Protein 6UGL (pdb70)

Organism: Vibrio cholerae (NCBI:txid666)

Structure (mmCIF, N/CA/C/O backbone):
data_6UGL
#
_entry.id   6UGL
#
_cell.length_a   50.459
_cell.length_b   84.680
_cell.length_c   116.042
_cell.angle_alpha   90.000
_cell.angle_beta   90.000
_cell.angle_gamma   90.000
#
_symmetry.space_group_name_H-M   'P 21 21 21'
#
loop_
_entity.id
_entity.type
_entity.pdbx_description
1 polymer 'Helix-turn-helix transcriptional regulator'
2 non-polymer 3,5-dimethylpyrazin-2(1H)-one
3 water water
#
loop_
_atom_site.group_PDB
_atom_site.id
_atom_site.type_symbol
_atom_site.label_atom_id
_atom_site.label_alt_id
_atom_site.label_comp_id
_atom_site.label_asym_id
_atom_site.label_entity_id
_atom_site.label_seq_id
_atom_site.pdbx_PDB_ins_code
_atom_site.Cartn_x
_atom_site.Cartn_y
_atom_site.Cartn_z
_atom_site.occupancy
_atom_site.B_iso_or_equiv
_atom_site.auth_seq_id
_atom_site.auth_comp_id
_atom_site.auth_asym_id
_atom_site.auth_atom_id
_atom_site.pdbx_PDB_model_num
ATOM 1 N N . HIS A 1 4 ? 50.66467 17.47994 50.80893 1.000 61.95209 4 HIS A N 1
ATOM 2 C CA . HIS A 1 4 ? 49.61081 17.55035 51.81364 1.000 58.54070 4 HIS A CA 1
ATOM 3 C C . HIS A 1 4 ? 49.78208 18.74921 52.74624 1.000 54.44272 4 HIS A C 1
ATOM 4 O O . HIS A 1 4 ? 50.89044 19.06652 53.17253 1.000 52.58250 4 HIS A O 1
ATOM 11 N N . LEU A 1 5 ? 48.66665 19.39261 53.07490 1.000 43.15127 5 LEU A N 1
ATOM 12 C CA . LEU A 1 5 ? 48.66980 20.59976 53.88698 1.000 42.60316 5 LEU A CA 1
ATOM 13 C C . LEU A 1 5 ? 48.59792 20.25719 55.36880 1.000 48.57179 5 LEU A C 1
ATOM 14 O O . LEU A 1 5 ? 47.85291 19.35904 55.76747 1.000 46.75376 5 LEU A O 1
ATOM 19 N N . THR A 1 6 ? 49.36608 20.98361 56.18732 1.000 45.03311 6 THR A N 1
ATOM 20 C CA . THR A 1 6 ? 49.23773 20.82948 57.63308 1.000 42.04493 6 THR A CA 1
ATOM 21 C C . THR A 1 6 ? 47.97710 21.52961 58.12654 1.000 37.95712 6 THR A C 1
ATOM 22 O O . THR A 1 6 ? 47.41448 22.39216 57.44824 1.000 37.77558 6 THR A O 1
ATOM 26 N N . LEU A 1 7 ? 47.54025 21.16514 59.33581 1.000 41.18612 7 LEU A N 1
ATOM 27 C CA . LEU A 1 7 ? 46.38966 21.85634 59.92372 1.000 47.04698 7 LEU A CA 1
ATOM 28 C C . LEU A 1 7 ? 46.66995 23.34228 60.08066 1.000 37.27985 7 LEU A C 1
ATOM 29 O O . LEU A 1 7 ? 45.77723 24.17110 59.90879 1.000 39.08614 7 LEU A O 1
ATOM 34 N N . GLU A 1 8 ? 47.90211 23.68715 60.44609 1.000 42.29155 8 GLU A N 1
ATOM 35 C CA . GLU A 1 8 ? 48.30752 25.08573 60.52113 1.000 40.35489 8 GLU A CA 1
ATOM 36 C C . GLU A 1 8 ? 47.98001 25.80786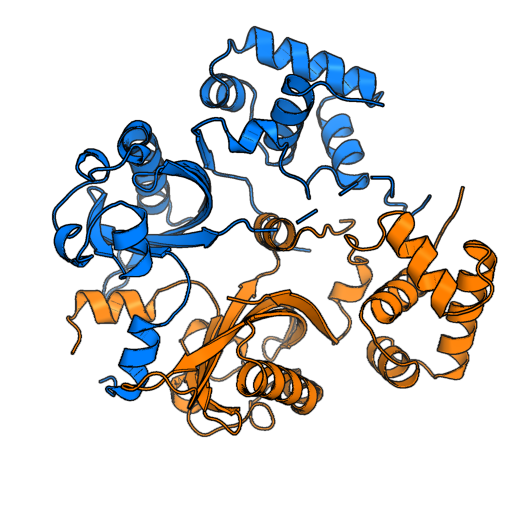 59.21978 1.000 34.66605 8 GLU A C 1
ATOM 37 O O . GLU A 1 8 ? 47.30695 26.84091 59.21882 1.000 33.68189 8 GLU A O 1
ATOM 43 N N . GLN A 1 9 ? 48.39430 25.23256 58.09143 1.000 42.51089 9 GLN A N 1
ATOM 44 C CA . GLN A 1 9 ? 48.12467 25.83593 56.79026 1.000 33.08957 9 GLN A CA 1
ATOM 45 C C . GLN A 1 9 ? 46.63893 25.79966 56.42727 1.000 42.01052 9 GLN A C 1
ATOM 46 O O . GLN A 1 9 ? 46.15416 26.69056 55.70316 1.000 37.82691 9 GLN A O 1
ATOM 52 N N . ILE A 1 10 ? 45.89409 24.80479 56.93212 1.000 40.28760 10 ILE A N 1
ATOM 53 C CA . ILE A 1 10 ? 44.44127 24.77028 56.71977 1.000 35.12016 10 ILE A CA 1
ATOM 54 C C . ILE A 1 10 ? 43.75696 25.91561 57.45959 1.000 35.15118 10 ILE A C 1
ATOM 55 O O . ILE A 1 10 ? 42.67689 26.37006 57.05867 1.000 40.24959 10 ILE A O 1
ATOM 60 N N . SER A 1 11 ? 44.34282 26.38369 58.56372 1.000 33.07365 11 SER A N 1
ATOM 61 C CA . SER A 1 11 ? 43.73123 27.50094 59.26773 1.000 39.73150 11 SER A CA 1
ATOM 62 C C . SER A 1 11 ? 43.77321 28.75997 58.41447 1.000 37.96902 11 SER A C 1
ATOM 63 O O . SER A 1 11 ? 42.87658 29.60155 58.51231 1.000 38.50078 11 SER A O 1
ATOM 66 N N . LEU A 1 12 ? 44.80146 28.89865 57.57477 1.000 41.02888 12 LEU A N 1
ATOM 67 C CA . LEU A 1 12 ? 44.81382 29.96938 56.58452 1.000 39.05668 12 LEU A CA 1
ATOM 68 C C . LEU A 1 12 ? 43.64545 29.82539 55.62420 1.000 35.79362 12 LEU A C 1
ATOM 69 O O . LEU A 1 12 ? 42.95025 30.80832 55.32251 1.000 38.42217 12 LEU A O 1
ATOM 74 N N . PHE A 1 13 ? 43.41415 28.60070 55.13282 1.000 40.08125 13 PHE A N 1
ATOM 75 C CA . PHE A 1 13 ? 42.25683 28.33469 54.28335 1.000 40.72873 13 PHE A CA 1
ATOM 76 C C . PHE A 1 13 ? 40.98128 28.83682 54.94063 1.000 35.51409 13 PHE A C 1
ATOM 77 O O . PHE A 1 13 ? 40.14810 29.47504 54.29007 1.000 40.57360 13 PHE A O 1
ATOM 85 N N . LYS A 1 14 ? 40.83677 28.59088 56.24560 1.000 39.60921 14 LYS A N 1
ATOM 86 C CA . LYS A 1 14 ? 39.63620 29.00320 56.96858 1.000 39.54825 14 LYS A CA 1
ATOM 87 C C . LYS A 1 14 ? 39.59735 30.50816 57.22968 1.000 35.87331 14 LYS A C 1
ATOM 88 O O . LYS A 1 14 ? 38.51000 31.07883 57.35476 1.000 34.15203 14 LYS A O 1
ATOM 94 N N . GLN A 1 15 ? 40.75332 31.16219 57.35491 1.000 30.97378 15 GLN A N 1
ATOM 95 C CA . GLN A 1 15 ? 40.79814 32.54689 57.80818 1.000 35.09550 15 GLN A CA 1
ATOM 96 C C . GLN A 1 15 ? 41.16924 33.55247 56.72757 1.000 36.35814 15 GLN A C 1
ATOM 97 O O . GLN A 1 15 ? 41.20637 34.75264 57.01949 1.000 37.10498 15 GLN A O 1
ATOM 103 N N . LEU A 1 16 ? 41.43393 33.11976 55.50343 1.000 30.64919 16 LEU A N 1
ATOM 104 C CA . LEU A 1 16 ? 41.71877 34.07912 54.44353 1.000 30.14130 16 LEU A CA 1
ATOM 105 C C . LEU A 1 16 ? 40.53392 35.03465 54.30141 1.000 39.47829 16 LEU A C 1
ATOM 106 O O . LEU A 1 16 ? 39.40861 34.57891 54.03417 1.000 39.36674 16 LEU A O 1
ATOM 111 N N . PRO A 1 17 ? 40.71999 36.33416 54.51507 1.000 47.33284 17 PRO A N 1
ATOM 112 C CA . PRO A 1 17 ? 39.57135 37.25172 54.50926 1.000 42.12007 17 PRO A CA 1
ATOM 113 C C . PRO A 1 17 ? 38.95566 37.37921 53.12499 1.000 30.70519 17 PRO A C 1
ATOM 114 O O . PRO A 1 17 ? 39.54877 37.01781 52.10212 1.000 30.43691 17 PRO A O 1
ATOM 118 N N . GLY A 1 18 ? 37.72278 37.87505 53.11067 1.000 29.74405 18 GLY A N 1
ATOM 119 C CA . GLY A 1 18 ? 36.94048 37.97777 51.89752 1.000 30.50266 18 GLY A CA 1
ATOM 120 C C . GLY A 1 18 ? 35.77517 37.00102 51.89676 1.000 35.35557 18 GLY A C 1
ATOM 121 O O . GLY A 1 18 ? 35.52134 36.27363 52.86061 1.000 33.18409 18 GLY A O 1
ATOM 122 N N . TYR A 1 19 ? 35.08167 36.99259 50.76325 1.000 27.13795 19 TYR A N 1
ATOM 123 C CA . TYR A 1 19 ? 33.82814 36.25385 50.57253 1.000 27.79376 19 TYR A CA 1
ATOM 124 C C . TYR A 1 19 ? 33.96971 35.38683 49.32625 1.000 27.97688 19 TYR A C 1
ATOM 125 O O . TYR A 1 19 ? 33.83127 35.89618 48.20908 1.000 33.51731 19 TYR A O 1
ATOM 134 N N . TRP A 1 20 ? 34.26558 34.09530 49.48769 1.000 26.05983 20 TRP A N 1
ATOM 135 C CA . TRP A 1 20 ? 34.82764 33.38197 48.34370 1.000 30.78420 20 TRP A CA 1
ATOM 136 C C . TRP A 1 20 ? 34.39075 31.92470 48.29458 1.000 34.00472 20 TRP A C 1
ATOM 137 O O . TRP A 1 20 ? 33.74844 31.39056 49.21178 1.000 34.23826 20 TRP A O 1
ATOM 148 N N . GLY A 1 21 ? 34.72850 31.30047 47.17561 1.000 29.21605 21 GLY A N 1
ATOM 149 C CA . GLY A 1 21 ? 34.24107 29.96982 46.87150 1.000 29.11253 21 GLY A CA 1
ATOM 150 C C . GLY A 1 21 ? 34.34814 29.68925 45.38341 1.000 30.24149 21 GLY A C 1
ATOM 151 O O . GLY A 1 21 ? 34.99364 30.43232 44.63742 1.000 30.60896 21 GLY A O 1
ATOM 152 N N . CYS A 1 22 ? 33.67577 28.61112 44.96415 1.000 34.23245 22 CYS A N 1
ATOM 153 C CA . CYS A 1 22 ? 33.69038 28.18567 43.56775 1.000 33.85498 22 CYS A CA 1
ATOM 154 C C . CYS A 1 22 ? 32.40179 27.45129 43.21612 1.000 34.92504 22 CYS A C 1
ATOM 155 O O . CYS A 1 22 ? 31.77042 26.82596 44.07340 1.000 37.16503 22 CYS A O 1
ATOM 158 N N . LYS A 1 23 ? 32.04676 27.50887 41.93080 1.000 29.32351 23 LYS A N 1
ATOM 159 C CA . LYS A 1 23 ? 30.88084 26.84201 41.37709 1.000 36.90169 23 LYS A CA 1
ATOM 160 C C . LYS A 1 23 ? 31.33004 26.02904 40.17308 1.000 31.76133 23 LYS A C 1
ATOM 161 O O . LYS A 1 23 ? 32.39547 26.28006 39.61352 1.000 35.13931 23 LYS A O 1
ATOM 167 N N . ASP A 1 24 ? 30.49487 25.07746 39.74851 1.000 32.48502 24 ASP A N 1
ATOM 168 C CA . ASP A 1 24 ? 30.80528 24.26254 38.58200 1.000 31.13351 24 ASP A CA 1
ATOM 169 C C . ASP A 1 24 ? 30.32678 24.94573 37.30038 1.000 31.07635 24 ASP A C 1
ATOM 170 O O . ASP A 1 24 ? 29.97539 26.12687 37.29077 1.000 35.86177 24 ASP A O 1
ATOM 175 N N . LEU A 1 25 ? 30.32556 24.19859 36.19502 1.000 33.78786 25 LEU A N 1
ATOM 176 C CA . LEU A 1 25 ? 30.01077 24.75977 34.88297 1.000 36.62542 25 LEU A CA 1
ATOM 177 C C . LEU A 1 25 ? 28.55422 25.22829 34.76627 1.000 40.97583 25 LEU A C 1
ATOM 178 O O . LEU A 1 25 ? 28.24571 26.05092 33.89323 1.000 42.75494 25 LEU A O 1
ATOM 183 N N . ASN A 1 26 ? 27.65353 24.72145 35.60777 1.000 38.00502 26 ASN A N 1
ATOM 184 C CA . ASN A 1 26 ? 26.28394 25.22249 35.67543 1.000 37.75057 26 ASN A CA 1
ATOM 185 C C . ASN A 1 26 ? 26.10970 26.27423 36.76362 1.000 35.15833 26 ASN A C 1
ATOM 186 O O . ASN A 1 26 ? 24.97254 26.60506 37.10568 1.000 34.34996 26 ASN A O 1
ATOM 191 N N . SER A 1 27 ? 27.20936 26.81386 37.29804 1.000 29.87460 27 SER A N 1
ATOM 192 C CA . SER A 1 27 ? 27.16907 27.75258 38.42650 1.000 37.95397 27 SER A CA 1
ATOM 193 C C . SER A 1 27 ? 26.40478 27.17029 39.61408 1.000 37.36404 27 SER A C 1
ATOM 194 O O . SER A 1 27 ? 25.64970 27.86854 40.29954 1.000 37.53452 27 SER A O 1
ATOM 197 N N . VAL A 1 28 ? 26.59419 25.87228 39.84837 1.000 37.17501 28 VAL A N 1
ATOM 198 C CA . VAL A 1 28 ? 26.13370 25.21954 41.06850 1.000 38.81575 28 VAL A CA 1
ATOM 199 C C . VAL A 1 28 ? 27.27458 25.25936 42.07187 1.000 39.25221 28 VAL A C 1
ATOM 200 O O . VAL A 1 28 ? 28.40428 24.88499 41.74230 1.000 33.23542 28 VAL A O 1
ATOM 204 N N . PHE A 1 29 ? 26.98419 25.70440 43.29435 1.000 37.48048 29 PHE A N 1
ATOM 205 C CA . PHE A 1 29 ? 28.03128 25.91238 44.28824 1.000 33.87348 29 PHE A CA 1
ATOM 206 C C . PHE A 1 29 ? 28.74246 24.60058 44.63747 1.000 39.96576 29 PHE A C 1
ATOM 207 O O . PHE A 1 29 ? 28.10528 23.57836 44.90832 1.000 38.41545 29 PHE A O 1
ATOM 215 N N . VAL A 1 30 ? 30.06901 24.65493 44.64798 1.000 36.28818 30 VAL A N 1
ATOM 216 C CA . VAL A 1 30 ? 30.91027 23.54629 45.07023 1.000 39.62958 30 VAL A CA 1
ATOM 217 C C . VAL A 1 30 ? 31.55069 23.81909 46.42464 1.000 37.94647 30 VAL A C 1
ATOM 218 O O . VAL A 1 30 ? 31.64227 22.92067 47.26201 1.000 40.76847 30 VAL A O 1
ATOM 222 N N . TYR A 1 31 ? 31.93833 25.06488 46.68230 1.000 33.48832 31 TYR A N 1
ATOM 223 C CA . TYR A 1 31 ? 32.40229 25.44347 48.00406 1.000 36.41006 31 TYR A CA 1
ATOM 224 C C . TYR A 1 31 ? 32.11566 26.92192 48.22302 1.000 34.39469 31 TYR A C 1
ATOM 225 O O . TYR A 1 31 ? 32.13817 27.71800 47.28113 1.000 36.72502 31 TYR A O 1
ATOM 234 N N . ALA A 1 32 ? 31.83544 27.28105 49.47090 1.000 29.46316 32 ALA A N 1
ATOM 235 C CA . ALA A 1 32 ? 31.81381 28.68389 49.88072 1.000 32.28961 32 ALA A CA 1
ATOM 236 C C . ALA A 1 32 ? 32.42130 28.79018 51.26553 1.000 33.04483 32 ALA A C 1
ATOM 237 O O . ALA A 1 32 ? 32.13021 27.96050 52.13354 1.000 32.88579 32 ALA A O 1
ATOM 239 N N . ASN A 1 33 ? 33.26597 29.80404 51.47557 1.000 32.93234 33 ASN A N 1
ATOM 240 C CA . ASN A 1 33 ? 33.86698 29.94853 52.79408 1.000 33.01322 33 ASN A CA 1
ATOM 241 C C . ASN A 1 33 ? 32.82031 30.46722 53.77909 1.000 34.38458 33 ASN A C 1
ATOM 242 O O . ASN A 1 33 ? 31.72081 30.87220 53.39763 1.000 32.84972 33 ASN A O 1
ATOM 247 N N . GLN A 1 34 ? 33.15921 30.41719 55.07002 1.000 38.13769 34 GLN A N 1
ATOM 248 C CA . GLN A 1 34 ? 32.17524 30.75395 56.09212 1.000 41.47357 34 GLN A CA 1
ATOM 249 C C . GLN A 1 34 ? 31.67327 32.18574 55.93387 1.000 33.78372 34 GLN A C 1
ATOM 250 O O . GLN A 1 34 ? 30.48777 32.44811 56.10932 1.000 31.09040 34 GLN A O 1
ATOM 256 N N . ALA A 1 35 ? 32.56198 33.12455 55.59949 1.000 38.73315 35 ALA A N 1
ATOM 257 C CA . ALA A 1 35 ? 32.13588 34.51218 55.45832 1.000 30.50093 35 ALA A CA 1
ATOM 258 C C . ALA A 1 35 ? 31.05978 34.65120 54.38997 1.000 31.10732 35 ALA A C 1
ATOM 259 O O . ALA A 1 35 ? 30.06088 35.34860 54.59874 1.000 27.75642 35 ALA A O 1
ATOM 261 N N . TYR A 1 36 ? 31.22935 33.98540 53.24249 1.000 31.20402 36 TYR A N 1
ATOM 262 C CA . TYR A 1 36 ? 30.22808 34.12214 52.19224 1.000 32.44882 36 TYR A CA 1
ATOM 263 C C . TYR A 1 36 ? 28.89416 33.50896 52.61988 1.000 29.36273 36 TYR A C 1
ATOM 264 O O . TYR A 1 36 ? 27.83115 34.11296 52.41563 1.000 31.56127 36 TYR A O 1
ATOM 273 N N . GLY A 1 37 ? 28.93553 32.33385 53.25378 1.000 26.91852 37 GLY A N 1
ATOM 274 C CA . GLY A 1 37 ? 27.70642 31.68904 53.69572 1.000 30.78619 37 GLY A CA 1
ATOM 275 C C . GLY A 1 37 ? 26.92084 32.52876 54.68630 1.000 34.93949 37 GLY A C 1
ATOM 276 O O . GLY A 1 37 ? 25.69934 32.65772 54.57308 1.000 35.96506 37 GLY A O 1
ATOM 277 N N . GLU A 1 38 ? 27.60604 33.10603 55.67546 1.000 34.81615 38 GLU A N 1
ATOM 278 C CA . GLU A 1 38 ? 26.92645 34.01025 56.60033 1.000 32.05210 38 GLU A CA 1
ATOM 279 C C . GLU A 1 38 ? 26.33648 35.20667 55.86243 1.000 32.73980 38 GLU A C 1
ATOM 280 O O . GLU A 1 38 ? 25.17031 35.56027 56.07053 1.000 36.06008 38 GLU A O 1
ATOM 286 N N . LEU A 1 39 ? 27.13643 35.84936 54.99892 1.000 29.13006 39 LEU A N 1
ATOM 287 C CA . LEU A 1 39 ? 26.64349 36.99304 54.23179 1.000 28.86662 39 LEU A CA 1
ATOM 288 C C . LEU A 1 39 ? 25.30402 36.68994 53.57329 1.000 32.55748 39 LEU A C 1
ATOM 289 O O . LEU A 1 39 ? 24.38150 37.51279 53.60757 1.000 31.28255 39 LEU A O 1
ATOM 294 N N . ILE A 1 40 ? 25.18671 35.49062 52.99080 1.000 38.61266 40 ILE A N 1
ATOM 295 C CA . ILE A 1 40 ? 24.14642 35.09086 52.05507 1.000 39.29369 40 ILE A CA 1
ATOM 296 C C . ILE A 1 40 ? 23.00722 34.43719 52.84265 1.000 35.01215 40 ILE A C 1
ATOM 297 O O . ILE A 1 40 ? 22.04887 33.91292 52.27413 1.000 41.78836 40 ILE A O 1
ATOM 302 N N . GLY A 1 41 ? 23.10028 34.49264 54.16827 1.000 32.38726 41 GLY A N 1
ATOM 303 C CA . GLY A 1 41 ? 22.01872 34.15259 55.05023 1.000 28.96571 41 GLY A CA 1
ATOM 304 C C . GLY A 1 41 ? 22.04480 32.77307 55.67369 1.000 35.72525 41 GLY A C 1
ATOM 305 O O . GLY A 1 41 ? 21.06865 32.40523 56.33389 1.000 31.67710 41 GLY A O 1
ATOM 306 N N . LEU A 1 42 ? 23.11399 32.00187 55.50699 1.000 38.06776 42 LEU A N 1
ATOM 307 C CA . LEU A 1 42 ? 23.13669 30.64137 56.02513 1.000 38.92789 42 LEU A CA 1
ATOM 308 C C . LEU A 1 42 ? 23.95202 30.57330 57.30633 1.000 39.14054 42 LEU A C 1
ATOM 309 O O . LEU A 1 42 ? 24.94385 31.28189 57.46930 1.000 44.94475 42 LEU A O 1
ATOM 314 N N . LYS A 1 43 ? 23.53141 29.70071 58.21925 1.000 45.56063 43 LYS A N 1
ATOM 315 C CA . LYS A 1 43 ? 24.28784 29.51888 59.45366 1.000 50.04588 43 LYS A CA 1
ATOM 316 C C . LYS A 1 43 ? 25.49182 28.59605 59.27280 1.000 49.22628 43 LYS A C 1
ATOM 317 O O . LYS A 1 43 ? 26.47473 28.72015 60.01620 1.000 49.86415 43 LYS A O 1
ATOM 323 N N . ARG A 1 44 ? 25.44645 27.68889 58.29914 1.000 44.72406 44 ARG A N 1
ATOM 324 C CA . ARG A 1 44 ? 26.58222 26.84131 57.95262 1.000 44.21797 44 ARG A CA 1
ATOM 325 C C . ARG A 1 44 ? 26.80708 26.97692 56.45806 1.000 41.05239 44 ARG A C 1
ATOM 326 O O . ARG A 1 44 ? 25.89290 26.71346 55.67181 1.000 36.50670 44 ARG A O 1
ATOM 334 N N . ALA A 1 45 ? 28.01238 27.40032 56.06445 1.000 33.04815 45 ALA A N 1
ATOM 335 C CA . ALA A 1 45 ? 28.28115 27.63457 54.65101 1.000 32.19362 45 ALA A CA 1
ATOM 336 C C . ALA A 1 45 ? 28.20843 26.35570 53.82824 1.000 33.97965 45 ALA A C 1
ATOM 337 O O . ALA A 1 45 ? 28.11175 26.43814 52.59710 1.000 35.19075 45 ALA A O 1
ATOM 339 N N . GLU A 1 46 ? 28.22984 25.18846 54.48186 1.000 33.87269 46 GLU A N 1
ATOM 340 C CA . GLU A 1 46 ? 28.04660 23.92067 53.77659 1.000 38.64072 46 GLU A CA 1
ATOM 341 C C . GLU A 1 46 ? 26.69994 23.83494 53.07243 1.000 35.59123 46 GLU A C 1
ATOM 342 O O . GLU A 1 46 ? 26.55411 23.07170 52.11179 1.000 32.96152 46 GLU A O 1
ATOM 348 N N . ASP A 1 47 ? 25.69564 24.57159 53.54336 1.000 31.91458 47 ASP A N 1
ATOM 349 C CA . ASP A 1 47 ? 24.39392 24.48904 52.89095 1.000 37.66719 47 ASP A CA 1
ATOM 350 C C . ASP A 1 47 ? 24.36544 25.18329 51.53630 1.000 39.34612 47 ASP A C 1
ATOM 351 O O . ASP A 1 47 ? 23.36488 25.06064 50.83475 1.000 40.24159 47 ASP A O 1
ATOM 356 N N . CYS A 1 48 ? 25.42004 25.91280 51.15656 1.000 35.27255 48 CYS A N 1
ATOM 357 C CA . CYS A 1 48 ? 25.50046 26.45095 49.79989 1.000 37.67504 48 CYS A CA 1
ATOM 358 C C . CYS A 1 48 ? 25.70140 25.34565 48.77205 1.000 42.28153 48 CYS A C 1
ATOM 359 O O . CYS A 1 48 ? 25.23391 25.45644 47.63066 1.000 37.90301 48 CYS A O 1
ATOM 362 N N . ILE A 1 49 ? 26.41249 24.28943 49.15986 1.000 30.71208 49 ILE A N 1
ATOM 363 C CA . ILE A 1 49 ? 26.87112 23.28911 48.20630 1.000 46.65754 49 ILE A CA 1
ATOM 364 C C . ILE A 1 49 ? 25.68004 22.58290 47.57143 1.000 46.89801 49 ILE A C 1
ATOM 365 O O . ILE A 1 49 ? 24.75813 22.12577 48.26119 1.000 46.73292 49 ILE A O 1
ATOM 370 N N . GLY A 1 50 ? 25.69686 22.49483 46.24056 1.000 43.14107 50 GLY A N 1
ATOM 371 C CA . GLY A 1 50 ? 24.64042 21.85607 45.49118 1.000 44.43400 50 GLY A CA 1
ATOM 372 C C . GLY A 1 50 ? 23.54139 22.79393 45.04006 1.000 44.31312 50 GLY A C 1
ATOM 373 O O . GLY A 1 50 ? 22.69160 22.39189 44.24132 1.000 41.72540 50 GLY A O 1
ATOM 374 N N . ARG A 1 51 ? 23.53223 24.02512 45.51661 1.000 37.67147 51 ARG A N 1
ATOM 375 C CA . ARG A 1 51 ? 22.49014 24.97028 45.15501 1.000 38.46277 51 ARG A CA 1
ATOM 376 C C . ARG A 1 51 ? 23.02538 26.02506 44.19670 1.000 33.28544 51 ARG A C 1
ATOM 377 O O . ARG A 1 51 ? 24.23738 26.25189 44.08476 1.000 38.89889 51 ARG A O 1
ATOM 385 N N . THR A 1 52 ? 22.10651 26.65647 43.47736 1.000 34.84144 52 THR A N 1
ATOM 386 C CA . THR A 1 52 ? 22.46645 27.75278 42.59066 1.000 36.86931 52 THR A CA 1
ATOM 387 C C . THR A 1 52 ? 22.22982 29.08600 43.28188 1.000 33.78273 52 THR A C 1
ATOM 388 O O . THR A 1 52 ? 21.67057 29.16321 44.37661 1.000 39.77519 52 THR A O 1
ATOM 392 N N . ASP A 1 53 ? 22.65238 30.14950 42.60376 1.000 30.95711 53 ASP A N 1
ATOM 393 C CA . ASP A 1 53 ? 22.41620 31.49573 43.10781 1.000 30.13820 53 ASP A CA 1
ATOM 394 C C . ASP A 1 53 ? 20.92058 31.79101 43.25673 1.000 30.04838 53 ASP A C 1
ATOM 395 O O . ASP A 1 53 ? 20.54077 32.58888 44.12287 1.000 29.13745 53 ASP A O 1
ATOM 400 N N . PHE A 1 54 ? 20.06065 31.15273 42.44823 1.000 30.78383 54 PHE A N 1
ATOM 401 C CA . PHE A 1 54 ? 18.61367 31.35513 42.59918 1.000 37.37522 54 PHE A CA 1
ATOM 402 C C . PHE A 1 54 ? 18.06848 30.78132 43.90294 1.000 41.81321 54 PHE A C 1
ATOM 403 O O . PHE A 1 54 ? 16.92568 31.09788 44.26144 1.000 39.11231 54 PHE A O 1
ATOM 411 N N . GLU A 1 55 ? 18.82738 29.92249 44.60053 1.000 39.55790 55 GLU A N 1
ATOM 412 C CA . GLU A 1 55 ? 18.27084 29.12929 45.69433 1.000 33.94992 55 GLU A CA 1
ATOM 413 C C . GLU A 1 55 ? 18.79322 29.52682 47.06126 1.000 27.76281 55 GLU A C 1
ATOM 414 O O . GLU A 1 55 ? 18.45320 28.86971 48.04999 1.000 30.78994 55 GLU A O 1
ATOM 420 N N . MET A 1 56 ? 19.60937 30.54542 47.13698 1.000 26.90046 56 MET A N 1
ATOM 421 C CA . MET A 1 56 ? 20.10380 31.08732 48.38829 1.000 31.07935 56 MET A CA 1
ATOM 422 C C . MET A 1 56 ? 19.02396 31.95718 49.02888 1.000 36.43951 56 MET A C 1
ATOM 423 O O . MET A 1 56 ? 18.28283 32.63770 48.31899 1.000 35.29143 56 MET A O 1
ATOM 428 N N . PRO A 1 57 ? 18.88206 31.92419 50.35901 1.000 43.62908 57 PRO A N 1
ATOM 429 C CA . PRO A 1 57 ? 17.80332 32.69246 51.01297 1.000 26.78305 57 PRO A CA 1
ATOM 430 C C . PRO A 1 57 ? 18.21172 34.14353 51.21178 1.000 26.00556 57 PRO A C 1
ATOM 431 O O . PRO A 1 57 ? 18.46446 34.63234 52.31790 1.000 31.00100 57 PRO A O 1
ATOM 435 N N . SER A 1 58 ? 18.28688 34.85781 50.09413 1.000 25.39343 58 SER A N 1
ATOM 436 C CA . SER A 1 58 ? 18.91236 36.15441 50.10275 1.000 26.05734 58 SER A CA 1
ATOM 437 C C . SER A 1 58 ? 18.43868 36.93115 48.88889 1.000 29.46668 58 SER A C 1
ATOM 438 O O . SER A 1 58 ? 18.26384 36.33463 47.81733 1.000 27.44081 58 SER A O 1
ATOM 441 N N . PRO A 1 59 ? 18.22183 38.24153 49.01411 1.000 30.66104 59 PRO A N 1
ATOM 442 C CA . PRO A 1 59 ? 17.76841 39.03708 47.85586 1.000 32.75132 59 PRO A CA 1
ATOM 443 C C . PRO A 1 59 ? 18.75856 39.08103 46.69759 1.000 33.02033 59 PRO A C 1
ATOM 444 O O . PRO A 1 59 ? 18.35152 39.44193 45.58655 1.000 33.22220 59 PRO A O 1
ATOM 448 N N . THR A 1 60 ? 20.04070 38.73975 46.91842 1.000 28.75346 60 THR A N 1
ATOM 449 C CA . THR A 1 60 ? 20.99146 38.58644 45.81713 1.000 26.56940 60 THR A CA 1
ATOM 450 C C . THR A 1 60 ? 20.48245 37.63578 44.73849 1.000 28.16927 60 THR A C 1
ATOM 451 O O . THR A 1 60 ? 20.80594 37.80166 43.55165 1.000 30.91630 60 THR A O 1
ATOM 455 N N . ALA A 1 61 ? 19.71325 36.61943 45.13088 1.000 26.45835 61 ALA A N 1
ATOM 456 C CA . ALA A 1 61 ? 19.13602 35.69327 44.15618 1.000 36.83711 61 ALA A CA 1
ATOM 457 C C . ALA A 1 61 ? 18.26845 36.38831 43.10342 1.000 35.69313 61 ALA A C 1
ATOM 458 O O . ALA A 1 61 ? 18.01057 35.80584 42.04504 1.000 33.44323 61 ALA A O 1
ATOM 460 N N . ALA A 1 62 ? 17.83052 37.62248 43.34464 1.000 31.81919 62 ALA A N 1
ATOM 461 C CA . ALA A 1 62 ? 17.11069 38.33433 42.28872 1.000 38.86276 62 ALA A CA 1
ATOM 462 C C . ALA A 1 62 ? 18.02679 38.72536 41.13520 1.000 38.33149 62 ALA A C 1
ATOM 463 O O . ALA A 1 62 ? 17.53771 39.02324 40.04291 1.000 36.46595 62 ALA A O 1
ATOM 465 N N . CYS A 1 63 ? 19.34097 38.73881 41.35194 1.000 39.60897 63 CYS A N 1
ATOM 466 C CA . CYS A 1 63 ? 20.30883 38.96155 40.28814 1.000 39.56339 63 CYS A CA 1
ATOM 467 C C . CYS A 1 63 ? 21.00396 37.66769 39.86128 1.000 41.35287 63 CYS A C 1
ATOM 468 O O . CYS A 1 63 ? 22.05585 37.70904 39.21451 1.000 37.23216 63 CYS A O 1
ATOM 471 N N . ALA A 1 64 ? 20.42967 36.51745 40.20273 1.000 40.77941 64 ALA A N 1
ATOM 472 C CA . ALA A 1 64 ? 21.07654 35.25523 39.87355 1.000 40.21816 64 ALA A CA 1
ATOM 473 C C . ALA A 1 64 ? 21.31747 35.12005 38.37275 1.000 36.17104 64 ALA A C 1
ATOM 474 O O . ALA A 1 64 ? 22.33821 34.56912 37.95440 1.000 30.98364 64 ALA A O 1
ATOM 476 N N . ALA A 1 65 ? 20.41255 35.64511 37.54411 1.000 36.33935 65 ALA A N 1
ATOM 477 C CA . ALA A 1 65 ? 20.63161 35.58420 36.09959 1.000 39.05560 65 ALA A CA 1
ATOM 478 C C . ALA A 1 65 ? 21.86898 36.37826 35.67738 1.000 40.48498 65 ALA A C 1
ATOM 479 O O . ALA A 1 65 ? 22.58811 35.97254 34.75446 1.000 40.22502 65 ALA A O 1
ATOM 481 N N . GLU A 1 66 ? 22.12987 37.52364 36.32002 1.000 40.36231 66 GLU A N 1
ATOM 482 C CA . GLU A 1 66 ? 23.34464 38.26781 35.99258 1.000 36.50885 66 GLU A CA 1
ATOM 483 C C . GLU A 1 66 ? 24.57793 37.48146 36.40406 1.000 30.05456 66 GLU A C 1
ATOM 484 O O . GLU A 1 66 ? 25.52884 37.35917 35.62620 1.000 38.64422 66 GLU A O 1
ATOM 490 N N . PHE A 1 67 ? 24.56850 36.93716 37.62830 1.000 35.68104 67 PHE A N 1
ATOM 491 C CA . PHE A 1 67 ? 25.68302 36.12438 38.10513 1.000 34.92227 67 PHE A CA 1
ATOM 492 C C . PHE A 1 67 ? 26.00999 35.02310 37.10647 1.000 35.19987 67 PHE A C 1
ATOM 493 O O . PHE A 1 67 ? 27.17264 34.81163 36.76090 1.000 35.35773 67 PHE A O 1
ATOM 501 N N . GLN A 1 68 ? 24.98465 34.32321 36.60696 1.000 33.41493 68 GLN A N 1
ATOM 502 C CA . GLN A 1 68 ? 25.25454 33.21388 35.69518 1.000 32.06076 68 GLN A CA 1
ATOM 503 C C . GLN A 1 68 ? 25.83928 33.70736 34.37472 1.000 35.88466 68 GLN A C 1
ATOM 504 O O . GLN A 1 68 ? 26.71906 33.05675 33.80252 1.000 40.67724 68 GLN A O 1
ATOM 510 N N . GLN A 1 69 ? 25.36873 34.84737 33.86822 1.000 35.28765 69 GLN A N 1
ATOM 511 C CA . GLN A 1 69 ? 25.92939 35.36218 32.62282 1.000 35.06451 69 GLN A CA 1
ATOM 512 C C . GLN A 1 69 ? 27.38272 35.76944 32.80511 1.000 37.06460 69 GLN A C 1
ATOM 513 O O . GLN A 1 69 ? 28.20344 35.59338 31.89631 1.000 40.03927 69 GLN A O 1
ATOM 519 N N . GLN A 1 70 ? 27.70693 36.34843 33.96308 1.000 35.07110 70 GLN A N 1
ATOM 520 C CA . GLN A 1 70 ? 29.09719 36.60816 34.31213 1.000 34.40879 70 GLN A CA 1
ATOM 521 C C . GLN A 1 70 ? 29.90261 35.31336 34.31734 1.000 34.90413 70 GLN A C 1
ATOM 522 O O . GLN A 1 70 ? 30.92520 35.19594 33.63194 1.000 36.95825 70 GLN A O 1
ATOM 528 N N . ASP A 1 71 ? 29.43978 34.32678 35.09211 1.000 32.74797 71 ASP A N 1
ATOM 529 C CA . ASP A 1 71 ? 30.10269 33.02785 35.17076 1.000 33.25363 71 ASP A CA 1
ATOM 530 C C . ASP A 1 71 ? 30.34534 32.43451 33.78865 1.000 35.99495 71 ASP A C 1
ATOM 531 O O . ASP A 1 71 ? 31.45086 31.97975 33.48102 1.000 35.13741 71 ASP A O 1
ATOM 536 N N . ARG A 1 72 ? 29.31026 32.40189 32.94331 1.000 36.99788 72 ARG A N 1
ATOM 537 C CA . ARG A 1 72 ? 29.49106 31.78183 31.63551 1.000 37.44554 72 ARG A CA 1
ATOM 538 C C . ARG A 1 72 ? 30.50877 32.53955 30.78780 1.000 43.11617 72 ARG A C 1
ATOM 539 O O . ARG A 1 72 ? 31.17212 31.93521 29.93878 1.000 48.53308 72 ARG A O 1
ATOM 547 N N . TYR A 1 73 ? 30.64718 33.85206 30.99519 1.000 40.77145 73 TYR A N 1
ATOM 548 C CA . TYR A 1 73 ? 31.63380 34.61443 30.23536 1.000 41.24149 73 TYR A CA 1
ATOM 549 C C . TYR A 1 73 ? 33.04113 34.17294 30.59884 1.000 36.73409 73 TYR A C 1
ATOM 550 O O . TYR A 1 73 ? 33.84257 33.84536 29.72311 1.000 41.04437 73 TYR A O 1
ATOM 559 N N . VAL A 1 74 ? 33.34380 34.14374 31.89730 1.000 35.45279 74 VAL A N 1
ATOM 560 C CA . VAL A 1 74 ? 34.62281 33.64382 32.37979 1.000 35.87936 74 VAL A CA 1
ATOM 561 C C . VAL A 1 74 ? 34.88833 32.24049 31.83461 1.000 40.71916 74 VAL A C 1
ATOM 562 O O . VAL A 1 74 ? 36.00906 31.91568 31.41677 1.000 45.66540 74 VAL A O 1
ATOM 566 N N . ILE A 1 75 ? 33.85625 31.39656 31.80509 1.000 32.77962 75 ILE A N 1
ATOM 567 C CA . ILE A 1 75 ? 34.03213 30.01215 31.37559 1.000 37.09366 75 ILE A CA 1
ATOM 568 C C . ILE A 1 75 ? 34.31530 29.93950 29.87951 1.000 40.78825 75 ILE A C 1
ATOM 569 O O . ILE A 1 75 ? 35.27163 29.28693 29.44361 1.000 37.64686 75 ILE A O 1
ATOM 574 N N . GLU A 1 76 ? 33.50258 30.61716 29.06846 1.000 44.26083 76 GLU A N 1
ATOM 575 C CA . GLU A 1 76 ? 33.67192 30.50921 27.62391 1.000 50.72429 76 GLU A CA 1
ATOM 576 C C . GLU A 1 76 ? 34.89966 31.25790 27.11458 1.000 50.12004 76 GLU A C 1
ATOM 577 O O . GLU A 1 76 ? 35.42400 30.90125 26.05035 1.000 47.43790 76 GLU A O 1
ATOM 583 N N . THR A 1 77 ? 35.37945 32.27168 27.84567 1.000 45.93658 77 THR A N 1
ATOM 584 C CA . THR A 1 77 ? 36.47607 33.10182 27.36460 1.000 43.82763 77 THR A CA 1
ATOM 585 C C . THR A 1 77 ? 37.78582 32.89145 28.10373 1.000 46.50590 77 THR A C 1
ATOM 586 O O . THR A 1 77 ? 38.83717 33.18268 27.53827 1.000 44.02179 77 THR A O 1
ATOM 590 N N . GLY A 1 78 ? 37.75306 32.40209 29.34027 1.000 50.17761 78 GLY A N 1
ATOM 591 C CA . GLY A 1 78 ? 38.94292 32.31264 30.15246 1.000 50.04176 78 GLY A CA 1
ATOM 592 C C . GLY A 1 78 ? 39.39499 33.61556 30.77736 1.000 51.90271 78 GLY A C 1
ATOM 593 O O . GLY A 1 78 ? 40.26970 33.59039 31.65409 1.000 53.80506 78 GLY A O 1
ATOM 594 N N . HIS A 1 79 ? 38.84746 34.75074 30.35056 1.000 46.67801 79 HIS A N 1
ATOM 595 C CA . HIS A 1 79 ? 39.17759 36.02173 30.97378 1.000 39.73457 79 HIS A CA 1
ATOM 596 C C . HIS A 1 79 ? 38.62807 36.08528 32.39139 1.000 43.39250 79 HIS A C 1
ATOM 597 O O . HIS A 1 79 ? 37.65774 35.41392 32.75057 1.000 53.09610 79 HIS A O 1
ATOM 604 N N . SER A 1 80 ? 39.24769 36.92583 33.19581 1.000 43.78044 80 SER A N 1
ATOM 605 C CA . SER A 1 80 ? 38.75230 37.22336 34.52726 1.000 45.75098 80 SER A CA 1
ATOM 606 C C . SER A 1 80 ? 38.00625 38.55015 34.50246 1.000 41.90178 80 SER A C 1
ATOM 607 O O . SER A 1 80 ? 38.31949 39.44620 33.71223 1.000 45.94926 80 SER A O 1
ATOM 610 N N . VAL A 1 81 ? 37.00386 38.67429 35.36749 1.000 36.37216 81 VAL A N 1
ATOM 611 C CA . VAL A 1 81 ? 36.19580 39.88530 35.39597 1.000 36.66399 81 VAL A CA 1
ATOM 612 C C . VAL A 1 81 ? 36.14526 40.41424 36.81886 1.000 36.64355 81 VAL A C 1
ATOM 613 O O . VAL A 1 81 ? 36.43483 39.70582 37.78874 1.000 36.76513 81 VAL A O 1
ATOM 617 N N . LYS A 1 82 ? 35.80280 41.69276 36.92640 1.000 30.52140 82 LYS A N 1
ATOM 618 C CA . LYS A 1 82 ? 35.57272 42.35089 38.20285 1.000 32.56698 82 LYS A CA 1
ATOM 619 C C . LYS A 1 82 ? 34.13671 42.85221 38.20104 1.000 29.88869 82 LYS A C 1
ATOM 620 O O . LYS A 1 82 ? 33.72728 43.57723 37.28536 1.000 34.98991 82 LYS A O 1
ATOM 626 N N . VAL A 1 83 ? 33.36822 42.47652 39.21360 1.000 29.56307 83 VAL A N 1
ATOM 627 C CA . VAL A 1 83 ? 31.94637 42.79792 39.23669 1.000 28.45344 83 VAL A CA 1
ATOM 628 C C . VAL A 1 83 ? 31.67454 43.72506 40.40642 1.000 31.69426 83 VAL A C 1
ATOM 629 O O . VAL A 1 83 ? 32.05872 43.42490 41.54093 1.000 35.67331 83 VAL A O 1
ATOM 633 N N . LEU A 1 84 ? 31.00284 44.84279 40.13493 1.000 29.68742 84 LEU A N 1
ATOM 634 C CA . LEU A 1 84 ? 30.45699 45.65856 41.21299 1.000 30.28971 84 LEU A CA 1
ATOM 635 C C . LEU A 1 84 ? 29.09818 45.08570 41.61790 1.000 35.32605 84 LEU A C 1
ATOM 636 O O . LEU A 1 84 ? 28.15916 45.03804 40.81466 1.000 36.13486 84 LEU A O 1
ATOM 641 N N . ASP A 1 85 ? 29.00325 44.64117 42.86211 1.000 35.60770 85 ASP A N 1
ATOM 642 C CA . ASP A 1 85 ? 27.80704 44.00894 43.38403 1.000 32.47403 85 ASP A CA 1
ATOM 643 C C . ASP A 1 85 ? 27.25349 44.84629 44.52219 1.000 29.72930 85 ASP A C 1
ATOM 644 O O . ASP A 1 85 ? 27.95607 45.12286 45.49656 1.000 28.46153 85 ASP A O 1
ATOM 649 N N . ILE A 1 86 ? 25.99666 45.25420 44.38879 1.000 31.81834 86 ILE A N 1
ATOM 650 C CA . ILE A 1 86 ? 25.34644 46.11309 45.36924 1.000 34.58871 86 ILE A CA 1
ATOM 651 C C . ILE A 1 86 ? 23.95006 45.55203 45.60466 1.000 27.63402 86 ILE A C 1
ATOM 652 O O . ILE A 1 86 ? 23.14333 45.49100 44.67254 1.000 35.91434 86 ILE A O 1
ATOM 657 N N . HIS A 1 87 ? 23.67970 45.10110 46.82787 1.000 29.60309 87 HIS A N 1
ATOM 658 C CA . HIS A 1 87 ? 22.45771 44.34934 47.10506 1.000 29.87590 87 HIS A CA 1
ATOM 659 C C . HIS A 1 87 ? 22.04628 44.55795 48.54768 1.000 32.58048 87 HIS A C 1
ATOM 660 O O . HIS A 1 87 ? 22.90562 44.73533 49.42135 1.000 31.21682 87 HIS A O 1
ATOM 667 N N . PRO A 1 88 ? 20.74955 44.51839 48.83207 1.000 32.85924 88 PRO A N 1
ATOM 668 C CA . PRO A 1 88 ? 20.29772 44.28196 50.20122 1.000 30.95822 88 PRO A CA 1
ATOM 669 C C . PRO A 1 88 ? 20.51321 42.81579 50.53883 1.000 32.31613 88 PRO A C 1
ATOM 670 O O . PRO A 1 88 ? 20.41147 41.94126 49.67427 1.000 28.70268 88 PRO A O 1
ATOM 674 N N . TYR A 1 89 ? 20.83787 42.55105 51.80077 1.000 33.11070 89 TYR A N 1
ATOM 675 C CA . TYR A 1 89 ? 21.19482 41.20720 52.23281 1.000 32.26488 89 TYR A CA 1
ATOM 676 C C . TYR A 1 89 ? 20.31963 40.73974 53.39069 1.000 36.22936 89 TYR A C 1
ATOM 677 O O . TYR A 1 89 ? 19.63374 41.55088 54.02838 1.000 32.62861 89 TYR A O 1
ATOM 686 N N . PRO A 1 90 ? 20.28762 39.42574 53.66656 1.000 30.79902 90 PRO A N 1
ATOM 687 C CA . PRO A 1 90 ? 19.36375 38.92007 54.70542 1.000 30.64061 90 PRO A CA 1
ATOM 688 C C . PRO A 1 90 ? 19.58269 39.53897 56.07308 1.000 25.78023 90 PRO A C 1
ATOM 689 O O . PRO A 1 90 ? 18.66739 39.49036 56.90209 1.000 34.52972 90 PRO A O 1
ATOM 693 N N . ASP A 1 91 ? 20.75113 40.14170 56.33490 1.000 29.03619 91 ASP A N 1
ATOM 694 C CA . ASP A 1 91 ? 20.95310 40.83490 57.60339 1.000 34.39133 91 ASP A CA 1
ATOM 695 C C . ASP A 1 91 ? 20.22595 42.17389 57.67015 1.000 40.46427 91 ASP A C 1
ATOM 696 O O . ASP A 1 91 ? 20.27500 42.83383 58.71236 1.000 46.92097 91 ASP A O 1
ATOM 701 N N . GLY A 1 92 ? 19.56274 42.58683 56.59284 1.000 39.39073 92 GLY A N 1
ATOM 702 C CA . GLY A 1 92 ? 18.78953 43.81254 56.58770 1.000 37.76886 92 GLY A CA 1
ATOM 703 C C . GLY A 1 92 ? 19.57441 45.04403 56.20095 1.000 37.21436 92 GLY A C 1
ATOM 704 O O . GLY A 1 92 ? 19.02822 46.15536 56.24601 1.000 39.83193 92 GLY A O 1
ATOM 705 N N . HIS A 1 93 ? 20.83560 44.88715 55.83628 1.000 37.24993 93 HIS A N 1
ATOM 706 C CA . HIS A 1 93 ? 21.67234 45.99101 55.40323 1.000 39.54611 93 HIS A CA 1
ATOM 707 C C . HIS A 1 93 ? 21.98139 45.85614 53.92308 1.000 39.60030 93 HIS A C 1
ATOM 708 O O . HIS A 1 93 ? 21.98396 44.75270 53.36143 1.000 34.79913 93 HIS A O 1
ATOM 715 N N . TRP A 1 94 ? 22.23391 47.00078 53.30257 1.000 35.61584 94 TRP A N 1
ATOM 716 C CA . TRP A 1 94 ? 22.84166 47.03365 51.98930 1.000 34.71844 94 TRP A CA 1
ATOM 717 C C . TRP A 1 94 ? 24.34417 46.81850 52.12792 1.000 30.21126 94 TRP A C 1
ATOM 718 O O . TRP A 1 94 ? 24.97168 47.33187 53.06253 1.000 29.01000 94 TRP A O 1
ATOM 729 N N . HIS A 1 95 ? 24.91427 46.03032 51.21411 1.000 25.24626 95 HIS A N 1
ATOM 730 C CA . HIS A 1 95 ? 26.36421 45.85741 51.12575 1.000 26.76205 95 HIS A CA 1
ATOM 731 C C . HIS A 1 95 ? 26.82549 46.11439 49.69360 1.000 31.34458 95 HIS A C 1
ATOM 732 O O . HIS A 1 95 ? 26.06712 45.94903 48.73645 1.000 40.88554 95 HIS A O 1
ATOM 739 N N . ALA A 1 96 ? 28.09891 46.48935 49.54809 1.000 34.88870 96 ALA A N 1
ATOM 740 C CA . ALA A 1 96 ? 28.70768 46.67244 48.23573 1.000 31.41496 96 ALA A CA 1
ATOM 741 C C . ALA A 1 96 ? 30.03123 45.92867 48.18012 1.000 32.58036 96 ALA A C 1
ATOM 742 O O . ALA A 1 96 ? 30.84747 46.02842 49.10275 1.000 34.30854 96 ALA A O 1
ATOM 744 N N . HIS A 1 97 ? 30.25324 45.19790 47.09427 1.000 33.36106 97 HIS A N 1
ATOM 745 C CA . HIS A 1 97 ? 31.48911 44.45433 46.94368 1.000 29.81376 97 HIS A CA 1
ATOM 746 C C . HIS A 1 97 ? 31.99221 44.58531 45.51842 1.000 30.31741 97 HIS A C 1
ATOM 747 O O . HIS A 1 97 ? 31.22612 44.82958 44.58723 1.000 33.10128 97 HIS A O 1
ATOM 754 N N . ILE A 1 98 ? 33.29694 44.40335 45.36144 1.000 31.34777 98 ILE A N 1
ATOM 755 C CA . ILE A 1 98 ? 33.87065 43.97457 44.09395 1.000 38.84100 98 ILE A CA 1
ATOM 756 C C . ILE A 1 98 ? 34.13269 42.47924 44.19701 1.000 34.62583 98 ILE A C 1
ATOM 757 O O . ILE A 1 98 ? 34.90853 42.04115 45.05169 1.000 35.78546 98 ILE A O 1
ATOM 762 N N . PHE A 1 99 ? 33.47016 41.70512 43.34417 1.000 32.83815 99 PHE A N 1
ATOM 763 C CA . PHE A 1 99 ? 33.67668 40.26884 43.24127 1.000 32.84014 99 PHE A CA 1
ATOM 764 C C . PHE A 1 99 ? 34.56709 40.03459 42.03186 1.000 39.73279 99 PHE A C 1
ATOM 765 O O . PHE A 1 99 ? 34.21727 40.44788 40.91825 1.000 37.92223 99 PHE A O 1
ATOM 773 N N . THR A 1 100 ? 35.74838 39.44746 42.26857 1.000 33.11504 100 THR A N 1
ATOM 774 C CA . THR A 1 100 ? 36.57886 38.93391 41.19052 1.000 25.84165 100 THR A CA 1
ATOM 775 C C . THR A 1 100 ? 36.07855 37.55463 40.78351 1.000 32.94356 100 THR A C 1
ATOM 776 O O . THR A 1 100 ? 35.77741 36.71126 41.63605 1.000 34.34849 100 THR A O 1
ATOM 780 N N . LYS A 1 101 ? 36.00115 37.31432 39.47999 1.000 32.23752 101 LYS A N 1
ATOM 781 C CA . LYS A 1 101 ? 35.61207 36.00226 38.97460 1.000 27.34570 101 LYS A CA 1
ATOM 782 C C . LYS A 1 101 ? 36.65750 35.52206 37.98406 1.000 30.27278 101 LYS A C 1
ATOM 783 O O . LYS A 1 101 ? 37.00248 36.24058 37.03928 1.000 34.29479 101 LYS A O 1
ATOM 789 N N . THR A 1 102 ? 37.17234 34.32166 38.21566 1.000 35.00374 102 THR A N 1
ATOM 790 C CA . THR A 1 102 ? 38.23019 33.70916 37.42749 1.000 39.87339 102 THR A CA 1
ATOM 791 C C . THR A 1 102 ? 37.86301 32.26636 37.11604 1.000 41.24993 102 THR A C 1
ATOM 792 O O . THR A 1 102 ? 37.08098 31.64709 37.84330 1.000 42.32915 102 THR A O 1
ATOM 796 N N . PRO A 1 103 ? 38.41694 31.69961 36.04209 1.000 42.15528 103 PRO A N 1
ATOM 797 C CA . PRO A 1 103 ? 38.13554 30.29175 35.73550 1.000 47.16201 103 PRO A CA 1
ATOM 798 C C . PRO A 1 103 ? 38.67812 29.37597 36.82487 1.000 44.95009 103 PRO A C 1
ATOM 799 O O . PRO A 1 103 ? 39.72993 29.63187 37.41183 1.000 42.98810 103 PRO A O 1
ATOM 803 N N . TRP A 1 104 ? 37.93162 28.31360 37.10802 1.000 40.15603 104 TRP A N 1
ATOM 804 C CA . TRP A 1 104 ? 38.39245 27.23429 37.97357 1.000 36.91953 104 TRP A CA 1
ATOM 805 C C . TRP A 1 104 ? 38.82779 26.06795 37.08689 1.000 37.08724 104 TRP A C 1
ATOM 806 O O . TRP A 1 104 ? 38.02178 25.55118 36.30309 1.000 44.15107 104 TRP A O 1
ATOM 817 N N . ARG A 1 105 ? 40.09599 25.67172 37.19486 1.000 42.96759 105 ARG A N 1
ATOM 818 C CA . ARG A 1 105 ? 40.68607 24.66214 36.32383 1.000 45.12512 105 ARG A CA 1
ATOM 819 C C . ARG A 1 105 ? 40.96095 23.37201 37.08665 1.000 43.01911 105 ARG A C 1
ATOM 820 O O . ARG A 1 105 ? 41.19500 23.38373 38.29819 1.000 41.45934 105 ARG A O 1
ATOM 828 N N . ASP A 1 106 ? 40.91423 22.25414 36.35817 1.000 46.54546 106 ASP A N 1
ATOM 829 C CA . ASP A 1 106 ? 41.15332 20.93712 36.92684 1.000 49.60475 106 ASP A CA 1
ATOM 830 C C . ASP A 1 106 ?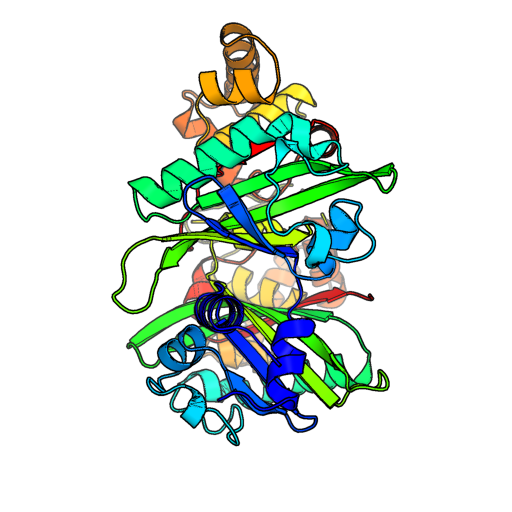 42.63311 20.57963 36.78540 1.000 54.66361 106 ASP A C 1
ATOM 831 O O . ASP A 1 106 ? 43.45839 21.41044 36.39365 1.000 48.75347 106 ASP A O 1
ATOM 836 N N . SER A 1 107 ? 42.97756 19.31362 37.04688 1.000 60.14859 107 SER A N 1
ATOM 837 C CA . SER A 1 107 ? 44.38676 18.94538 37.15719 1.000 61.49782 107 SER A CA 1
ATOM 838 C C . SER A 1 107 ? 45.12231 18.94579 35.81830 1.000 64.14583 107 SER A C 1
ATOM 839 O O . SER A 1 107 ? 46.35294 19.06542 35.80746 1.000 67.38797 107 SER A O 1
ATOM 842 N N . GLN A 1 108 ? 44.42234 18.81213 34.69463 1.000 63.37315 108 GLN A N 1
ATOM 843 C CA . GLN A 1 108 ? 45.06425 18.93244 33.39210 1.000 63.84592 108 GLN A CA 1
ATOM 844 C C . GLN A 1 108 ? 44.79020 20.27688 32.73656 1.000 63.20701 108 GLN A C 1
ATOM 845 O O . GLN A 1 108 ? 45.04058 20.43448 31.53743 1.000 61.64060 108 GLN A O 1
ATOM 851 N N . GLY A 1 109 ? 44.26389 21.24185 33.49294 1.000 61.62868 109 GLY A N 1
ATOM 852 C CA . GLY A 1 109 ? 44.16680 22.61612 33.05431 1.000 55.24263 109 GLY A CA 1
ATOM 853 C C . GLY A 1 109 ? 42.83021 23.05435 32.48606 1.000 53.80099 109 GLY A C 1
ATOM 854 O O . GLY A 1 109 ? 42.65176 24.25507 32.25365 1.000 62.02514 109 GLY A O 1
ATOM 855 N N . LYS A 1 110 ? 41.88576 22.14833 32.25286 1.000 50.82292 110 LYS A N 1
ATOM 856 C CA . LYS A 1 110 ? 40.66408 22.57450 31.58730 1.000 57.31941 110 LYS A CA 1
ATOM 857 C C . LYS A 1 110 ? 39.67905 23.20608 32.57338 1.000 50.31085 110 LYS A C 1
ATOM 858 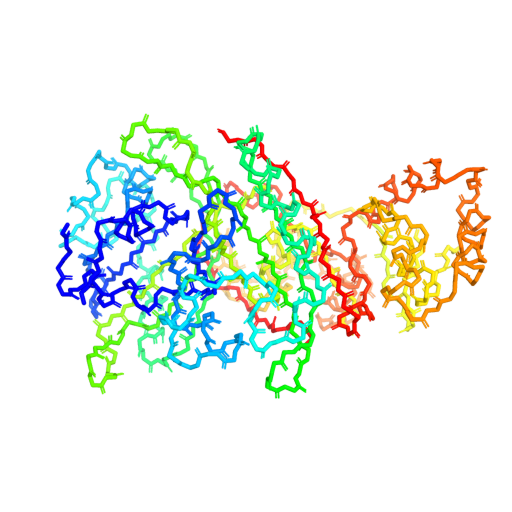O O . LYS A 1 110 ? 39.63581 22.86968 33.76049 1.000 49.33767 110 LYS A O 1
ATOM 864 N N . ILE A 1 111 ? 38.89822 24.15253 32.05955 1.000 45.75606 111 ILE A N 1
ATOM 865 C CA . ILE A 1 111 ? 37.94677 24.89676 32.88114 1.000 40.92015 111 ILE A CA 1
ATOM 866 C C . ILE A 1 111 ? 36.84422 23.96339 33.36337 1.000 42.20144 111 ILE A C 1
ATOM 867 O O . ILE A 1 111 ? 36.22493 23.24347 32.56896 1.000 44.78308 111 ILE A O 1
ATOM 872 N N . GLN A 1 112 ? 36.61782 23.94460 34.67804 1.000 40.86671 112 GLN A N 1
ATOM 873 C CA . GLN A 1 112 ? 35.57579 23.12406 35.28516 1.000 40.82397 112 GLN A CA 1
ATOM 874 C C . GLN A 1 112 ? 34.57147 23.94840 36.08211 1.000 40.22009 112 GLN A C 1
ATOM 875 O O . GLN A 1 112 ? 33.65719 23.37793 36.70435 1.000 37.06643 112 GLN A O 1
ATOM 881 N N . GLY A 1 113 ? 34.69915 25.26532 36.06382 1.000 37.95707 113 GLY A N 1
ATOM 882 C CA . GLY A 1 113 ? 33.79132 26.14578 36.77354 1.000 34.93177 113 GLY A CA 1
ATOM 883 C C . GLY A 1 113 ? 34.43178 27.50902 36.94914 1.000 37.70276 113 GLY A C 1
ATOM 884 O O . GLY A 1 113 ? 35.30370 27.90322 36.17190 1.000 37.04576 113 GLY A O 1
ATOM 885 N N . THR A 1 114 ? 33.98006 28.21204 37.98057 1.000 38.92797 114 THR A N 1
ATOM 886 C CA . THR A 1 114 ? 34.48255 29.54115 38.26628 1.000 35.31637 114 THR A CA 1
ATOM 887 C C . THR A 1 114 ? 34.84972 29.63170 39.73119 1.000 32.81537 114 THR A C 1
ATOM 888 O O . THR A 1 114 ? 34.33033 28.90029 40.57668 1.000 31.20461 114 THR A O 1
ATOM 892 N N . ILE A 1 115 ? 35.75040 30.56577 40.00640 1.000 27.28810 115 ILE A N 1
ATOM 893 C CA . ILE A 1 115 ? 36.09776 30.98322 41.35218 1.000 28.28207 115 ILE A CA 1
ATOM 894 C C . ILE A 1 115 ? 35.59144 32.40460 41.51366 1.000 31.83037 115 ILE A C 1
ATOM 895 O O . ILE A 1 115 ? 35.73414 33.22781 40.59360 1.000 28.85244 115 ILE A O 1
ATOM 900 N N . PHE A 1 116 ? 35.00519 32.69822 42.67084 1.000 32.43476 116 PHE A N 1
ATOM 901 C CA . PHE A 1 116 ? 34.58338 34.05374 42.99868 1.000 33.58267 116 PHE A CA 1
ATOM 902 C C . PHE A 1 116 ? 35.27488 34.50192 44.27479 1.000 31.90068 116 PHE A C 1
ATOM 903 O O . PHE A 1 116 ? 35.48850 33.70538 45.18909 1.000 32.36074 116 PHE A O 1
ATOM 911 N N . PHE A 1 117 ? 35.62358 35.78129 44.32862 1.000 33.40840 117 PHE A N 1
ATOM 912 C CA . PHE A 1 117 ? 36.34032 36.32084 45.47929 1.000 28.41756 117 PHE A CA 1
ATOM 913 C C . PHE A 1 117 ? 35.86105 37.74834 45.66314 1.000 29.56138 117 PHE A C 1
ATOM 914 O O . PHE A 1 117 ? 36.11743 38.60058 44.80714 1.000 29.26089 117 PHE A O 1
ATOM 922 N N . GLY A 1 118 ? 35.16981 37.99663 46.76633 1.000 32.25104 118 GLY A N 1
ATOM 923 C CA . GLY A 1 118 ? 34.53209 39.27547 47.01878 1.000 33.38166 118 GLY A CA 1
ATOM 924 C C . GLY A 1 118 ? 35.22827 40.01310 48.14727 1.000 27.91093 118 GLY A C 1
ATOM 925 O O . GLY A 1 118 ? 35.68065 39.39866 49.11919 1.000 28.93234 118 GLY A O 1
ATOM 926 N N . GLN A 1 119 ? 35.29789 41.33504 48.00738 1.000 25.36324 119 GLN A N 1
ATOM 927 C CA . GLN A 1 119 ? 35.83984 42.23757 49.01350 1.000 27.61355 119 GLN A CA 1
ATOM 928 C C . GLN A 1 119 ? 34.83354 43.33237 49.32981 1.000 27.88082 119 GLN A C 1
ATOM 929 O O . GLN A 1 119 ? 34.23527 43.91411 48.42470 1.000 34.20806 119 GLN A O 1
ATOM 935 N N . ASP A 1 120 ? 34.68461 43.62956 50.61547 1.000 31.42754 120 ASP A N 1
ATOM 936 C CA . ASP A 1 120 ? 33.87355 44.76437 51.04795 1.000 29.19519 120 ASP A CA 1
ATOM 937 C C . ASP A 1 120 ? 34.38207 46.07824 50.47734 1.000 33.94001 120 ASP A C 1
ATOM 938 O O . ASP A 1 120 ? 35.58046 46.36048 50.50514 1.000 34.22832 120 ASP A O 1
ATOM 943 N N . LEU A 1 121 ? 33.45704 46.91055 50.00153 1.000 42.42323 121 LEU A N 1
ATOM 944 C CA . LEU A 1 121 ? 33.75751 48.30456 49.69927 1.000 47.61366 121 LEU A CA 1
ATOM 945 C C . LEU A 1 121 ? 33.47995 49.12796 50.95439 1.000 54.91491 121 LEU A C 1
ATOM 946 O O . LEU A 1 121 ? 32.32095 49.36841 51.30711 1.000 60.23061 121 LEU A O 1
ATOM 951 N N . THR A 1 122 ? 34.54555 49.54256 51.63119 1.000 63.25909 122 THR A N 1
ATOM 952 C CA . THR A 1 122 ? 34.46226 50.19199 52.93388 1.000 76.26491 122 THR A CA 1
ATOM 953 C C . THR A 1 122 ? 34.77198 51.68948 52.84538 1.000 82.27521 122 THR A C 1
ATOM 954 O O . THR A 1 122 ? 35.86342 52.09144 52.43718 1.000 87.59631 122 THR A O 1
ATOM 958 N N . HIS A 1 131 ? 38.82748 68.14179 44.19175 1.000 80.65700 131 HIS A N 1
ATOM 959 C CA . HIS A 1 131 ? 38.85070 69.10873 43.09793 1.000 82.34874 131 HIS A CA 1
ATOM 960 C C . HIS A 1 131 ? 40.27023 69.31532 42.56573 1.000 81.82883 131 HIS A C 1
ATOM 961 O O . HIS A 1 131 ? 40.65506 70.42865 42.19855 1.000 80.44673 131 HIS A O 1
ATOM 963 N N . TRP A 1 132 ? 41.04679 68.23403 42.53618 1.000 82.27116 132 TRP A N 1
ATOM 964 C CA . TRP A 1 132 ? 42.37972 68.24525 41.94728 1.000 77.15803 132 TRP A CA 1
ATOM 965 C C . TRP A 1 132 ? 42.31271 67.80684 40.48745 1.000 72.46195 132 TRP A C 1
ATOM 966 O O . TRP A 1 132 ? 41.47854 66.98026 40.10178 1.000 70.43245 132 TRP A O 1
ATOM 977 N N . VAL A 1 133 ? 43.21343 68.36262 39.68026 1.000 66.93683 133 VAL A N 1
ATOM 978 C CA . VAL A 1 133 ? 43.23010 68.16281 38.23619 1.000 67.81279 133 VAL A CA 1
ATOM 979 C C . VAL A 1 133 ? 44.61567 67.67815 37.82811 1.000 71.39511 133 VAL A C 1
ATOM 980 O O . VAL A 1 133 ? 45.62583 68.16146 38.35123 1.000 76.86429 133 VAL A O 1
ATOM 984 N N . CYS A 1 134 ? 44.66552 66.72578 36.89317 1.000 70.72521 134 CYS A N 1
ATOM 985 C CA . CYS A 1 134 ? 45.93732 66.23871 36.36576 1.000 77.50197 134 CYS A CA 1
ATOM 986 C C . CYS A 1 134 ? 46.45199 67.18172 35.28550 1.000 75.17417 134 CYS A C 1
ATOM 987 O O . CYS A 1 134 ? 45.71266 67.53548 34.36179 1.000 74.17683 134 CYS A O 1
ATOM 990 N N . ARG A 1 135 ? 47.72243 67.57312 35.39650 1.000 72.59600 135 ARG A N 1
ATOM 991 C CA . ARG A 1 135 ? 48.41985 68.38712 34.40810 1.000 76.42282 135 ARG A CA 1
ATOM 992 C C . ARG A 1 135 ? 49.45768 67.53392 33.67904 1.000 84.41007 135 ARG A C 1
ATOM 993 O O . ARG A 1 135 ? 49.64003 66.34903 33.97750 1.000 91.68009 135 ARG A O 1
ATOM 995 N N . ALA A 1 136 ? 50.14533 68.15376 32.71436 1.000 84.14909 136 ALA A N 1
ATOM 996 C CA . ALA A 1 136 ? 51.12472 67.43696 31.89779 1.000 82.66005 136 ALA A CA 1
ATOM 997 C C . ALA A 1 136 ? 52.12451 66.67978 32.77075 1.000 85.94590 136 ALA A C 1
ATOM 998 O O . ALA A 1 136 ? 52.24806 65.45234 32.68058 1.000 85.41743 136 ALA A O 1
ATOM 1000 N N . THR A 1 137 ? 52.84236 67.40093 33.62984 1.000 83.92255 137 THR A N 1
ATOM 1001 C CA . THR A 1 137 ? 53.53833 66.81166 34.76500 1.000 84.48143 137 THR A CA 1
ATOM 1002 C C . THR A 1 137 ? 52.93001 67.38322 36.03769 1.000 85.41356 137 THR A C 1
ATOM 1003 O O . THR A 1 137 ? 52.76530 68.60119 36.15545 1.000 90.68897 137 THR A O 1
ATOM 1007 N N . GLY A 1 138 ? 52.58079 66.51091 36.97400 1.000 80.85965 138 GLY A N 1
ATOM 1008 C CA . GLY A 1 138 ? 52.03146 66.95166 38.24122 1.000 82.74058 138 GLY A CA 1
ATOM 1009 C C . GLY A 1 138 ? 50.52251 67.10199 38.20672 1.000 84.63406 138 GLY A C 1
ATOM 1010 O O . GLY A 1 138 ? 49.83202 66.60423 37.31294 1.000 90.14795 138 GLY A O 1
ATOM 1011 N N . LEU A 1 139 ? 50.00551 67.79629 39.22197 1.000 86.34706 139 LEU A N 1
ATOM 1012 C CA . LEU A 1 139 ? 48.58533 68.10712 39.35993 1.000 86.67205 139 LEU A CA 1
ATOM 1013 C C . LEU A 1 139 ? 48.42648 69.60959 39.57830 1.000 90.97714 139 LEU A C 1
ATOM 1014 O O . LEU A 1 139 ? 49.41162 70.34892 39.65628 1.000 97.39397 139 LEU A O 1
ATOM 1019 N N . SER A 1 140 ? 47.17808 70.07088 39.68228 1.000 87.71777 140 SER A N 1
ATOM 1020 C CA . SER A 1 140 ? 46.93272 71.49597 39.86115 1.000 92.53221 140 SER A CA 1
ATOM 1021 C C . SER A 1 140 ? 45.68650 71.72417 40.70800 1.000 91.15844 140 SER A C 1
ATOM 1022 O O . SER A 1 140 ? 44.79517 70.87035 40.79452 1.000 85.50044 140 SER A O 1
ATOM 1025 N N . THR A 1 141 ? 45.64491 72.90948 41.32165 1.000 96.38896 141 THR A N 1
ATOM 1026 C CA . THR A 1 141 ? 44.53974 73.39596 42.15577 1.000 100.87250 141 THR A CA 1
ATOM 1027 C C . THR A 1 141 ? 44.25736 72.48830 43.34348 1.000 97.17830 141 THR A C 1
ATOM 1028 O O . THR A 1 141 ? 44.06962 72.96948 44.46038 1.000 97.87593 141 THR A O 1
ATOM 1032 N N . LEU A 1 154 ? 30.03074 73.41640 39.16310 1.000 77.05655 154 LEU A N 1
ATOM 1033 C CA . LEU A 1 154 ? 29.76887 72.04053 38.74261 1.000 77.33603 154 LEU A CA 1
ATOM 1034 C C . LEU A 1 154 ? 29.20612 71.20865 39.89115 1.000 81.44755 154 LEU A C 1
ATOM 1035 O O . LEU A 1 154 ? 29.95041 70.73109 40.74642 1.000 83.73922 154 LEU A O 1
ATOM 1040 N N . LYS A 1 155 ? 27.88548 71.04162 39.90326 1.000 79.95320 155 LYS A N 1
ATOM 1041 C CA . LYS A 1 155 ? 27.19469 70.25683 40.91915 1.000 77.41116 155 LYS A CA 1
ATOM 1042 C C . LYS A 1 155 ? 26.26278 69.28321 40.21361 1.000 71.35924 155 LYS A C 1
ATOM 1043 O O . LYS A 1 155 ? 25.29850 69.70365 39.56625 1.000 70.01749 155 LYS A O 1
ATOM 1045 N N . LEU A 1 156 ? 26.54748 67.99079 40.33973 1.000 65.81900 156 LEU A N 1
ATOM 1046 C CA . LEU A 1 156 ? 25.85308 66.97205 39.56754 1.000 60.38612 156 LEU A CA 1
ATOM 1047 C C . LEU A 1 156 ? 24.64870 66.42674 40.32410 1.000 60.39540 156 LEU A C 1
ATOM 1048 O O . LEU A 1 156 ? 24.65942 66.31486 41.55224 1.000 57.17904 156 LEU A O 1
ATOM 1053 N N . THR A 1 157 ? 23.60585 66.08733 39.56556 1.000 59.43567 157 THR A N 1
ATOM 1054 C CA . THR A 1 157 ? 22.44621 65.38252 40.09482 1.000 53.42715 157 THR A CA 1
ATOM 1055 C C . THR A 1 157 ? 22.85891 63.99630 40.59747 1.000 52.92700 157 THR A C 1
ATOM 1056 O O . THR A 1 157 ? 23.88564 63.44123 40.19880 1.000 52.32303 157 THR A O 1
ATOM 1060 N N . ALA A 1 158 ? 22.05898 63.45839 41.52078 1.000 51.81109 158 ALA A N 1
ATOM 1061 C CA . ALA A 1 158 ? 22.16119 62.04759 41.87594 1.000 54.81924 158 ALA A CA 1
ATOM 1062 C C . ALA A 1 158 ? 22.15903 61.16900 40.62775 1.000 54.51050 158 ALA A C 1
ATOM 1063 O O . ALA A 1 158 ? 23.07863 60.37566 40.41415 1.000 52.93206 158 ALA A O 1
ATOM 1065 N N . ARG A 1 159 ? 21.13304 61.31372 39.78143 1.000 58.67497 159 ARG A N 1
ATOM 1066 C CA . ARG A 1 159 ? 21.06549 60.54131 38.54188 1.000 57.38108 159 ARG A CA 1
ATOM 1067 C C . ARG A 1 159 ? 22.30439 60.76787 37.68292 1.000 52.90558 159 ARG A C 1
ATOM 1068 O O . ARG A 1 159 ? 22.88623 59.81690 37.14855 1.000 47.36103 159 ARG A O 1
ATOM 1076 N N . GLU A 1 160 ? 22.70343 62.03478 37.51894 1.000 52.80459 160 GLU A N 1
ATOM 1077 C CA . GLU A 1 160 ? 23.85974 62.36228 36.68962 1.000 45.53506 160 GLU A CA 1
ATOM 1078 C C . GLU A 1 160 ? 25.11745 61.67067 37.20200 1.000 49.42333 160 GLU A C 1
ATOM 1079 O O . GLU A 1 160 ? 25.85204 61.03241 36.43229 1.000 44.47278 160 GLU A O 1
ATOM 1085 N N . SER A 1 161 ? 25.38090 61.77619 38.50694 1.000 50.11210 161 SER A N 1
ATOM 1086 C CA . SER A 1 161 ? 26.58373 61.15259 39.04426 1.000 49.04567 161 SER A CA 1
ATOM 1087 C C . SER A 1 161 ? 26.53281 59.62900 38.96169 1.000 41.58094 161 SER A C 1
ATOM 1088 O O . SER A 1 161 ? 27.59213 58.99089 38.92188 1.000 40.01997 161 SER A O 1
ATOM 1091 N N . GLU A 1 162 ? 25.34038 59.02955 38.90925 1.000 44.89929 162 GLU A N 1
ATOM 1092 C CA . GLU A 1 162 ? 25.26223 57.58100 38.71586 1.000 46.27165 162 GLU A CA 1
ATOM 1093 C C . GLU A 1 162 ? 25.64947 57.20032 37.29065 1.000 44.77290 162 GLU A C 1
ATOM 1094 O O . GLU A 1 162 ? 26.44293 56.27192 37.07711 1.000 44.33815 162 GLU A O 1
ATOM 1100 N N . VAL A 1 163 ? 25.10204 57.91919 36.30264 1.000 43.52878 163 VAL A N 1
ATOM 1101 C CA . VAL A 1 163 ? 25.44025 57.67879 34.89931 1.000 43.38591 163 VAL A CA 1
ATOM 1102 C C . VAL A 1 163 ? 26.93021 57.89692 34.65981 1.000 44.31266 163 VAL A C 1
ATOM 1103 O O . VAL A 1 163 ? 27.58356 57.12261 33.94547 1.000 39.33591 163 VAL A O 1
ATOM 1107 N N . LEU A 1 164 ? 27.49020 58.94988 35.25970 1.000 46.08058 164 LEU A N 1
ATOM 1108 C CA . LEU A 1 164 ? 28.89936 59.26070 35.06487 1.000 41.98934 164 LEU A CA 1
ATOM 1109 C C . LEU A 1 164 ? 29.78789 58.13412 35.58772 1.000 40.26417 164 LEU A C 1
ATOM 1110 O O . LEU A 1 164 ? 30.69845 57.67900 34.89189 1.000 38.01059 164 LEU A O 1
ATOM 1115 N N . PHE A 1 165 ? 29.51267 57.65115 36.80136 1.000 38.26990 165 PHE A N 1
ATOM 1116 C CA . PHE A 1 165 ? 30.33707 56.59733 37.38078 1.000 37.49725 165 PHE A CA 1
ATOM 1117 C C . PHE A 1 165 ? 30.38799 55.36530 36.48189 1.000 38.71243 165 PHE A C 1
ATOM 1118 O O . PHE A 1 165 ? 31.45659 54.76502 36.29714 1.000 36.95048 165 PHE A O 1
ATOM 1126 N N . LEU A 1 166 ? 29.24785 54.98537 35.90112 1.000 40.56782 166 LEU A N 1
ATOM 1127 C CA . LEU A 1 166 ? 29.19112 53.80607 35.04014 1.000 34.13199 166 LEU A CA 1
ATOM 1128 C C . LEU A 1 166 ? 29.88055 54.05626 33.70700 1.000 38.33352 166 LEU A C 1
ATOM 1129 O O . LEU A 1 166 ? 30.56678 53.17262 33.17923 1.000 41.55636 166 LEU A O 1
ATOM 1134 N N . LEU A 1 167 ? 29.72737 55.26202 33.15312 1.000 36.76280 167 LEU A N 1
ATOM 1135 C CA . LEU A 1 167 ? 30.41893 55.58692 31.91383 1.000 39.11473 167 LEU A CA 1
ATOM 1136 C C . LEU A 1 167 ? 31.93314 55.53691 32.09183 1.000 43.41666 167 LEU A C 1
ATOM 1137 O O . LEU A 1 167 ? 32.65629 55.13838 31.16987 1.000 42.47077 167 LEU A O 1
ATOM 1142 N N . LEU A 1 168 ? 32.42822 55.93044 33.26960 1.000 36.18661 168 LEU A N 1
ATOM 1143 C CA . LEU A 1 168 ? 33.86721 55.97554 33.49855 1.000 39.55134 168 LEU A CA 1
ATOM 1144 C C . LEU A 1 168 ? 34.47513 54.58114 33.54160 1.000 41.58530 168 LEU A C 1
ATOM 1145 O O . LEU A 1 168 ? 35.68151 54.42707 33.31806 1.000 41.34905 168 LEU A O 1
ATOM 1150 N N . TYR A 1 169 ? 33.67149 53.56412 33.86144 1.000 40.17932 169 TYR A N 1
ATOM 1151 C CA . TYR A 1 169 ? 34.13625 52.18611 33.91435 1.000 41.09784 169 TYR A CA 1
ATOM 1152 C C . TYR A 1 169 ? 33.74794 51.40293 32.66597 1.000 42.92580 169 TYR A C 1
ATOM 1153 O O . TYR A 1 169 ? 33.63876 50.17100 32.70735 1.000 39.34385 169 TYR A O 1
ATOM 1162 N N . GLY A 1 170 ? 33.57099 52.10289 31.54640 1.000 38.47233 170 GLY A N 1
ATOM 1163 C CA . GLY A 1 170 ? 33.41720 51.47562 30.25039 1.000 44.52304 170 GLY A CA 1
ATOM 1164 C C . GLY A 1 170 ? 32.01572 51.04773 29.86723 1.000 47.10432 170 GLY A C 1
ATOM 1165 O O . GLY A 1 170 ? 31.86093 50.35388 28.85574 1.000 51.32719 170 GLY A O 1
ATOM 1166 N N . LYS A 1 171 ? 30.98827 51.44126 30.61671 1.000 41.73684 171 LYS A N 1
ATOM 1167 C CA . LYS A 1 171 ? 29.64423 50.94015 30.34728 1.000 47.29477 171 LYS A CA 1
ATOM 1168 C C . LYS A 1 171 ? 28.96553 51.74823 29.24653 1.000 51.76117 171 LYS A C 1
ATOM 1169 O O . LYS A 1 171 ? 28.96997 52.98297 29.27283 1.000 50.59425 171 LYS A O 1
ATOM 1175 N N . LYS A 1 172 ? 28.38108 51.04367 28.28212 1.000 54.86173 172 LYS A N 1
ATOM 1176 C CA . LYS A 1 172 ? 27.68845 51.67242 27.16774 1.000 59.15796 172 LYS A CA 1
ATOM 1177 C C . LYS A 1 172 ? 26.26394 52.04114 27.57984 1.000 53.72566 172 LYS A C 1
ATOM 1178 O O . LYS A 1 172 ? 25.79540 51.63695 28.64480 1.000 45.54585 172 LYS A O 1
ATOM 1184 N N . PRO A 1 173 ? 25.55835 52.85050 26.77236 1.000 59.46740 173 PRO A N 1
ATOM 1185 C CA . PRO A 1 173 ? 24.21350 53.30105 27.19019 1.000 60.99136 173 PRO A CA 1
ATOM 1186 C C . PRO A 1 173 ? 23.20424 52.18452 27.42658 1.000 65.29389 173 PRO A C 1
ATOM 1187 O O . PRO A 1 173 ? 22.40208 52.28623 28.36385 1.000 67.12292 173 PRO A O 1
ATOM 1191 N N . GLN A 1 174 ? 23.19004 51.13548 26.59868 1.000 66.24971 174 GLN A N 1
ATOM 1192 C CA . GLN A 1 174 ? 22.26033 50.03753 26.85046 1.000 65.09927 174 GLN A CA 1
ATOM 1193 C C . GLN A 1 174 ? 22.60654 49.30154 28.13797 1.000 62.17449 174 GLN A C 1
ATOM 1194 O O . GLN A 1 174 ? 21.71094 48.76464 28.80037 1.000 66.08870 174 GLN A O 1
ATOM 1200 N N . HIS A 1 175 ? 23.89290 49.26227 28.50199 1.000 54.11578 175 HIS A N 1
ATOM 1201 C CA . HIS A 1 175 ? 24.29207 48.73402 29.80383 1.000 57.79482 175 HIS A CA 1
ATOM 1202 C C . HIS A 1 175 ? 23.70095 49.57122 30.92841 1.000 55.29384 175 HIS A C 1
ATOM 1203 O O . HIS A 1 175 ? 23.11424 49.04215 31.87956 1.000 62.38175 175 HIS A O 1
ATOM 1210 N N . ILE A 1 176 ? 23.86038 50.89079 30.83234 1.000 47.27585 176 ILE A N 1
ATOM 1211 C CA . ILE A 1 176 ? 23.45276 51.79249 31.90358 1.000 42.84167 176 ILE A CA 1
ATOM 1212 C C . ILE A 1 176 ? 21.93632 51.83687 32.01929 1.000 42.30873 176 ILE A C 1
ATOM 1213 O O . ILE A 1 176 ? 21.38542 51.95269 33.12067 1.000 46.78744 176 ILE A O 1
ATOM 1218 N N . ALA A 1 177 ? 21.24007 51.77212 30.88570 1.000 43.08833 177 ALA A N 1
ATOM 1219 C CA . ALA A 1 177 ? 19.78405 51.71084 30.92686 1.000 47.87158 177 ALA A CA 1
ATOM 1220 C C . ALA A 1 177 ? 19.32030 50.51137 31.74289 1.000 48.99975 177 ALA A C 1
ATOM 1221 O O . ALA A 1 177 ? 18.42746 50.63654 32.58895 1.000 50.31597 177 ALA A O 1
ATOM 1223 N N . ARG A 1 178 ? 19.94777 49.34904 31.53115 1.000 55.55773 178 ARG A N 1
ATOM 1224 C CA . ARG A 1 178 ? 19.54189 48.13353 32.23754 1.000 58.73988 178 ARG A CA 1
ATOM 1225 C C . ARG A 1 178 ? 19.82001 48.24385 33.73005 1.000 54.01579 178 ARG A C 1
ATOM 1226 O O . ARG A 1 178 ? 18.95441 47.93826 34.55589 1.000 54.95117 178 ARG A O 1
ATOM 1234 N N . VAL A 1 179 ? 21.02234 48.69174 34.09160 1.000 55.47190 179 VAL A N 1
ATOM 1235 C CA . VAL A 1 179 ? 21.41043 48.76172 35.49923 1.000 55.06766 179 VAL A CA 1
ATOM 1236 C C . VAL A 1 179 ? 20.47893 49.69287 36.26405 1.000 52.50519 179 VAL A C 1
ATOM 1237 O O . VAL A 1 179 ? 19.95305 49.33738 37.32474 1.000 52.42635 179 VAL A O 1
ATOM 1241 N N . MET A 1 180 ? 20.26116 50.90113 35.73609 1.000 50.78975 180 MET A N 1
ATOM 1242 C CA . MET A 1 180 ? 19.49072 51.91770 36.44515 1.000 55.34133 180 MET A CA 1
ATOM 1243 C C . MET A 1 180 ? 17.98853 51.76084 36.26689 1.000 55.62352 180 MET A C 1
ATOM 1244 O O . MET A 1 180 ? 17.21813 52.41385 36.98693 1.000 48.44472 180 MET A O 1
ATOM 1249 N N . GLY A 1 181 ? 17.55615 50.92053 35.33497 1.000 59.52470 181 GLY A N 1
ATOM 1250 C CA . GLY A 1 181 ? 16.13837 50.69192 35.15112 1.000 58.03213 181 GLY A CA 1
ATOM 1251 C C . GLY A 1 181 ? 15.41981 51.83000 34.46209 1.000 60.65270 181 GLY A C 1
ATOM 1252 O O . GLY A 1 181 ? 14.26117 52.11402 34.79013 1.000 63.63667 181 GLY A O 1
ATOM 1253 N N . ILE A 1 182 ? 16.08107 52.48860 33.51044 1.000 58.76142 182 ILE A N 1
ATOM 1254 C CA . ILE A 1 182 ? 15.49558 53.56965 32.73389 1.000 59.85118 182 ILE A CA 1
ATOM 1255 C C . ILE A 1 182 ? 15.68276 53.24620 31.25639 1.000 56.13750 182 ILE A C 1
ATOM 1256 O O . ILE A 1 182 ? 16.33617 52.27044 30.89072 1.000 56.78556 182 ILE A O 1
ATOM 1261 N N . SER A 1 183 ? 15.09808 54.08008 30.40355 1.000 55.19124 183 SER A N 1
ATOM 1262 C CA . SER A 1 183 ? 15.21963 53.86605 28.97071 1.000 57.73149 183 SER A CA 1
ATOM 1263 C C . SER A 1 183 ? 16.59056 54.31485 28.47117 1.000 59.13749 183 SER A C 1
ATOM 1264 O O . SER A 1 183 ? 17.27581 55.12135 29.10185 1.000 48.46116 183 SER A O 1
ATOM 1267 N N . ILE A 1 184 ? 16.98040 53.78006 27.30992 1.000 62.97156 184 ILE A N 1
ATOM 1268 C CA . ILE A 1 184 ? 18.23928 54.17973 26.68373 1.000 67.51105 184 ILE A CA 1
ATOM 1269 C C . ILE A 1 184 ? 18.22039 55.66503 26.35608 1.000 61.66931 184 ILE A C 1
ATOM 1270 O O . ILE A 1 184 ? 19.21384 56.37703 26.55767 1.000 59.01910 184 ILE A O 1
ATOM 1275 N N . LYS A 1 185 ? 17.09125 56.15323 25.84096 1.000 53.96030 185 LYS A N 1
ATOM 1276 C CA . LYS A 1 185 ? 16.95459 57.57330 25.54347 1.000 58.51213 185 LYS A CA 1
ATOM 1277 C C . LYS A 1 185 ? 17.16537 58.42309 26.79156 1.000 56.31476 185 LYS A C 1
ATOM 1278 O O . LYS A 1 185 ? 17.72863 59.51885 26.70591 1.000 57.81208 185 LYS A O 1
ATOM 1284 N N . THR A 1 186 ? 16.76200 57.92084 27.96327 1.000 53.07244 186 THR A N 1
ATOM 1285 C CA . THR A 1 186 ? 16.95558 58.68086 29.19626 1.000 55.85316 186 THR A CA 1
ATOM 1286 C C . THR A 1 186 ? 18.43324 58.73649 29.59884 1.000 56.89177 186 THR A C 1
ATOM 1287 O O . THR A 1 186 ? 18.90403 59.76734 30.09543 1.000 57.38555 186 THR A O 1
ATOM 1291 N N . VAL A 1 187 ? 19.18062 57.64447 29.39235 1.000 53.05968 187 VAL A N 1
ATOM 1292 C CA . VAL A 1 187 ? 20.61825 57.66908 29.66379 1.000 48.24642 187 VAL A CA 1
ATOM 1293 C C . VAL A 1 187 ? 21.29439 58.71440 28.78683 1.000 51.92920 187 VAL A C 1
ATOM 1294 O O . VAL A 1 187 ? 22.19395 59.44021 29.23393 1.000 47.14682 187 VAL A O 1
ATOM 1298 N N . GLU A 1 188 ? 20.87180 58.80125 27.52352 1.000 47.27214 188 GLU A N 1
ATOM 1299 C CA . GLU A 1 188 ? 21.38059 59.83631 26.63688 1.000 55.82248 188 GLU A CA 1
ATOM 1300 C C . GLU A 1 188 ? 21.03727 61.22090 27.15742 1.000 57.70140 188 GLU A C 1
ATOM 1301 O O . GLU A 1 188 ? 21.82677 62.15892 26.98960 1.000 60.04368 188 GLU A O 1
ATOM 1307 N N . GLY A 1 189 ? 19.86574 61.36930 27.78093 1.000 54.53242 189 GLY A N 1
ATOM 1308 C CA . GLY A 1 189 ? 19.53350 62.63426 28.41663 1.000 59.05539 189 GLY A CA 1
ATOM 1309 C C . GLY A 1 189 ? 20.56823 63.05383 29.44436 1.000 57.27475 189 GLY A C 1
ATOM 1310 O O . GLY A 1 189 ? 21.13234 64.15131 29.36615 1.000 52.80399 189 GLY A O 1
ATOM 1311 N N . TYR A 1 190 ? 20.83922 62.17584 30.41834 1.000 53.05213 190 TYR A N 1
ATOM 1312 C CA . TYR A 1 190 ? 21.82256 62.47839 31.45576 1.000 49.17067 190 TYR A CA 1
ATOM 1313 C C . TYR A 1 190 ? 23.22823 62.60350 30.89268 1.000 50.48803 190 TYR A C 1
ATOM 1314 O O . TYR A 1 190 ? 24.03925 63.37114 31.41982 1.000 43.43377 190 TYR A O 1
ATOM 1323 N N . GLU A 1 191 ? 23.55005 61.82246 29.86209 1.000 53.19956 191 GLU A N 1
ATOM 1324 C CA . GLU A 1 191 ? 24.85834 61.93002 29.23192 1.000 49.78824 191 GLU A CA 1
ATOM 1325 C C . GLU A 1 191 ? 25.05651 63.30995 28.61328 1.000 50.53195 191 GLU A C 1
ATOM 1326 O O . GLU A 1 191 ? 26.16366 63.86585 28.64523 1.000 45.34301 191 GLU A O 1
ATOM 1332 N N . ALA A 1 192 ? 23.99417 63.88020 28.04949 1.000 47.30240 192 ALA A N 1
ATOM 1333 C CA . ALA A 1 192 ? 24.10883 65.20967 27.45885 1.000 49.26924 192 ALA A CA 1
ATOM 1334 C C . ALA A 1 192 ? 24.35184 66.26909 28.52872 1.000 49.09832 192 ALA A C 1
ATOM 1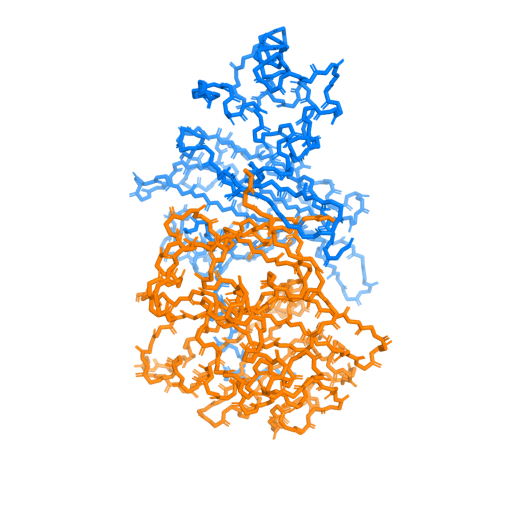335 O O . ALA A 1 192 ? 25.19791 67.15133 28.34864 1.000 49.85458 192 ALA A O 1
ATOM 1337 N N . LYS A 1 193 ? 23.63694 66.19491 29.65527 1.000 49.61107 193 LYS A N 1
ATOM 1338 C CA . LYS A 1 193 ? 23.86931 67.15597 30.73055 1.000 51.17585 193 LYS A CA 1
ATOM 1339 C C . LYS A 1 193 ? 25.30942 67.08625 31.21958 1.000 50.24983 193 LYS A C 1
ATOM 1340 O O . LYS A 1 193 ? 25.97985 68.11699 31.35159 1.000 51.37806 193 LYS A O 1
ATOM 1346 N N . LEU A 1 194 ? 25.79340 65.87073 31.50854 1.000 46.82859 194 LEU A N 1
ATOM 1347 C CA . LEU A 1 194 ? 27.18273 65.67822 31.91006 1.000 47.26451 194 LEU A CA 1
ATOM 1348 C C . LEU A 1 194 ? 28.13924 66.32188 30.91631 1.000 50.75698 194 LEU A C 1
ATOM 1349 O O . LEU A 1 194 ? 28.96788 67.15990 31.29172 1.000 46.34671 194 LEU A O 1
ATOM 1354 N N . ARG A 1 195 ? 28.02764 65.94877 29.63576 1.000 53.76763 195 ARG A N 1
ATOM 1355 C CA . ARG A 1 195 ? 28.88829 66.53198 28.60858 1.000 50.12076 195 ARG A CA 1
ATOM 1356 C C . ARG A 1 195 ? 28.88038 68.04852 28.67700 1.000 53.59557 195 ARG A C 1
ATOM 1357 O O . ARG A 1 195 ? 29.93187 68.68820 28.55434 1.000 53.75838 195 ARG A O 1
ATOM 1365 N N . SER A 1 196 ? 27.70537 68.64593 28.88557 1.000 50.24373 196 SER A N 1
ATOM 1366 C CA . SER A 1 196 ? 27.65683 70.10028 28.95542 1.000 66.35099 196 SER A CA 1
ATOM 1367 C C . SER A 1 196 ? 28.13561 70.62480 30.30668 1.000 63.52341 196 SER A C 1
ATOM 1368 O O . SER A 1 196 ? 28.79929 71.66327 30.36222 1.000 59.40642 196 SER A O 1
ATOM 1371 N N . LYS A 1 197 ? 27.82354 69.92863 31.40400 1.000 62.51378 197 LYS A N 1
ATOM 1372 C CA . LYS A 1 197 ? 28.28493 70.39428 32.71001 1.000 59.12169 197 LYS A CA 1
ATOM 1373 C C . LYS A 1 197 ? 29.80567 70.40872 32.79140 1.000 61.45827 197 LYS A C 1
ATOM 1374 O O . LYS A 1 197 ? 30.38931 71.31929 33.38756 1.000 61.03841 197 LYS A O 1
ATOM 1380 N N . PHE A 1 198 ? 30.46532 69.40403 32.20636 1.000 58.86399 198 PHE A N 1
ATOM 1381 C CA . PHE A 1 198 ? 31.91821 69.39038 32.10947 1.000 50.59642 198 PHE A CA 1
ATOM 1382 C C . PHE A 1 198 ? 32.44306 70.22506 30.95087 1.000 58.31543 198 PHE A C 1
ATOM 1383 O O . PHE A 1 198 ? 33.66588 70.37633 30.82095 1.000 51.59644 198 PHE A O 1
ATOM 1391 N N . GLY A 1 199 ? 31.56537 70.75554 30.10457 1.000 52.19749 199 GLY A N 1
ATOM 1392 C CA . GLY A 1 199 ? 32.03373 71.44225 28.91402 1.000 58.44931 199 GLY A CA 1
ATOM 1393 C C . GLY A 1 199 ? 32.79067 70.55760 27.94875 1.000 55.70896 199 GLY A C 1
ATOM 1394 O O . GLY A 1 199 ? 33.72139 71.02169 27.28783 1.000 55.41604 199 GLY A O 1
ATOM 1395 N N . ALA A 1 200 ? 32.42194 69.28943 27.85333 1.000 58.74969 200 ALA A N 1
ATOM 1396 C CA . ALA A 1 200 ? 33.03330 68.39320 26.88895 1.000 51.77635 200 ALA A CA 1
ATOM 1397 C C . ALA A 1 200 ? 32.25725 68.42364 25.57664 1.000 62.58489 200 ALA A C 1
ATOM 1398 O O . ALA A 1 200 ? 31.03709 68.61740 25.55532 1.000 66.69823 200 ALA A O 1
ATOM 1400 N N . LEU A 1 201 ? 32.97810 68.23686 24.47434 1.000 58.93539 201 LEU A N 1
ATOM 1401 C CA . LEU A 1 201 ? 32.38113 68.25082 23.14544 1.000 62.08790 201 LEU A CA 1
ATOM 1402 C C . LEU A 1 201 ? 32.12956 66.85037 22.59063 1.000 61.26886 201 LEU A C 1
ATOM 1403 O O . LEU A 1 201 ? 31.74683 66.71758 21.42401 1.000 62.08858 201 LEU A O 1
ATOM 1408 N N . SER A 1 202 ? 32.33818 65.81025 23.39683 1.000 53.53658 202 SER A N 1
ATOM 1409 C CA . SER A 1 202 ? 32.14349 64.42215 22.99700 1.000 54.86309 202 SER A CA 1
ATOM 1410 C C . SER A 1 202 ? 32.25365 63.56812 24.25006 1.000 54.31226 202 SER A C 1
ATOM 1411 O O . SER A 1 202 ? 32.77405 64.01758 25.27568 1.000 49.17162 202 SER A O 1
ATOM 1414 N N . LYS A 1 203 ? 31.74167 62.33633 24.16471 1.000 49.53712 203 LYS A N 1
ATOM 1415 C CA . LYS A 1 203 ? 31.77941 61.45962 25.33078 1.000 62.59564 203 LYS A CA 1
ATOM 1416 C C . LYS A 1 203 ? 33.20861 61.09769 25.71211 1.000 60.71011 203 LYS A C 1
ATOM 1417 O O . LYS A 1 203 ? 33.49163 60.87859 26.89425 1.000 57.30247 203 LYS A O 1
ATOM 1423 N N . ASP A 1 204 ? 34.11870 61.04061 24.73157 1.000 65.42329 204 ASP A N 1
ATOM 1424 C CA . ASP A 1 204 ? 35.52806 60.77696 25.02004 1.000 68.12287 204 ASP A CA 1
ATOM 1425 C C . ASP A 1 204 ? 36.11662 61.85165 25.92545 1.000 60.74553 204 ASP A C 1
ATOM 1426 O O . ASP A 1 204 ? 36.77744 61.54773 26.92678 1.000 53.80121 204 ASP A O 1
ATOM 1431 N N . GLN A 1 205 ? 35.90138 63.12079 25.57327 1.000 57.16697 205 GLN A N 1
ATOM 1432 C CA . GLN A 1 205 ? 36.41427 64.21054 26.39361 1.000 60.13867 205 GLN A CA 1
ATOM 1433 C C . GLN A 1 205 ? 35.76268 64.22759 27.76662 1.000 53.50736 205 GLN A C 1
ATOM 1434 O O . GLN A 1 205 ? 36.41927 64.54693 28.76112 1.000 58.67451 205 GLN A O 1
ATOM 1440 N N . LEU A 1 206 ? 34.47133 63.89977 27.84623 1.000 54.49551 206 LEU A N 1
ATOM 1441 C CA . LEU A 1 206 ? 33.83016 63.81341 29.15211 1.000 47.30128 206 LEU A CA 1
ATOM 1442 C C . LEU A 1 206 ? 34.56296 62.82428 30.04841 1.000 47.92864 206 LEU A C 1
ATOM 1443 O O . LEU A 1 206 ? 34.80527 63.09837 31.23088 1.000 43.35810 206 LEU A O 1
ATOM 1448 N N . ILE A 1 207 ? 34.93450 61.67328 29.49185 1.000 49.31607 207 ILE A N 1
ATOM 1449 C CA . ILE A 1 207 ? 35.57926 60.63177 30.28394 1.000 52.09644 207 ILE A CA 1
ATOM 1450 C C . ILE A 1 207 ? 36.94012 61.10939 30.77248 1.000 50.11408 207 ILE A C 1
ATOM 1451 O O . ILE A 1 207 ? 37.25141 61.02730 31.96521 1.000 50.13353 207 ILE A O 1
ATOM 1456 N N . ASP A 1 208 ? 37.74589 61.67307 29.86717 1.000 52.39579 208 ASP A N 1
ATOM 1457 C CA . ASP A 1 208 ? 39.08032 62.13759 30.24235 1.000 58.62117 208 ASP A CA 1
ATOM 1458 C C . ASP A 1 208 ? 39.00255 63.24026 31.29258 1.000 57.41763 208 ASP A C 1
ATOM 1459 O O . ASP A 1 208 ? 39.69582 63.19249 32.31512 1.000 59.44632 208 ASP A O 1
ATOM 1464 N N . LEU A 1 209 ? 38.15746 64.24323 31.05329 1.000 54.99352 209 LEU A N 1
ATOM 1465 C CA . LEU A 1 209 ? 38.01844 65.35129 31.99373 1.000 52.61336 209 LEU A CA 1
ATOM 1466 C C . LEU A 1 209 ? 37.60044 64.85173 33.37064 1.000 53.14632 209 LEU A C 1
ATOM 1467 O O . LEU A 1 209 ? 38.16065 65.26586 34.39247 1.000 51.96773 209 LEU A O 1
ATOM 1472 N N . ALA A 1 210 ? 36.60473 63.96143 33.41356 1.000 43.26469 210 ALA A N 1
ATOM 1473 C CA . ALA A 1 210 ? 36.11831 63.44516 34.68974 1.000 44.34138 210 ALA A CA 1
ATOM 1474 C C . ALA A 1 210 ? 37.18812 62.62676 35.39866 1.000 51.27942 210 ALA A C 1
ATOM 1475 O O . ALA A 1 210 ? 37.35985 62.73546 36.61982 1.000 51.00696 210 ALA A O 1
ATOM 1477 N N . LEU A 1 211 ? 37.90075 61.78604 34.64926 1.000 54.60106 211 LEU A N 1
ATOM 1478 C CA . LEU A 1 211 ? 38.98058 61.00220 35.23641 1.000 50.34326 211 LEU A CA 1
ATOM 1479 C C . LEU A 1 211 ? 40.06309 61.91204 35.79492 1.000 56.91122 211 LEU A C 1
ATOM 1480 O O . LEU A 1 211 ? 40.51126 61.73656 36.93277 1.000 58.67755 211 LEU A O 1
ATOM 1485 N N . ASP A 1 212 ? 40.46951 62.91934 35.01754 1.000 56.11568 212 ASP A N 1
ATOM 1486 C CA . ASP A 1 212 ? 41.51702 63.83519 35.45508 1.000 56.40593 212 ASP A CA 1
ATOM 1487 C C . ASP A 1 212 ? 41.13123 64.62110 36.69921 1.000 57.70391 212 ASP A C 1
ATOM 1488 O O . ASP A 1 212 ? 41.98787 65.31952 37.25695 1.000 66.28464 212 ASP A O 1
ATOM 1493 N N . ARG A 1 213 ? 39.87880 64.52372 37.14450 1.000 53.78946 213 ARG A N 1
ATOM 1494 C CA . ARG A 1 213 ? 39.38941 65.23480 38.31696 1.000 56.57364 213 ARG A CA 1
ATOM 1495 C C . ARG A 1 213 ? 38.99497 64.29633 39.44944 1.000 58.90866 213 ARG A C 1
ATOM 1496 O O . ARG A 1 213 ? 38.32301 64.72572 40.39208 1.000 61.93402 213 ARG A O 1
ATOM 1504 N N . GLY A 1 214 ? 39.39117 63.02862 39.38029 1.000 55.84790 214 GLY A N 1
ATOM 1505 C CA . GLY A 1 214 ? 39.15433 62.10257 40.46557 1.000 53.86183 214 GLY A CA 1
ATOM 1506 C C . GLY A 1 214 ? 37.78808 61.46224 40.49287 1.000 48.79564 214 GLY A C 1
ATOM 1507 O O . GLY A 1 214 ? 37.45837 60.78933 41.47952 1.000 47.82879 214 GLY A O 1
ATOM 1508 N N . PHE A 1 215 ? 36.98703 61.62836 39.43964 1.000 42.12783 215 PHE A N 1
ATOM 1509 C CA . PHE A 1 215 ? 35.62570 61.09891 39.46883 1.000 51.00008 215 PHE A CA 1
ATOM 1510 C C . PHE A 1 215 ? 35.58829 59.57695 39.47245 1.000 52.53834 215 PHE A C 1
ATOM 1511 O O . PHE A 1 215 ? 34.59007 58.99790 39.90457 1.000 52.34750 215 PHE A O 1
ATOM 1519 N N . GLY A 1 216 ? 36.64629 58.91236 39.01733 1.000 51.49506 216 GLY A N 1
ATOM 1520 C CA . GLY A 1 216 ? 36.60757 57.46567 39.05462 1.000 54.47923 216 GLY A CA 1
ATOM 1521 C C . GLY A 1 216 ? 36.77158 56.86344 40.43786 1.000 54.90904 216 GLY A C 1
ATOM 1522 O O . GLY A 1 216 ? 36.50003 55.67012 40.60752 1.000 49.74375 216 GLY A O 1
ATOM 1523 N N . SER A 1 217 ? 37.20604 57.64672 41.42476 1.000 52.65426 217 SER A N 1
ATOM 1524 C CA . SER A 1 217 ? 37.57798 57.09748 42.72018 1.000 52.79033 217 SER A CA 1
ATOM 1525 C C . SER A 1 217 ? 36.46248 57.19602 43.75201 1.000 51.97512 217 SER A C 1
ATOM 1526 O O . SER A 1 217 ? 36.71217 56.95964 44.93793 1.000 54.34493 217 SER A O 1
ATOM 1529 N N . VAL A 1 218 ? 35.24206 57.53011 43.33670 1.000 51.45165 218 VAL A N 1
ATOM 1530 C CA . VAL A 1 218 ? 34.12985 57.71330 44.26314 1.000 54.90604 218 VAL A CA 1
ATOM 1531 C C . VAL A 1 218 ? 32.86899 57.07340 43.68171 1.000 52.65814 218 VAL A C 1
ATOM 1532 O O . VAL A 1 218 ? 32.50033 57.32217 42.52529 1.000 40.31717 218 VAL A O 1
ATOM 1536 N N . ILE A 1 219 ? 32.21083 56.25032 44.49052 1.000 53.41140 219 ILE A N 1
ATOM 1537 C CA . ILE A 1 219 ? 30.94805 55.62022 44.11915 1.000 47.92986 219 ILE A CA 1
ATOM 1538 C C . ILE A 1 219 ? 29.81421 56.51823 44.60916 1.000 46.64817 219 ILE A C 1
ATOM 1539 O O . ILE A 1 219 ? 29.75560 56.81370 45.81546 1.000 48.13282 219 ILE A O 1
ATOM 1544 N N . PRO A 1 220 ? 28.91987 56.97698 43.73184 1.000 41.15780 220 PRO A N 1
ATOM 1545 C CA . PRO A 1 220 ? 27.82189 57.85240 44.17797 1.000 42.94344 220 PRO A CA 1
ATOM 1546 C C . PRO A 1 220 ? 26.98264 57.18950 45.26134 1.000 46.59523 220 PRO A C 1
ATOM 1547 O O . PRO A 1 220 ? 26.56609 56.03717 45.12948 1.000 44.84777 220 PRO A O 1
ATOM 1551 N N . LYS A 1 221 ? 26.72117 57.94592 46.33358 1.000 45.62884 221 LYS A N 1
ATOM 1552 C CA . LYS A 1 221 ? 26.08154 57.38405 47.51641 1.000 46.75404 221 LYS A CA 1
ATOM 1553 C C . LYS A 1 221 ? 24.69127 56.84561 47.21047 1.000 50.06443 221 LYS A C 1
ATOM 1554 O O . LYS A 1 221 ? 24.25254 55.87759 47.84367 1.000 45.66540 221 LYS A O 1
ATOM 1560 N N . THR A 1 222 ? 23.98069 57.45426 46.25314 1.000 50.02273 222 THR A N 1
ATOM 1561 C CA . THR A 1 222 ? 22.69826 56.89653 45.83822 1.000 47.54106 222 THR A CA 1
ATOM 1562 C C . THR A 1 222 ? 22.85988 55.60230 45.04405 1.000 41.84767 222 THR A C 1
ATOM 1563 O O . THR A 1 222 ? 21.91338 54.81380 44.97375 1.000 42.00405 222 THR A O 1
ATOM 1567 N N . LEU A 1 223 ? 24.03456 55.34529 44.46099 1.000 40.94495 223 LEU A N 1
ATOM 1568 C CA . LEU A 1 223 ? 24.21032 54.07362 43.77742 1.000 38.78619 223 LEU A CA 1
ATOM 1569 C C . LEU A 1 223 ? 24.28599 52.91812 44.76653 1.000 44.33896 223 LEU A C 1
ATOM 1570 O O . LEU A 1 223 ? 23.92349 51.79010 44.41185 1.000 44.88350 223 LEU A O 1
ATOM 1575 N N . LEU A 1 224 ? 24.69030 53.19152 46.01259 1.000 42.28218 224 LEU A N 1
ATOM 1576 C CA . LEU A 1 224 ? 24.86430 52.18057 47.05036 1.000 43.25424 224 LEU A CA 1
ATOM 1577 C C . LEU A 1 224 ? 23.54767 51.66287 47.60906 1.000 46.81891 224 LEU A C 1
ATOM 1578 O O . LEU A 1 224 ? 23.56533 50.79120 48.49185 1.000 36.74271 224 LEU A O 1
ATOM 1583 N N . ARG A 1 225 ? 22.41651 52.18258 47.13397 1.000 47.09578 225 ARG A N 1
ATOM 1584 C CA . ARG A 1 225 ? 21.10036 51.67931 47.49546 1.000 46.78609 225 ARG A CA 1
ATOM 1585 C C . ARG A 1 225 ? 20.29061 51.32896 46.25309 1.000 42.53824 225 ARG A C 1
ATOM 1586 O O . ARG A 1 225 ? 19.06550 51.36258 46.28087 1.000 41.36806 225 ARG A O 1
ATOM 1594 N N . LYS A 1 226 ? 20.96414 50.99467 45.15648 1.000 39.45894 226 LYS A N 1
ATOM 1595 C CA . LYS A 1 226 ? 20.32758 50.49423 43.93968 1.000 43.49698 226 LYS A CA 1
ATOM 1596 C C . LYS A 1 226 ? 20.88079 49.10113 43.66850 1.000 40.01838 226 LYS A C 1
ATOM 1597 O O . LYS A 1 226 ? 22.09265 48.93846 43.48119 1.000 36.87861 226 LYS A O 1
ATOM 1603 N N . GLN A 1 227 ? 20.00926 48.09639 43.68754 1.000 43.11279 227 GLN A N 1
ATOM 1604 C CA . GLN A 1 227 ? 20.47443 46.72629 43.53826 1.000 40.89351 227 GLN A CA 1
ATOM 1605 C C . GLN A 1 227 ? 20.94140 46.48839 42.10964 1.000 40.89226 227 GLN A C 1
ATOM 1606 O O . GLN A 1 227 ? 20.18535 46.71818 41.16082 1.000 39.36464 227 GLN A O 1
ATOM 1612 N N . LEU A 1 228 ? 22.18939 46.02497 41.96026 1.000 35.74964 228 LEU A N 1
ATOM 1613 C CA . LEU A 1 228 ? 22.79444 45.87915 40.64188 1.000 42.19129 228 LEU A CA 1
ATOM 1614 C C . LEU A 1 228 ? 24.00137 44.94389 40.69689 1.000 40.98468 228 LEU A C 1
ATOM 1615 O O . LEU A 1 228 ? 24.61924 44.73829 41.74590 1.000 42.24672 228 LEU A O 1
ATOM 1620 N N . SER A 1 229 ? 24.32650 44.38414 39.53229 1.000 36.27695 229 SER A N 1
ATOM 1621 C CA . SER A 1 229 ? 25.49940 43.52660 39.36754 1.000 36.73558 229 SER A CA 1
ATOM 1622 C C . SER A 1 229 ? 26.03390 43.77910 37.96009 1.000 37.05387 229 SER A C 1
ATOM 1623 O O . SER A 1 229 ? 25.51074 43.22541 36.98585 1.000 39.29948 229 SER A O 1
ATOM 1626 N N . VAL A 1 230 ? 27.08792 44.58778 37.86505 1.000 39.95772 230 VAL A N 1
ATOM 1627 C CA . VAL A 1 230 ? 27.63430 45.02898 36.58669 1.000 41.48455 230 VAL A CA 1
ATOM 1628 C C . VAL A 1 230 ? 29.14133 44.80264 36.58584 1.000 43.38605 230 VAL A C 1
ATOM 1629 O O . VAL A 1 230 ? 29.83055 45.15839 37.54749 1.000 35.96500 230 VAL A O 1
ATOM 1633 N N . VAL A 1 231 ? 29.64528 44.20613 35.50531 1.000 38.34044 231 VAL A N 1
ATOM 1634 C CA . VAL A 1 231 ? 31.07923 44.07993 35.30692 1.000 39.42163 231 VAL A CA 1
ATOM 1635 C C . VAL A 1 231 ? 31.66917 45.46267 35.08641 1.000 44.56674 231 VAL A C 1
ATOM 1636 O O . VAL A 1 231 ? 31.14001 46.25683 34.29956 1.000 44.09749 231 VAL A O 1
ATOM 1640 N N . LEU A 1 232 ? 32.76734 45.75579 35.78046 1.000 46.59234 232 LEU A N 1
ATOM 1641 C CA . LEU A 1 232 ? 33.49299 47.00810 35.61124 1.000 44.05946 232 LEU A CA 1
ATOM 1642 C C . LEU A 1 232 ? 34.73975 46.76172 34.76610 1.000 43.36886 232 LEU A C 1
ATOM 1643 O O . LEU A 1 232 ? 35.47787 45.80516 35.00996 1.000 39.98821 232 LEU A O 1
ATOM 1648 N N . SER A 1 233 ? 34.95322 47.59985 33.75336 1.000 44.52656 233 SER A N 1
ATOM 1649 C CA . SER A 1 233 ? 36.19573 47.51693 32.99851 1.000 51.22032 233 SER A CA 1
ATOM 1650 C C . SER A 1 233 ? 37.37696 47.75424 33.92976 1.000 54.18330 233 SER A C 1
ATOM 1651 O O . SER A 1 233 ? 37.32404 48.59945 34.82674 1.000 55.07806 233 SER A O 1
ATOM 1654 N N . ASP A 1 234 ? 38.43973 46.98127 33.73315 1.000 53.79803 234 ASP A N 1
ATOM 1655 C CA . ASP A 1 234 ? 39.57808 47.03005 34.63335 1.000 58.02053 234 ASP A CA 1
ATOM 1656 C C . ASP A 1 234 ? 40.85695 47.01207 33.81742 1.000 62.74995 234 ASP A C 1
ATOM 1657 O O . ASP A 1 234 ? 40.99265 46.23717 32.86466 1.000 66.25693 234 ASP A O 1
ATOM 1662 N N . HIS A 1 235 ? 41.78928 47.87463 34.19920 1.000 59.92829 235 HIS A N 1
ATOM 1663 C CA . HIS A 1 235 ? 43.07911 47.95699 33.53921 1.000 53.77540 235 HIS A CA 1
ATOM 1664 C C . HIS A 1 235 ? 44.15819 48.06398 34.60051 1.000 53.53283 235 HIS A C 1
ATOM 1665 O O . HIS A 1 235 ? 43.92965 48.60837 35.68546 1.000 47.95803 235 HIS A O 1
ATOM 1672 N N . THR A 1 236 ? 45.32929 47.51588 34.27971 1.000 52.28754 236 THR A N 1
ATOM 1673 C CA . THR A 1 236 ? 46.49006 47.65610 35.13984 1.000 62.98412 236 THR A CA 1
ATOM 1674 C C . THR A 1 236 ? 46.92330 49.11456 35.20251 1.000 65.84210 236 THR A C 1
ATOM 1675 O O . THR A 1 236 ? 46.63719 49.91349 34.30417 1.000 62.50342 236 THR A O 1
ATOM 1679 N N . ILE A 1 237 ? 47.61322 49.45622 36.28568 1.000 63.52195 237 ILE A N 1
ATOM 1680 C CA . ILE A 1 237 ? 48.15712 50.79683 36.48238 1.000 54.97658 237 ILE A CA 1
ATOM 1681 C C . ILE A 1 237 ? 49.66607 50.64686 36.63714 1.000 61.37952 237 ILE A C 1
ATOM 1682 O O . ILE A 1 237 ? 50.12466 50.06565 37.63433 1.000 59.07290 237 ILE A O 1
ATOM 1687 N N . PRO A 1 238 ? 50.47623 51.10477 35.66737 1.000 60.29447 238 PRO A N 1
ATOM 1688 C CA . PRO A 1 238 ? 50.08462 51.75486 34.40920 1.000 68.55694 238 PRO A CA 1
ATOM 1689 C C . PRO A 1 238 ? 49.65343 50.78038 33.31208 1.000 70.75162 238 PRO A C 1
ATOM 1690 O O . PRO A 1 238 ? 49.10566 51.24652 32.30907 1.000 72.13582 238 PRO A O 1
ATOM 1694 N N . HIS B 1 4 ? 40.91165 19.02904 57.73253 1.000 104.99359 4 HIS B N 1
ATOM 1695 C CA . HIS B 1 4 ? 40.87752 18.15403 56.56712 1.000 97.06551 4 HIS B CA 1
ATOM 1696 C C . HIS B 1 4 ? 40.19883 18.85009 55.38899 1.000 81.48643 4 HIS B C 1
ATOM 1697 O O . HIS B 1 4 ? 39.24529 19.60446 55.57625 1.000 91.15469 4 HIS B O 1
ATOM 1704 N N . LEU B 1 5 ? 40.68890 18.59612 54.17684 1.000 56.16898 5 LEU B N 1
ATOM 1705 C CA . LEU B 1 5 ? 40.13974 19.20232 52.97393 1.000 54.86632 5 LEU B CA 1
ATOM 1706 C C . LEU B 1 5 ? 39.91943 18.15502 51.89301 1.000 56.55997 5 LEU B C 1
ATOM 1707 O O . LEU B 1 5 ? 40.71055 17.22437 51.73267 1.000 53.50609 5 LEU B O 1
ATOM 1712 N N . THR B 1 6 ? 38.84550 18.34526 51.13339 1.000 42.34331 6 THR B N 1
ATOM 1713 C CA . THR B 1 6 ? 38.53686 17.53718 49.96558 1.000 48.91441 6 THR B CA 1
ATOM 1714 C C . THR B 1 6 ? 39.42842 17.93379 48.78761 1.000 47.25686 6 THR B C 1
ATOM 1715 O O . THR B 1 6 ? 40.06856 18.98747 48.78166 1.000 40.41874 6 THR B O 1
ATOM 1719 N N . LEU B 1 7 ? 39.44621 17.07661 47.76463 1.000 44.30343 7 LEU B N 1
ATOM 1720 C CA . LEU B 1 7 ? 40.19770 17.37490 46.54821 1.000 43.93530 7 LEU B CA 1
ATOM 1721 C C . LEU B 1 7 ? 39.74100 18.68306 45.90745 1.000 40.83939 7 LEU B C 1
ATOM 1722 O O . LEU B 1 7 ? 40.56588 19.46046 45.41601 1.000 41.11550 7 LEU B O 1
ATOM 1727 N N . GLU B 1 8 ? 38.42840 18.95230 45.90194 1.000 47.08812 8 GLU B N 1
ATOM 1728 C CA . GLU B 1 8 ? 37.95024 20.19824 45.30606 1.000 38.99925 8 GLU B CA 1
ATOM 1729 C C . GLU B 1 8 ? 38.35333 21.40673 46.13990 1.000 37.86263 8 GLU B C 1
ATOM 1730 O O . GLU B 1 8 ? 38.62464 22.48086 45.59036 1.000 37.76015 8 GLU B O 1
ATOM 1736 N N . GLN B 1 9 ? 38.35246 21.26262 47.46727 1.000 36.51641 9 GLN B N 1
ATOM 1737 C CA . GLN B 1 9 ? 38.76077 22.36064 48.33249 1.000 34.33793 9 GLN B CA 1
ATOM 1738 C C . GLN B 1 9 ? 40.26686 22.60515 48.22692 1.000 33.91609 9 GLN B C 1
ATOM 1739 O O . GLN B 1 9 ? 40.71680 23.75701 48.24507 1.000 43.57016 9 GLN B O 1
ATOM 1745 N N . ILE B 1 10 ? 41.06078 21.54253 48.07639 1.000 40.44100 10 ILE B N 1
ATOM 1746 C CA . ILE B 1 10 ? 42.50085 21.73777 47.87132 1.000 35.59443 10 ILE B CA 1
ATOM 1747 C C . ILE B 1 10 ? 42.74918 22.44189 46.54036 1.000 38.59733 10 ILE B C 1
ATOM 1748 O O . ILE B 1 10 ? 43.51158 23.40873 46.46613 1.000 41.42651 10 ILE B O 1
ATOM 1753 N N . SER B 1 11 ? 42.07053 22.00008 45.48042 1.000 39.32218 11 SER B N 1
ATOM 1754 C CA . SER B 1 11 ? 42.19806 22.64678 44.17454 1.000 36.98689 11 SER B CA 1
ATOM 1755 C C . SER B 1 11 ? 41.82220 24.13047 44.22409 1.000 35.99501 11 SER B C 1
ATOM 1756 O O . SER B 1 11 ? 42.52086 24.98075 43.65328 1.000 37.48854 11 SER B O 1
ATOM 1759 N N . LEU B 1 12 ? 40.70277 24.46059 44.86993 1.000 30.54459 12 LEU B N 1
ATOM 1760 C CA . LEU B 1 12 ? 40.32345 25.86641 44.98796 1.000 34.73336 12 LEU B CA 1
ATOM 1761 C C . LEU B 1 12 ? 41.36855 26.65420 45.77177 1.000 36.10428 12 LEU B C 1
ATOM 1762 O O . LEU B 1 12 ? 41.76862 27.75640 45.36589 1.000 31.39486 12 LEU B O 1
ATOM 1767 N N . PHE B 1 13 ? 41.83992 26.08945 46.88794 1.000 35.56802 13 PHE B N 1
ATOM 1768 C CA . PHE B 1 13 ? 42.84048 26.75492 47.70694 1.000 41.41177 13 PHE B CA 1
ATOM 1769 C C . PHE B 1 13 ? 44.06165 27.14220 46.89005 1.000 37.72831 13 PHE B C 1
ATOM 1770 O O . PHE B 1 13 ? 44.65880 28.19632 47.13196 1.000 26.99423 13 PHE B O 1
ATOM 1778 N N . LYS B 1 14 ? 44.41261 26.32861 45.88789 1.000 36.68289 14 LYS B N 1
ATOM 1779 C CA . LYS B 1 14 ? 45.60236 26.55508 45.07518 1.000 34.91918 14 LYS B CA 1
ATOM 1780 C C . LYS B 1 14 ? 45.36294 27.54109 43.93941 1.000 25.41515 14 LYS B C 1
ATOM 1781 O O . LYS B 1 14 ? 46.32539 28.03383 43.35494 1.000 26.38536 14 LYS B O 1
ATOM 1787 N N . GLN B 1 15 ? 44.10711 27.84555 43.61104 1.000 25.26777 15 GLN B N 1
ATOM 1788 C CA . GLN B 1 15 ? 43.81434 28.74432 42.50224 1.000 33.16678 15 GLN B CA 1
ATOM 1789 C C . GLN B 1 15 ? 43.21283 30.08522 42.92231 1.000 30.62594 15 GLN B C 1
ATOM 1790 O O . GLN B 1 15 ? 43.01288 30.93781 42.05299 1.000 37.10557 15 GLN B O 1
ATOM 1796 N N . LEU B 1 16 ? 42.92708 30.29683 44.20763 1.000 43.05060 16 LEU B N 1
ATOM 1797 C CA . LEU B 1 16 ? 42.32379 31.54961 44.64780 1.000 42.13643 16 LEU B CA 1
ATOM 1798 C C . LEU B 1 16 ? 43.18596 32.72347 44.18418 1.000 34.73770 16 LEU B C 1
ATOM 1799 O O . LEU B 1 16 ? 44.40966 32.64804 44.26801 1.000 32.55597 16 LEU B O 1
ATOM 1804 N N . PRO B 1 17 ? 42.59279 33.80654 43.68663 1.000 34.00661 17 PRO B N 1
ATOM 1805 C CA . PRO B 1 17 ? 43.40310 34.90609 43.14598 1.000 33.00162 17 PRO B CA 1
ATOM 1806 C C . PRO B 1 17 ? 44.12661 35.66587 44.24744 1.000 32.57805 17 PRO B C 1
ATOM 1807 O O . PRO B 1 17 ? 43.90649 35.47711 45.44731 1.000 30.46972 17 PRO B O 1
ATOM 1811 N N . GLY B 1 18 ? 44.99101 36.56489 43.81021 1.000 30.22357 18 GLY B N 1
ATOM 1812 C CA . GLY B 1 18 ? 45.81266 37.32205 44.72547 1.000 32.69690 18 GLY B CA 1
ATOM 1813 C C . GLY B 1 18 ? 47.18067 36.68943 44.92784 1.000 34.68048 18 GLY B C 1
ATOM 1814 O O . GLY B 1 18 ? 47.49823 35.60667 44.43365 1.000 30.33307 18 GLY B O 1
ATOM 1815 N N . TYR B 1 19 ? 48.00245 37.40799 45.68146 1.000 35.52276 19 TYR B N 1
ATOM 1816 C CA . TYR B 1 19 ? 49.31641 36.96869 46.13074 1.000 32.62072 19 TYR B CA 1
ATOM 1817 C C . TYR B 1 19 ? 49.28367 37.00195 47.65190 1.000 25.32573 19 TYR B C 1
ATOM 1818 O O . TYR B 1 19 ? 49.27009 38.09095 48.24953 1.000 25.37086 19 TYR B O 1
ATOM 1827 N N . TRP B 1 20 ? 49.23394 35.82647 48.28144 1.000 28.03278 20 TRP B N 1
ATOM 1828 C CA . TRP B 1 20 ? 48.89205 35.76576 49.69514 1.000 31.65064 20 TRP B CA 1
ATOM 1829 C C . TRP B 1 20 ? 49.62411 34.62819 50.40211 1.000 31.94687 20 TRP B C 1
ATOM 1830 O O . TRP B 1 20 ? 50.24301 33.76181 49.77785 1.000 34.93778 20 TRP B O 1
ATOM 1841 N N . GLY B 1 21 ? 49.55899 34.67944 51.72996 1.000 29.41884 21 GLY B N 1
ATOM 1842 C CA . GLY B 1 21 ? 50.08940 33.64339 52.59650 1.000 30.00916 21 GLY B CA 1
ATOM 1843 C C . GLY B 1 21 ? 49.98733 34.11454 54.03490 1.000 29.90217 21 GLY B C 1
ATOM 1844 O O . GLY B 1 21 ? 49.31302 35.10243 54.32200 1.000 34.24199 21 GLY B O 1
ATOM 1845 N N . CYS B 1 22 ? 50.63594 33.38991 54.93932 1.000 31.13546 22 CYS B N 1
ATOM 1846 C CA . CYS B 1 22 ? 50.68074 33.80821 56.33615 1.000 36.26485 22 CYS B CA 1
ATOM 1847 C C . CYS B 1 22 ? 52.09745 33.72538 56.89598 1.000 41.23664 22 CYS B C 1
ATOM 1848 O O . CYS B 1 22 ? 52.97209 33.03519 56.35669 1.000 33.25295 22 CYS B O 1
ATOM 1851 N N . LYS B 1 23 ? 52.31279 34.45058 57.99885 1.000 41.75112 23 LYS B N 1
ATOM 1852 C CA . LYS B 1 23 ? 53.58080 34.46977 58.71241 1.000 36.24554 23 LYS B CA 1
ATOM 1853 C C . LYS B 1 23 ? 53.32792 34.36934 60.21103 1.000 34.20027 23 LYS B C 1
ATOM 1854 O O . LYS B 1 23 ? 52.27632 34.78429 60.70796 1.000 32.72259 23 LYS B O 1
ATOM 1860 N N . ASP B 1 24 ? 54.33652 33.86756 60.93414 1.000 29.84802 24 ASP B N 1
ATOM 1861 C CA . ASP B 1 24 ? 54.23278 33.64803 62.37449 1.000 34.84997 24 ASP B CA 1
ATOM 1862 C C . ASP B 1 24 ? 54.52101 34.95101 63.12087 1.000 39.75028 24 ASP B C 1
ATOM 1863 O O . ASP B 1 24 ? 54.62540 36.02532 62.52241 1.000 37.43925 24 ASP B O 1
ATOM 1868 N N . LEU B 1 25 ? 54.66083 34.87456 64.44602 1.000 32.49678 25 LEU B N 1
ATOM 1869 C CA . LEU B 1 25 ? 54.83591 36.10249 65.21796 1.000 38.98591 25 LEU B CA 1
ATOM 1870 C C . LEU B 1 25 ? 56.13809 36.83355 64.88321 1.000 43.43883 25 LEU B C 1
ATOM 1871 O O . LEU B 1 25 ? 56.23137 38.04086 65.12454 1.000 41.34400 25 LEU B O 1
ATOM 1876 N N . ASN B 1 26 ? 57.14522 36.14027 64.34844 1.000 38.39878 26 ASN B N 1
ATOM 1877 C CA . ASN B 1 26 ? 58.39326 36.77973 63.94708 1.000 41.69169 26 ASN B CA 1
ATOM 1878 C C . ASN B 1 26 ? 58.43849 37.05575 62.45388 1.000 37.87678 26 ASN B C 1
ATOM 1879 O O . ASN B 1 26 ? 59.50848 37.36394 61.92273 1.000 40.90148 26 ASN B O 1
ATOM 1884 N N . SER B 1 27 ? 57.28673 36.98645 61.78637 1.000 34.58932 27 SER B N 1
ATOM 1885 C CA . SER B 1 27 ? 57.15454 37.14248 60.33534 1.000 38.71408 27 SER B CA 1
ATOM 1886 C C . SER B 1 27 ? 58.01002 36.14202 59.56337 1.000 39.72356 27 SER B C 1
ATOM 1887 O O . SER B 1 27 ? 58.52441 36.45073 58.48578 1.000 35.41718 27 SER B O 1
ATOM 1890 N N . VAL B 1 28 ? 58.16209 34.93453 60.09952 1.000 40.13993 28 VAL B N 1
ATOM 1891 C CA . VAL B 1 28 ? 58.68487 33.82162 59.31591 1.000 33.18030 28 VAL B CA 1
ATOM 1892 C C . VAL B 1 28 ? 57.53286 33.22249 58.51910 1.000 37.68994 28 VAL B C 1
ATOM 1893 O O . VAL B 1 28 ? 56.46851 32.92888 59.07737 1.000 41.37431 28 VAL B O 1
ATOM 1897 N N . PHE B 1 29 ? 57.72291 33.05967 57.20805 1.000 37.75110 29 PHE B N 1
ATOM 1898 C CA . PHE B 1 29 ? 56.63977 32.54392 56.37229 1.000 30.42046 29 PHE B CA 1
ATOM 1899 C C . PHE B 1 29 ? 56.24430 31.13506 56.78417 1.000 31.60819 29 PHE B C 1
ATOM 1900 O O . PHE B 1 29 ? 57.09953 30.25685 56.93776 1.000 33.44294 29 PHE B O 1
ATOM 1908 N N . VAL B 1 30 ? 54.93154 30.92146 56.93332 1.000 28.50235 30 VAL B N 1
ATOM 1909 C CA . VAL B 1 30 ? 54.38600 29.59892 57.16400 1.000 27.59430 30 VAL B CA 1
ATOM 1910 C C . VAL B 1 30 ? 53.72823 29.03230 55.91643 1.000 40.72023 30 VAL B C 1
ATOM 1911 O O . VAL B 1 30 ? 53.73281 27.80686 55.72956 1.000 34.65275 30 VAL B O 1
ATOM 1915 N N . TYR B 1 31 ? 53.18453 29.89042 55.04738 1.000 37.20164 31 TYR B N 1
ATOM 1916 C CA . TYR B 1 31 ? 52.61550 29.45546 53.78066 1.000 37.05461 31 TYR B CA 1
ATOM 1917 C C . TYR B 1 31 ? 52.61840 30.63218 52.81190 1.000 34.87891 31 TYR B C 1
ATOM 1918 O O . TYR B 1 31 ? 52.47289 31.78296 53.22673 1.000 30.13282 31 TYR B O 1
ATOM 1927 N N . ALA B 1 32 ? 52.79874 30.33042 51.52281 1.000 26.50917 32 ALA B N 1
ATOM 1928 C CA . ALA B 1 32 ? 52.63162 31.29703 50.44694 1.000 32.60781 32 ALA B CA 1
ATOM 1929 C C . ALA B 1 32 ? 52.02546 30.59025 49.24471 1.000 34.89877 32 ALA B C 1
ATOM 1930 O O . ALA B 1 32 ? 52.43530 29.47564 48.91365 1.000 30.12261 32 ALA B O 1
ATOM 1932 N N . ASN B 1 33 ? 51.04204 31.22221 48.59503 1.000 35.20441 33 ASN B N 1
ATOM 1933 C CA . ASN B 1 33 ? 50.44800 30.55558 47.44138 1.000 32.39094 33 ASN B CA 1
ATOM 1934 C C . ASN B 1 33 ? 51.40662 30.60650 46.24387 1.000 29.73355 33 ASN B C 1
ATOM 1935 O O . ASN B 1 33 ? 52.44384 31.28202 46.26488 1.000 28.13001 33 ASN B O 1
ATOM 1940 N N . GLN B 1 34 ? 51.06541 29.85271 45.19366 1.000 31.01754 34 GLN B N 1
ATOM 1941 C CA . GLN B 1 34 ? 51.92580 29.81174 44.01184 1.000 37.62329 34 GLN B CA 1
ATOM 1942 C C . GLN B 1 34 ? 52.13084 31.20148 43.41253 1.000 38.90030 34 GLN B C 1
ATOM 1943 O O . GLN B 1 34 ? 53.24625 31.55107 42.99947 1.000 36.60099 34 GLN B O 1
ATOM 1949 N N . ALA B 1 35 ? 51.06490 32.00356 43.33548 1.000 33.50155 35 ALA B N 1
ATOM 1950 C CA . ALA B 1 35 ? 51.20530 33.31966 42.72694 1.000 31.75209 35 ALA B CA 1
ATOM 1951 C C . ALA B 1 35 ? 52.25561 34.14628 43.45394 1.000 28.17859 35 ALA B C 1
ATOM 1952 O O . ALA B 1 35 ? 53.04058 34.86051 42.81385 1.000 28.42853 35 ALA B O 1
ATOM 1954 N N . TYR B 1 36 ? 52.29485 34.06849 44.79001 1.000 31.24443 36 TYR B N 1
ATOM 1955 C CA . TYR B 1 36 ? 53.27423 34.88396 45.51060 1.000 26.03532 36 TYR B CA 1
ATOM 1956 C C . TYR B 1 36 ? 54.66902 34.28633 45.39331 1.000 27.69807 36 TYR B C 1
ATOM 1957 O O . TYR B 1 36 ? 55.65734 35.02582 45.34053 1.000 34.10144 36 TYR B O 1
ATOM 1966 N N . GLY B 1 37 ? 54.76452 32.95561 45.37329 1.000 31.10133 37 GLY B N 1
ATOM 1967 C CA . GLY B 1 37 ? 56.04552 32.32302 45.09807 1.000 36.33742 37 GLY B CA 1
ATOM 1968 C C . GLY B 1 37 ? 56.65460 32.81816 43.80317 1.000 33.61561 37 GLY B C 1
ATOM 1969 O O . GLY B 1 37 ? 57.79867 33.27289 43.77408 1.000 33.98742 37 GLY B O 1
ATOM 1970 N N . GLU B 1 38 ? 55.87058 32.78413 42.72093 1.000 37.33208 38 GLU B N 1
ATOM 1971 C CA . GLU B 1 38 ? 56.37745 33.18638 41.41321 1.000 41.28753 38 GLU B CA 1
ATOM 1972 C C . GLU B 1 38 ? 56.78212 34.65366 41.40516 1.000 33.71017 38 GLU B C 1
ATOM 1973 O O . GLU B 1 38 ? 57.87154 35.00061 40.93689 1.000 34.03654 38 GLU B O 1
ATOM 1979 N N . LEU B 1 39 ? 55.90181 35.52667 41.90660 1.000 33.67500 39 LEU B N 1
ATOM 1980 C CA . LEU B 1 39 ? 56.20619 36.95221 42.00689 1.000 35.99490 39 LEU B CA 1
ATOM 1981 C C . LEU B 1 39 ? 57.52405 37.19600 42.72734 1.000 33.42817 39 LEU B C 1
ATOM 1982 O O . LEU B 1 39 ? 58.31583 38.05551 42.32585 1.000 31.35558 39 LEU B O 1
ATOM 1987 N N . ILE B 1 40 ? 57.76749 36.45454 43.81203 1.000 33.03279 40 ILE B N 1
ATOM 1988 C CA . ILE B 1 40 ? 58.90547 36.73349 44.66896 1.000 30.59022 40 ILE B CA 1
ATOM 1989 C C . ILE B 1 40 ? 60.17038 36.02058 44.19963 1.000 29.94481 40 ILE B C 1
ATOM 1990 O O . ILE B 1 40 ? 61.22267 36.17215 44.82642 1.000 31.58432 40 ILE B O 1
ATOM 1995 N N . GLY B 1 41 ? 60.10902 35.26790 43.10236 1.000 37.93242 41 GLY B N 1
ATOM 1996 C CA . GLY B 1 41 ? 61.27707 34.58198 42.57421 1.000 34.93639 41 GLY B CA 1
ATOM 1997 C C . GLY B 1 41 ? 61.46627 33.13632 42.99969 1.000 38.82677 41 GLY B C 1
ATOM 1998 O O . GLY B 1 41 ? 62.48135 32.53298 42.62480 1.000 37.28438 41 GLY B O 1
ATOM 1999 N N . LEU B 1 42 ? 60.52838 32.55768 43.75035 1.000 41.00190 42 LEU B N 1
ATOM 2000 C CA . LEU B 1 42 ? 60.59246 31.16722 44.21996 1.000 41.44731 42 LEU B CA 1
ATOM 2001 C C . LEU B 1 42 ? 59.50345 30.37954 43.49754 1.000 44.04835 42 LEU B C 1
ATOM 2002 O O . LEU B 1 42 ? 58.36994 30.29747 43.96865 1.000 41.26691 42 LEU B O 1
ATOM 2007 N N . LYS B 1 43 ? 59.85105 29.78171 42.35442 1.000 52.65326 43 LYS B N 1
ATOM 2008 C CA . LYS B 1 43 ? 58.82885 29.09438 41.56268 1.000 55.72702 43 LYS B CA 1
ATOM 2009 C C . LYS B 1 43 ? 58.24186 27.88405 42.28528 1.000 52.84863 43 LYS B C 1
ATOM 2010 O O . LYS B 1 43 ? 57.09360 27.50853 42.01180 1.000 56.00192 43 LYS B O 1
ATOM 2016 N N . ARG B 1 44 ? 58.98655 27.28617 43.20949 1.000 40.75639 44 ARG B N 1
ATOM 2017 C CA . ARG B 1 44 ? 58.45623 26.31111 44.15684 1.000 43.64196 44 ARG B CA 1
ATOM 2018 C C . ARG B 1 44 ? 58.12738 27.06709 45.44257 1.000 44.31591 44 ARG B C 1
ATOM 2019 O O . ARG B 1 44 ? 59.03292 27.44679 46.19534 1.000 40.45482 44 ARG B O 1
ATOM 2027 N N . ALA B 1 45 ? 56.83419 27.31373 45.68603 1.000 35.19086 45 ALA B N 1
ATOM 2028 C CA . ALA B 1 45 ? 56.46385 28.30860 46.68404 1.000 35.67344 45 ALA B CA 1
ATOM 2029 C C . ALA B 1 45 ? 56.65858 27.81639 48.10975 1.000 32.02451 45 ALA B C 1
ATOM 2030 O O . ALA B 1 45 ? 56.80145 28.63317 49.02637 1.000 30.16714 45 ALA B O 1
ATOM 2032 N N . GLU B 1 46 ? 56.66160 26.51132 48.32411 1.000 34.17402 46 GLU B N 1
ATOM 2033 C CA . GLU B 1 46 ? 57.04741 25.99079 49.62967 1.000 48.20524 46 GLU B CA 1
ATOM 2034 C C . GLU B 1 46 ? 58.47309 26.38873 50.02685 1.000 41.31238 46 GLU B C 1
ATOM 2035 O O . GLU B 1 46 ? 58.79521 26.33747 51.21713 1.000 39.11991 46 GLU B O 1
ATOM 2041 N N . ASP B 1 47 ? 59.32202 26.80401 49.07183 1.000 40.56648 47 ASP B N 1
ATOM 2042 C CA . ASP B 1 47 ? 60.63279 27.37066 49.42167 1.000 38.85984 47 ASP B CA 1
ATOM 2043 C C . ASP B 1 47 ? 60.51528 28.65511 50.23082 1.000 37.10571 47 ASP B C 1
ATOM 2044 O O . ASP B 1 47 ? 61.49638 29.07855 50.85584 1.000 34.99070 47 ASP B O 1
ATOM 2049 N N . CYS B 1 48 ? 59.35248 29.32040 50.18545 1.000 29.85870 48 CYS B N 1
ATOM 2050 C CA . CYS B 1 48 ? 59.14237 30.47671 51.03881 1.000 31.88237 48 CYS B CA 1
ATOM 2051 C C . CYS B 1 48 ? 59.16623 30.10120 52.50545 1.000 32.38877 48 CYS B C 1
ATOM 2052 O O . CYS B 1 48 ? 59.47798 30.94484 53.35164 1.000 29.31714 48 CYS B O 1
ATOM 2055 N N . ILE B 1 49 ? 58.77556 28.86932 52.82515 1.000 35.29298 49 ILE B N 1
ATOM 2056 C CA . ILE B 1 49 ? 58.44363 28.51570 54.19766 1.000 39.81874 49 ILE B CA 1
ATOM 2057 C C . ILE B 1 49 ? 59.70282 28.51159 55.04421 1.000 36.51850 49 ILE B C 1
ATOM 2058 O O . ILE B 1 49 ? 60.71717 27.91432 54.67222 1.000 32.51201 49 ILE B O 1
ATOM 2063 N N . GLY B 1 50 ? 59.63529 29.16941 56.19573 1.000 37.53463 50 GLY B N 1
ATOM 2064 C CA . GLY B 1 50 ? 60.76064 29.24956 57.08004 1.000 30.00161 50 GLY B CA 1
ATOM 2065 C C . GLY B 1 50 ? 61.72090 30.37622 56.76889 1.000 31.51159 50 GLY B C 1
ATOM 2066 O O . GLY B 1 50 ? 62.69550 30.55401 57.50976 1.000 31.46639 50 GLY B O 1
ATOM 2067 N N . ARG B 1 51 ? 61.50833 31.11030 55.67721 1.000 30.54149 51 ARG B N 1
ATOM 2068 C CA . ARG B 1 51 ? 62.28342 32.31622 55.39103 1.000 33.38286 51 ARG B CA 1
ATOM 2069 C C . ARG B 1 51 ? 61.57018 33.54251 55.95741 1.000 36.10239 51 ARG B C 1
ATOM 2070 O O . ARG B 1 51 ? 60.36074 33.52359 56.20393 1.000 33.57009 51 ARG B O 1
ATOM 2078 N N . THR B 1 52 ? 62.33729 34.61387 56.16499 1.000 41.34804 52 THR B N 1
ATOM 2079 C CA . THR B 1 52 ? 61.76952 35.93065 56.42454 1.000 43.64609 52 THR B CA 1
ATOM 2080 C C . THR B 1 52 ? 61.80792 36.76247 55.14089 1.000 38.84255 52 THR B C 1
ATOM 2081 O O . THR B 1 52 ? 62.30896 36.32172 54.10676 1.000 29.85954 52 THR B O 1
ATOM 2085 N N . ASP B 1 53 ? 61.20914 37.95888 55.19953 1.000 39.76358 53 ASP B N 1
ATOM 2086 C CA . ASP B 1 53 ? 61.24697 38.86033 54.04932 1.000 28.28479 53 ASP B CA 1
ATOM 2087 C C . ASP B 1 53 ? 62.67999 39.24881 53.69709 1.000 33.54784 53 ASP B C 1
ATOM 2088 O O . ASP B 1 53 ? 62.97390 39.57076 52.53991 1.000 34.58858 53 ASP B O 1
ATOM 2093 N N . PHE B 1 54 ? 63.58002 39.23124 54.67882 1.000 31.78762 54 PHE B N 1
ATOM 2094 C CA . PHE B 1 54 ? 64.97731 39.53936 54.39773 1.000 39.88537 54 PHE B CA 1
ATOM 2095 C C . PHE B 1 54 ? 65.64390 38.49136 53.52103 1.000 47.02713 54 PHE B C 1
ATOM 2096 O O . PHE B 1 54 ? 66.72083 38.77555 52.98416 1.000 34.43618 54 PHE B O 1
ATOM 2104 N N . GLU B 1 55 ? 65.03601 37.30508 53.35841 1.000 41.69378 55 GLU B N 1
ATOM 2105 C CA . GLU B 1 55 ? 65.72901 36.15862 52.77315 1.000 45.08040 55 GLU B CA 1
ATOM 2106 C C . GLU B 1 55 ? 65.10022 35.68838 51.46767 1.000 38.25026 55 GLU B C 1
ATOM 2107 O O . GLU B 1 55 ? 65.49337 34.63345 50.94925 1.000 34.52535 55 GLU B O 1
ATOM 2113 N N . MET B 1 56 ? 64.14898 36.44666 50.91722 1.000 33.77567 56 MET B N 1
ATOM 2114 C CA . MET B 1 56 ? 63.56449 36.15126 49.61620 1.000 31.22779 56 MET B CA 1
ATOM 2115 C C . MET B 1 56 ? 64.49172 36.60078 48.49002 1.000 31.76681 56 MET B C 1
ATOM 2116 O O . MET B 1 56 ? 65.25540 37.56136 48.64441 1.000 32.59893 56 MET B O 1
ATOM 2121 N N . PRO B 1 57 ? 64.46477 35.90765 47.34840 1.000 32.08574 57 PRO B N 1
ATOM 2122 C CA . PRO B 1 57 ? 65.40321 36.22860 46.25287 1.000 34.15114 57 PRO B CA 1
ATOM 2123 C C . PRO B 1 57 ? 64.92581 37.40983 45.40962 1.000 41.38053 57 PRO B C 1
ATOM 2124 O O . PRO B 1 57 ? 64.74289 37.30693 44.18966 1.000 35.05015 57 PRO B O 1
ATOM 2128 N N . SER B 1 58 ? 64.72535 38.56111 46.06814 1.000 37.39997 58 SER B N 1
ATOM 2129 C CA . SER B 1 58 ? 63.93204 39.64666 45.47616 1.000 33.61041 58 SER B CA 1
ATOM 2130 C C . SER B 1 58 ? 64.35897 41.02198 45.97700 1.000 41.51017 58 SER B C 1
ATOM 2131 O O . SER B 1 58 ? 64.60763 41.18014 47.18218 1.000 34.62992 58 SER B O 1
ATOM 2134 N N . PRO B 1 59 ? 64.41553 42.03189 45.10149 1.000 36.85164 59 PRO B N 1
ATOM 2135 C CA . PRO B 1 59 ? 64.75719 43.39561 45.56900 1.000 36.77413 59 PRO B CA 1
ATOM 2136 C C . PRO B 1 59 ? 63.79351 43.92652 46.62944 1.000 33.08355 59 PRO B C 1
ATOM 2137 O O . PRO B 1 59 ? 64.12325 44.88808 47.33986 1.000 32.40966 59 PRO B O 1
ATOM 2141 N N . THR B 1 60 ? 62.61539 43.31068 46.77470 1.000 29.75181 60 THR B N 1
ATOM 2142 C CA . THR B 1 60 ? 61.68447 43.70860 47.82698 1.000 37.33306 60 THR B CA 1
ATOM 2143 C C . THR B 1 60 ? 62.32281 43.63881 49.19793 1.000 29.48794 60 THR B C 1
ATOM 2144 O O . THR B 1 60 ? 61.85385 44.31902 50.11354 1.000 29.46257 60 THR B O 1
ATOM 2148 N N . ALA B 1 61 ? 63.38327 42.83092 49.36320 1.000 30.31201 61 ALA B N 1
ATOM 2149 C CA . ALA B 1 61 ? 63.95089 42.64882 50.68876 1.000 35.46081 61 ALA B CA 1
ATOM 2150 C C . ALA B 1 61 ? 64.51829 43.93245 51.26661 1.000 46.47078 61 ALA B C 1
ATOM 2151 O O . ALA B 1 61 ? 64.65216 44.02453 52.49126 1.000 32.92393 61 ALA B O 1
ATOM 2153 N N . ALA B 1 62 ? 64.85907 44.91233 50.41708 1.000 33.33407 62 ALA B N 1
ATOM 2154 C CA . ALA B 1 62 ? 65.32380 46.20792 50.91591 1.000 39.96045 62 ALA B CA 1
ATOM 2155 C C . ALA B 1 62 ? 64.30918 46.84813 51.86010 1.000 41.91186 62 ALA B C 1
ATOM 2156 O O . ALA B 1 62 ? 64.68352 47.66680 52.71423 1.000 37.79288 62 ALA B O 1
ATOM 2158 N N . CYS B 1 63 ? 63.02859 46.48975 51.72510 1.000 32.48504 63 CYS B N 1
ATOM 2159 C CA . CYS B 1 63 ? 61.96808 47.02718 52.56984 1.000 39.17020 63 CYS B CA 1
ATOM 2160 C C . CYS B 1 63 ? 61.48033 46.01233 53.59730 1.000 32.49115 63 CYS B C 1
ATOM 2161 O O . CYS B 1 63 ? 60.41290 46.19713 54.18176 1.000 34.44172 63 CYS B O 1
ATOM 2164 N N . ALA B 1 64 ? 62.25392 44.94945 53.83970 1.000 32.24463 64 ALA B N 1
ATOM 2165 C CA . ALA B 1 64 ? 61.82297 43.90782 54.76862 1.000 30.75717 64 ALA B CA 1
ATOM 2166 C C . ALA B 1 64 ? 61.64101 44.45856 56.17941 1.000 31.76113 64 ALA B C 1
ATOM 2167 O O . ALA B 1 64 ? 60.74767 44.02106 56.91158 1.000 35.45603 64 ALA B O 1
ATOM 2169 N N . ALA B 1 65 ? 62.48310 45.40447 56.59280 1.000 33.41614 65 ALA B N 1
ATOM 2170 C CA . ALA B 1 65 ? 62.28932 45.98660 57.91567 1.000 38.35891 65 ALA B CA 1
ATOM 2171 C C . ALA B 1 65 ? 60.93441 46.67905 58.00380 1.000 40.27840 65 ALA B C 1
ATOM 2172 O O . ALA B 1 65 ? 60.26612 46.62047 59.04213 1.000 42.59005 65 ALA B O 1
ATOM 2174 N N . GLU B 1 66 ? 60.51374 47.33762 56.92046 1.000 33.55586 66 GLU B N 1
ATOM 2175 C CA . GLU B 1 66 ? 59.21840 48.00986 56.93240 1.000 40.62442 66 GLU B CA 1
ATOM 2176 C C . GLU B 1 66 ? 58.06983 46.99425 56.90199 1.000 31.70641 66 GLU B C 1
ATOM 2177 O O . GLU B 1 66 ? 57.08962 47.15437 57.63323 1.000 32.00062 66 GLU B O 1
ATOM 2183 N N . PHE B 1 67 ? 58.18115 45.93994 56.07866 1.000 30.27477 67 PHE B N 1
ATOM 2184 C CA . PHE B 1 67 ? 57.20206 44.85144 56.11886 1.000 40.54485 67 PHE B CA 1
ATOM 2185 C C . PHE B 1 67 ? 57.00982 44.33457 57.54556 1.000 36.98604 67 PHE B C 1
ATOM 2186 O O . PHE B 1 67 ? 55.88213 44.06962 57.97406 1.000 41.77592 67 PHE B O 1
ATOM 2194 N N . GLN B 1 68 ? 58.10905 44.16269 58.28877 1.000 33.16070 68 GLN B N 1
ATOM 2195 C CA . GLN B 1 68 ? 58.02206 43.59398 59.63140 1.000 35.12295 68 GLN B CA 1
ATOM 2196 C C . GLN B 1 68 ? 57.48292 44.58916 60.64612 1.000 37.17967 68 GLN B C 1
ATOM 2197 O O . GLN B 1 68 ? 56.93673 44.18009 61.67778 1.000 36.98710 68 GLN B O 1
ATOM 2203 N N . GLN B 1 69 ? 57.64422 45.88653 60.39902 1.000 33.95830 69 GLN B N 1
ATOM 2204 C CA . GLN B 1 69 ? 57.02427 46.85496 61.29729 1.000 40.95065 69 GLN B CA 1
ATOM 2205 C C . GLN B 1 69 ? 55.51558 46.88276 61.08262 1.000 37.05126 69 GLN B C 1
ATOM 2206 O O . GLN B 1 69 ? 54.74968 47.05293 62.03289 1.000 39.89513 69 GLN B O 1
ATOM 2212 N N . GLN B 1 70 ? 55.07869 46.68791 59.84000 1.000 38.73829 70 GLN B N 1
ATOM 2213 C CA . GLN B 1 70 ? 53.65471 46.56759 59.55655 1.000 41.07091 70 GLN B CA 1
ATOM 2214 C C . GLN B 1 70 ? 53.07718 45.31218 60.20163 1.000 38.36002 70 GLN B C 1
ATOM 2215 O O . GLN B 1 70 ? 52.02343 45.36237 60.84489 1.000 38.46167 70 GLN B O 1
ATOM 2221 N N . ASP B 1 71 ? 53.77461 44.17876 60.06315 1.000 36.32286 71 ASP B N 1
ATOM 2222 C CA . ASP B 1 71 ? 53.31086 42.92926 60.67189 1.000 36.22268 71 ASP B CA 1
ATOM 2223 C C . ASP B 1 71 ? 53.17686 43.06564 62.18521 1.000 33.11473 71 ASP B C 1
ATOM 2224 O O . ASP B 1 71 ? 52.18188 42.62177 62.77582 1.000 36.02724 71 ASP B O 1
ATOM 2229 N N . ARG B 1 72 ? 54.18730 43.65210 62.83375 1.000 34.44254 72 ARG B N 1
ATOM 2230 C CA . ARG B 1 72 ? 54.14792 43.81342 64.28346 1.000 36.62674 72 ARG B CA 1
ATOM 2231 C C . ARG B 1 72 ? 53.00020 44.72061 64.70873 1.000 46.22414 72 ARG B C 1
ATOM 2232 O O . ARG B 1 72 ? 52.37197 44.48987 65.75119 1.000 43.48460 72 ARG B O 1
ATOM 2240 N N . TYR B 1 73 ? 52.70733 45.75676 63.91510 1.000 37.65307 73 TYR B N 1
ATOM 2241 C CA . TYR B 1 73 ? 51.56322 46.61484 64.22103 1.000 40.50405 73 TYR B CA 1
ATOM 2242 C C . TYR B 1 73 ? 50.26513 45.81236 64.22685 1.000 38.64105 73 TYR B C 1
ATOM 2243 O O . TYR B 1 73 ? 49.46653 45.90452 65.16527 1.000 46.69574 73 TYR B O 1
ATOM 2252 N N . VAL B 1 74 ? 50.04241 45.01492 63.18283 1.000 41.23394 74 VAL B N 1
ATOM 2253 C CA . VAL B 1 74 ? 48.84253 44.18368 63.11212 1.000 40.12618 74 VAL B CA 1
ATOM 2254 C C . VAL B 1 74 ? 48.77583 43.24081 64.31127 1.000 41.07416 74 VAL B C 1
ATOM 2255 O O . VAL B 1 74 ? 47.71249 43.04883 64.91452 1.000 43.70501 74 VAL B O 1
ATOM 2259 N N . ILE B 1 75 ? 49.91603 42.65177 64.68084 1.000 41.94635 75 ILE B N 1
ATOM 2260 C CA . ILE B 1 75 ? 49.97318 41.71039 65.79663 1.000 38.47177 75 ILE B CA 1
ATOM 2261 C C . ILE B 1 75 ? 49.65329 42.41372 67.11153 1.000 42.98216 75 ILE B C 1
ATOM 2262 O O . ILE B 1 75 ? 48.86191 41.92015 67.92773 1.000 42.83868 75 ILE B O 1
ATOM 2267 N N . GLU B 1 76 ? 50.25884 43.58126 67.33631 1.000 46.09096 76 GLU B N 1
ATOM 2268 C CA . GLU B 1 76 ? 50.12685 44.25761 68.62317 1.000 48.99463 76 GLU B CA 1
ATOM 2269 C C . GLU B 1 76 ? 48.75822 44.90537 68.80606 1.000 51.92562 76 GLU B C 1
ATOM 2270 O O . GLU B 1 76 ? 48.24082 44.93465 69.92853 1.000 49.38636 76 GLU B O 1
ATOM 2276 N N . THR B 1 77 ? 48.16039 45.42289 67.73158 1.000 50.94774 77 THR B N 1
ATOM 2277 C CA . THR B 1 77 ? 46.92114 46.18745 67.82556 1.000 53.38240 77 THR B CA 1
ATOM 2278 C C . THR B 1 77 ? 45.68114 45.37888 67.48653 1.000 53.38149 77 THR B C 1
ATOM 2279 O O . THR B 1 77 ? 44.58862 45.72041 67.94696 1.000 48.60679 77 THR B O 1
ATOM 2283 N N . GLY B 1 78 ? 45.81440 44.32680 66.69190 1.000 43.61826 78 GLY B N 1
ATOM 2284 C CA . GLY B 1 78 ? 44.64502 43.62947 66.21751 1.000 40.89635 78 GLY B CA 1
ATOM 2285 C C . GLY B 1 78 ? 43.96419 44.30180 65.05329 1.000 41.20558 78 GLY B C 1
ATOM 2286 O O . GLY B 1 78 ? 42.89160 43.84990 64.63969 1.000 39.45713 78 GLY B O 1
ATOM 2287 N N . HIS B 1 79 ? 44.55371 45.36276 64.50985 1.000 40.86153 79 HIS B N 1
ATOM 2288 C CA . HIS B 1 79 ? 43.98219 46.06445 63.37321 1.000 42.34897 79 HIS B CA 1
ATOM 2289 C C . HIS B 1 79 ? 44.40132 45.40247 62.06751 1.000 43.36416 79 HIS B C 1
ATOM 2290 O O . HIS B 1 79 ? 45.38850 44.66999 61.99650 1.000 48.00269 79 HIS B O 1
ATOM 2297 N N . SER B 1 80 ? 43.62525 45.67125 61.02966 1.000 40.90566 80 SER B N 1
ATOM 2298 C CA . SER B 1 80 ? 43.99544 45.35471 59.66191 1.000 46.00955 80 SER B CA 1
ATOM 2299 C C . SER B 1 80 ? 44.54797 46.61914 59.01777 1.000 44.84924 80 SER B C 1
ATOM 2300 O O . SER B 1 80 ? 44.05829 47.71847 59.28794 1.000 47.73256 80 SER B O 1
ATOM 2303 N N . VAL B 1 81 ? 45.58821 46.47628 58.19733 1.000 33.48199 81 VAL B N 1
ATOM 2304 C CA . VAL B 1 81 ? 46.11969 47.62218 57.47236 1.000 37.09494 81 VAL B CA 1
ATOM 2305 C C . VAL B 1 81 ? 46.14451 47.31642 55.98300 1.000 36.21255 81 VAL B C 1
ATOM 2306 O O . VAL B 1 81 ? 46.28693 46.16437 55.55671 1.000 36.04094 81 VAL B O 1
ATOM 2310 N N . LYS B 1 82 ? 45.99748 48.37257 55.18730 1.000 35.95238 82 LYS B N 1
ATOM 2311 C CA . LYS B 1 82 ? 46.22908 48.30251 53.75423 1.000 40.04851 82 LYS B CA 1
ATOM 2312 C C . LYS B 1 82 ? 47.51418 49.05054 53.42095 1.000 36.17525 82 LYS B C 1
ATOM 2313 O O . LYS B 1 82 ? 47.74155 50.16423 53.90714 1.000 36.29687 82 LYS B O 1
ATOM 2319 N N . VAL B 1 83 ? 48.35876 48.43300 52.60160 1.000 32.53190 83 VAL B N 1
ATOM 2320 C CA . VAL B 1 83 ? 49.67390 48.98077 52.26761 1.000 30.24120 83 VAL B CA 1
ATOM 2321 C C . VAL B 1 83 ? 49.76389 49.16897 50.76197 1.000 31.44456 83 VAL B C 1
ATOM 2322 O O . VAL B 1 83 ? 49.43414 48.25481 49.99496 1.000 35.72501 83 VAL B O 1
ATOM 2326 N N . LEU B 1 84 ? 50.23945 50.33305 50.34039 1.000 36.11677 84 LEU B N 1
ATOM 2327 C CA . LEU B 1 84 ? 50.66221 50.53788 48.96213 1.000 33.11193 84 LEU B CA 1
ATOM 2328 C C . LEU B 1 84 ? 52.12034 50.09768 48.83433 1.000 36.57298 84 LEU B C 1
ATOM 2329 O O . LEU B 1 84 ? 53.00353 50.65660 49.49534 1.000 37.81433 84 LEU B O 1
ATOM 2334 N N . ASP B 1 85 ? 52.36346 49.11249 47.97258 1.000 29.49522 85 ASP B N 1
ATOM 2335 C CA . ASP B 1 85 ? 53.65954 48.47316 47.80958 1.000 34.75850 85 ASP B CA 1
ATOM 2336 C C . ASP B 1 85 ? 54.06648 48.60723 46.35404 1.000 35.29736 85 ASP B C 1
ATOM 2337 O O . ASP B 1 85 ? 53.33917 48.14987 45.46370 1.000 36.23983 85 ASP B O 1
ATOM 2342 N N . ILE B 1 86 ? 55.19127 49.28156 46.11444 1.000 34.01203 86 ILE B N 1
ATOM 2343 C CA . ILE B 1 86 ? 55.77527 49.42274 44.78559 1.000 32.82954 86 ILE B CA 1
ATOM 2344 C C . ILE B 1 86 ? 57.24186 49.00137 44.88174 1.000 35.09600 86 ILE B C 1
ATOM 2345 O O . ILE B 1 86 ? 58.00945 49.60032 45.64882 1.000 31.43857 86 ILE B O 1
ATOM 2350 N N . HIS B 1 87 ? 57.64045 48.01192 44.08020 1.000 27.96280 87 HIS B N 1
ATOM 2351 C CA . HIS B 1 87 ? 58.97477 47.42421 44.19194 1.000 34.74514 87 HIS B CA 1
ATOM 2352 C C . HIS B 1 87 ? 59.44631 46.91189 42.84131 1.000 33.28820 87 HIS B C 1
ATOM 2353 O O . HIS B 1 87 ? 58.62266 46.57469 41.98338 1.000 32.79371 87 HIS B O 1
ATOM 2360 N N . PRO B 1 88 ? 60.75776 46.82608 42.62812 1.000 31.23283 88 PRO B N 1
ATOM 2361 C CA . PRO B 1 88 ? 61.27368 46.01231 41.52530 1.000 31.40076 88 PRO B CA 1
ATOM 2362 C C . PRO B 1 88 ? 61.23673 44.54499 41.92581 1.000 35.09684 88 PRO B C 1
ATOM 2363 O O . PRO B 1 88 ? 61.35816 44.19891 43.10397 1.000 32.70493 88 PRO B O 1
ATOM 2367 N N . TYR B 1 89 ? 61.01387 43.68028 40.94271 1.000 35.15263 89 TYR B N 1
ATOM 2368 C CA . TYR B 1 89 ? 60.82213 42.26323 41.20948 1.000 35.14359 89 TYR B CA 1
ATOM 2369 C C . TYR B 1 89 ? 61.77195 41.41676 40.37604 1.000 31.65834 89 TYR B C 1
ATOM 2370 O O . TYR B 1 89 ? 62.28805 41.87220 39.34688 1.000 31.16703 89 TYR B O 1
ATOM 2379 N N . PRO B 1 90 ? 62.03480 40.17284 40.80294 1.000 31.26402 90 PRO 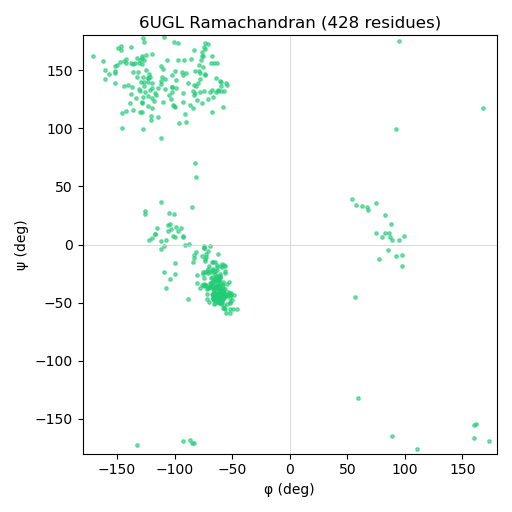B N 1
ATOM 2380 C CA . PRO B 1 90 ? 63.02279 39.33646 40.09031 1.000 37.53076 90 PRO B CA 1
ATOM 2381 C C . PRO B 1 90 ? 62.74005 39.13435 38.61015 1.000 37.32911 90 PRO B C 1
ATOM 2382 O O . PRO B 1 90 ? 63.65251 38.72524 37.88562 1.000 43.00888 90 PRO B O 1
ATOM 2386 N N . ASP B 1 91 ? 61.51768 39.36959 38.13378 1.000 38.27773 91 ASP B N 1
ATOM 2387 C CA . ASP B 1 91 ? 61.28719 39.31442 36.69290 1.000 40.99858 91 ASP B CA 1
ATOM 2388 C C . ASP B 1 91 ? 61.85370 40.52744 35.95025 1.000 39.44695 91 ASP B C 1
ATOM 2389 O O . ASP B 1 91 ? 61.79159 40.56536 34.71716 1.000 41.73588 91 ASP B O 1
ATOM 2394 N N . GLY B 1 92 ? 62.42207 41.50116 36.65739 1.000 32.45443 92 GLY B N 1
ATOM 2395 C CA . GLY B 1 92 ? 63.02400 42.65306 36.00747 1.000 31.18397 92 GLY B CA 1
ATOM 2396 C C . GLY B 1 92 ? 62.07721 43.79927 35.74369 1.000 37.68010 92 GLY B C 1
ATOM 2397 O O . GLY B 1 92 ? 62.38462 44.65204 34.90262 1.000 38.86989 92 GLY B O 1
ATOM 2398 N N . HIS B 1 93 ? 60.92847 43.83641 36.41932 1.000 37.32498 93 HIS B N 1
ATOM 2399 C CA . HIS B 1 93 ? 59.92406 44.86733 36.21701 1.000 38.79392 93 HIS B CA 1
ATOM 2400 C C . HIS B 1 93 ? 59.51041 45.45535 37.55650 1.000 39.15458 93 HIS B C 1
ATOM 2401 O O . HIS B 1 93 ? 59.69680 44.84560 38.61376 1.000 39.82995 93 HIS B O 1
ATOM 2408 N N . TRP B 1 94 ? 58.95004 46.66184 37.49416 1.000 31.88083 94 TRP B N 1
ATOM 2409 C CA . TRP B 1 94 ? 58.28251 47.24897 38.64538 1.000 32.61390 94 TRP B CA 1
ATOM 2410 C C . TRP B 1 94 ? 56.85430 46.72716 38.72356 1.000 34.68579 94 TRP B C 1
ATOM 2411 O O . TRP B 1 94 ? 56.16785 46.61690 37.70479 1.000 36.53671 94 TRP B O 1
ATOM 2422 N N . HIS B 1 95 ? 56.41654 46.39743 39.93848 1.000 32.55426 95 HIS B N 1
ATOM 2423 C CA . HIS B 1 95 ? 55.02790 46.05038 40.20081 1.000 41.02785 95 HIS B CA 1
ATOM 2424 C C . HIS B 1 95 ? 54.51632 46.86616 41.37968 1.000 43.21332 95 HIS B C 1
ATOM 2425 O O . HIS B 1 95 ? 55.22988 47.07385 42.37078 1.000 35.08055 95 HIS B O 1
ATOM 2432 N N . ALA B 1 96 ? 53.27774 47.32554 41.25485 1.000 28.69419 96 ALA B N 1
ATOM 2433 C CA . ALA B 1 96 ? 52.55555 47.98754 42.32819 1.000 33.90769 96 ALA B CA 1
ATOM 2434 C C . ALA B 1 96 ? 51.40271 47.09667 42.78444 1.000 35.63408 96 ALA B C 1
ATOM 2435 O O . ALA B 1 96 ? 50.72467 46.48010 41.96338 1.000 36.83562 96 ALA B O 1
ATOM 2437 N N . HIS B 1 97 ? 51.17364 47.05618 44.09294 1.000 31.79883 97 HIS B N 1
ATOM 2438 C CA . HIS B 1 97 ? 50.16810 46.20685 44.70696 1.000 28.98622 97 HIS B CA 1
ATOM 2439 C C . HIS B 1 97 ? 49.54576 46.94196 45.87499 1.000 33.28257 97 HIS B C 1
ATOM 2440 O O . HIS B 1 97 ? 50.16434 47.81303 46.48069 1.000 31.11562 97 HIS B O 1
ATOM 2447 N N . ILE B 1 98 ? 48.34217 46.52292 46.24055 1.000 29.16607 98 ILE B N 1
ATOM 2448 C CA . ILE B 1 98 ? 47.82071 46.77927 47.57212 1.000 30.61131 98 ILE B CA 1
ATOM 2449 C C . ILE B 1 98 ? 47.93594 45.48646 48.37072 1.000 37.05751 98 ILE B C 1
ATOM 2450 O O . ILE B 1 98 ? 47.42216 44.43805 47.95604 1.000 37.57582 98 ILE B O 1
ATOM 2455 N N . PHE B 1 99 ? 48.59661 45.55875 49.51712 1.000 32.13029 99 PHE B N 1
ATOM 2456 C CA . PHE B 1 99 ? 48.69924 44.43203 50.43342 1.000 30.33983 99 PHE B CA 1
ATOM 2457 C C . PHE B 1 99 ? 47.87440 44.71672 51.67814 1.000 35.50335 99 PHE B C 1
ATOM 2458 O O . PHE B 1 99 ? 48.08285 45.73223 52.34987 1.000 41.84633 99 PHE B O 1
ATOM 2466 N N . THR B 1 100 ? 46.92661 43.82918 51.96801 1.000 30.74022 100 THR B N 1
ATOM 2467 C CA . THR B 1 100 ? 46.14663 43.87000 53.19322 1.000 34.71776 100 THR B CA 1
ATOM 2468 C C . THR B 1 100 ? 46.73196 42.87951 54.19528 1.000 40.34405 100 THR B C 1
ATOM 2469 O O . THR B 1 100 ? 47.06982 41.74374 53.83879 1.000 38.82271 100 THR B O 1
ATOM 2473 N N . LYS B 1 101 ? 46.87677 43.32108 55.44408 1.000 34.37961 101 LYS B N 1
ATOM 2474 C CA . LYS B 1 101 ? 47.46111 42.48887 56.48130 1.000 33.23710 101 LYS B CA 1
ATOM 2475 C C . LYS B 1 101 ? 46.47504 42.37471 57.62730 1.000 33.12176 101 LYS B C 1
ATOM 2476 O O . LYS B 1 101 ? 46.00839 43.38719 58.15592 1.000 41.62040 101 LYS B O 1
ATOM 2482 N N . THR B 1 102 ? 46.19305 41.13528 58.02410 1.000 34.38368 102 THR B N 1
ATOM 2483 C CA . THR B 1 102 ? 45.16534 40.75464 58.97607 1.000 40.17492 102 THR B CA 1
ATOM 2484 C C . THR B 1 102 ? 45.78747 39.88031 60.05497 1.000 35.96800 102 THR B C 1
ATOM 2485 O O . THR B 1 102 ? 46.72243 39.10028 59.77027 1.000 35.22570 102 THR B O 1
ATOM 2489 N N . PRO B 1 103 ? 45.33544 40.00431 61.30550 1.000 33.76868 103 PRO B N 1
ATOM 2490 C CA . PRO B 1 103 ? 45.81863 39.08863 62.34222 1.000 40.16191 103 PRO B CA 1
ATOM 2491 C C . PRO B 1 103 ? 45.47558 37.65013 61.99200 1.000 41.93051 103 PRO B C 1
ATOM 2492 O O . PRO B 1 103 ? 44.39873 37.36140 61.46980 1.000 39.47470 103 PRO B O 1
ATOM 2496 N N . TRP B 1 104 ? 46.41687 36.75436 62.26696 1.000 45.98009 104 TRP B N 1
ATOM 2497 C CA . TRP B 1 104 ? 46.22903 35.31683 62.13124 1.000 43.44450 104 TRP B CA 1
ATOM 2498 C C . TRP B 1 104 ? 46.07641 34.73002 63.53014 1.000 42.44691 104 TRP B C 1
ATOM 2499 O O . TRP B 1 104 ? 46.89390 35.01549 64.40902 1.000 37.23490 104 TRP B O 1
ATOM 2510 N N . ARG B 1 105 ? 45.01443 33.93959 63.74615 1.000 40.51196 105 ARG B N 1
ATOM 2511 C CA . ARG B 1 105 ? 44.61715 33.50602 65.08085 1.000 41.01712 105 ARG B CA 1
ATOM 2512 C C . ARG B 1 105 ? 44.58257 31.98522 65.18446 1.000 46.76811 105 ARG B C 1
ATOM 2513 O O . ARG B 1 105 ? 44.23477 31.28915 64.22630 1.000 52.43300 105 ARG B O 1
ATOM 2521 N N . ASP B 1 106 ? 44.91760 31.47664 66.37133 1.000 46.47234 106 ASP B N 1
ATOM 2522 C CA . ASP B 1 106 ? 45.01537 30.03770 66.59869 1.000 51.12983 106 ASP B CA 1
ATOM 2523 C C . ASP B 1 106 ? 43.64454 29.45077 66.94565 1.000 56.59924 106 ASP B C 1
ATOM 2524 O O . ASP B 1 106 ? 42.61447 30.12785 66.87394 1.000 58.12547 106 ASP B O 1
ATOM 2529 N N . SER B 1 107 ? 43.63077 28.17814 67.36409 1.000 59.58983 107 SER B N 1
ATOM 2530 C CA . SER B 1 107 ? 42.37364 27.50619 67.69282 1.000 60.35432 107 SER B CA 1
ATOM 2531 C C . SER B 1 107 ? 41.63203 28.19807 68.82729 1.000 61.50647 107 SER B C 1
ATOM 2532 O O . SER B 1 107 ? 40.40329 28.08979 68.92138 1.000 60.97602 107 SER B O 1
ATOM 2535 N N . GLN B 1 108 ? 42.34505 28.89563 69.70837 1.000 60.17811 108 GLN B N 1
ATOM 2536 C CA . GLN B 1 108 ? 41.70642 29.53884 70.84795 1.000 63.31522 108 GLN B CA 1
ATOM 2537 C C . GLN B 1 108 ? 41.59895 31.05206 70.69198 1.000 68.95978 108 GLN B C 1
ATOM 2538 O O . GLN B 1 108 ? 41.28382 31.74029 71.66719 1.000 73.85104 108 GLN B O 1
ATOM 2544 N N . GLY B 1 109 ? 41.85886 31.58881 69.49254 1.000 63.93779 109 GLY B N 1
ATOM 2545 C CA . GLY B 1 109 ? 41.52162 32.95352 69.15750 1.000 59.98764 109 GLY B CA 1
ATOM 2546 C C . GLY B 1 109 ? 42.65052 33.96012 69.28296 1.000 57.12458 109 GLY B C 1
ATOM 2547 O O . GLY B 1 109 ? 42.54347 35.05281 68.71228 1.000 56.10751 109 GLY B O 1
ATOM 2548 N N . LYS B 1 110 ? 43.71341 33.64150 70.01746 1.000 50.94658 110 LYS B N 1
ATOM 2549 C CA . LYS B 1 110 ? 44.81188 34.58739 70.17337 1.000 61.22460 110 LYS B CA 1
ATOM 2550 C C . LYS B 1 110 ? 45.66291 34.63886 68.90946 1.000 58.06264 110 LYS B C 1
ATOM 2551 O O . LYS B 1 110 ? 45.73341 33.67595 68.13989 1.000 57.78235 110 LYS B O 1
ATOM 2557 N N . ILE B 1 111 ? 46.30460 35.78939 68.69925 1.000 54.10336 111 ILE B N 1
ATOM 2558 C CA . ILE B 1 111 ? 47.05753 36.03022 67.47278 1.000 49.45215 111 ILE B CA 1
ATOM 2559 C C . ILE B 1 111 ? 48.36193 35.24457 67.50635 1.000 48.36134 111 ILE B C 1
ATOM 2560 O O . ILE B 1 111 ? 49.09826 35.27199 68.50031 1.000 53.22095 111 ILE B O 1
ATOM 2565 N N . GLN B 1 112 ? 48.65933 34.54340 66.40963 1.000 50.87525 112 GLN B N 1
ATOM 2566 C CA . GLN B 1 112 ? 49.90712 33.79420 66.25484 1.000 40.03219 112 GLN B CA 1
ATOM 2567 C C . GLN B 1 112 ? 50.73365 34.27739 65.06877 1.000 43.64987 112 GLN B C 1
ATOM 2568 O O . GLN B 1 112 ? 51.77119 33.66798 64.75193 1.000 44.46940 112 GLN B O 1
ATOM 2574 N N . GLY B 1 113 ? 50.31164 35.34528 64.40935 1.000 35.74274 113 GLY B N 1
ATOM 2575 C CA . GLY B 1 113 ? 51.02318 35.86742 63.25931 1.000 34.44325 113 GLY B CA 1
ATOM 2576 C C . GLY B 1 113 ? 50.10129 36.73732 62.42404 1.000 37.49521 113 GLY B C 1
ATOM 2577 O O . GLY B 1 113 ? 49.11205 37.27592 62.92717 1.000 41.95288 113 GLY B O 1
ATOM 2578 N N . THR B 1 114 ? 50.44056 36.85090 61.13912 1.000 41.07956 114 THR B N 1
ATOM 2579 C CA . THR B 1 114 ? 49.69225 37.69172 60.21271 1.000 35.34235 114 THR B CA 1
ATOM 2580 C C . THR B 1 114 ? 49.38044 36.93988 58.92706 1.000 34.57595 114 THR B C 1
ATOM 2581 O O . THR B 1 114 ? 50.15955 36.09306 58.47122 1.000 33.63140 114 THR B O 1
ATOM 2585 N N . ILE B 1 115 ? 48.23602 37.29670 58.34246 1.000 36.22938 115 ILE B N 1
ATOM 2586 C CA . ILE B 1 115 ? 47.84663 36.92750 56.98590 1.000 35.43883 115 ILE B CA 1
ATOM 2587 C C . ILE B 1 115 ? 48.07142 38.13645 56.08234 1.000 38.45385 115 ILE B C 1
ATOM 2588 O O . ILE B 1 115 ? 47.67369 39.25724 56.42552 1.000 37.87974 115 ILE B O 1
ATOM 2593 N N . PHE B 1 116 ? 48.65643 37.91146 54.91270 1.000 32.94625 116 PHE B N 1
ATOM 2594 C CA . PHE B 1 116 ? 48.87879 38.96772 53.94201 1.000 32.39942 116 PHE B CA 1
ATOM 2595 C C . PHE B 1 116 ? 48.21425 38.57814 52.64094 1.000 33.41558 116 PHE B C 1
ATOM 2596 O O . PHE B 1 116 ? 48.26247 37.40947 52.24564 1.000 33.07393 116 PHE B O 1
ATOM 2604 N N . PHE B 1 117 ? 47.59679 39.57012 51.98589 1.000 33.01758 117 PHE B N 1
ATOM 2605 C CA . PHE B 1 117 ? 46.85455 39.36578 50.74494 1.000 39.08320 117 PHE B CA 1
ATOM 2606 C C . PHE B 1 117 ? 47.09612 40.55990 49.82692 1.000 39.77083 117 PHE B C 1
ATOM 2607 O O . PHE B 1 117 ? 46.62518 41.66781 50.11069 1.000 41.06193 117 PHE B O 1
ATOM 2615 N N . GLY B 1 118 ? 47.75424 40.32249 48.69966 1.000 36.55886 118 GLY B N 1
ATOM 2616 C CA . GLY B 1 118 ? 48.11232 41.37395 47.75635 1.000 34.88432 118 GLY B CA 1
ATOM 2617 C C . GLY B 1 118 ? 47.28736 41.32100 46.48200 1.000 35.97620 118 GLY B C 1
ATOM 2618 O O . GLY B 1 118 ? 46.98057 40.23687 45.96962 1.000 32.63895 118 GLY B O 1
ATOM 2619 N N . GLN B 1 119 ? 46.94813 42.50481 45.96929 1.000 27.12511 119 GLN B N 1
ATOM 2620 C CA . GLN B 1 119 ? 46.26091 42.67209 44.69456 1.000 34.27085 119 GLN B CA 1
ATOM 2621 C C . GLN B 1 119 ? 47.13214 43.50019 43.76811 1.000 31.48031 119 GLN B C 1
ATOM 2622 O O . GLN B 1 119 ? 47.72596 44.49109 44.19947 1.000 30.69065 119 GLN B O 1
ATOM 2628 N N . ASP B 1 120 ? 47.18407 43.11806 42.49416 1.000 29.98690 120 ASP B N 1
ATOM 2629 C CA . ASP B 1 120 ? 47.77378 43.99630 41.49523 1.000 35.47259 120 ASP B CA 1
ATOM 2630 C C . ASP B 1 120 ? 47.06829 45.34597 41.53600 1.000 34.56815 120 ASP B C 1
ATOM 2631 O O . ASP B 1 120 ? 45.85276 45.42208 41.73230 1.000 33.34421 120 ASP B O 1
ATOM 2636 N N . LEU B 1 121 ? 47.84226 46.42158 41.41193 1.000 42.65659 121 LEU B N 1
ATOM 2637 C CA . LEU B 1 121 ? 47.23549 47.74591 41.32872 1.000 43.67563 121 LEU B CA 1
ATOM 2638 C C . LEU B 1 121 ? 46.48052 47.84015 40.01199 1.000 44.60006 121 LEU B C 1
ATOM 2639 O O . LEU B 1 121 ? 47.08266 47.77453 38.93444 1.000 49.89032 121 LEU B O 1
ATOM 2644 N N . THR B 1 122 ? 45.15487 47.94988 40.09949 1.000 40.17295 122 THR B N 1
ATOM 2645 C CA . THR B 1 122 ? 44.28570 48.09535 38.94709 1.000 40.43819 122 THR B CA 1
ATOM 2646 C C . THR B 1 122 ? 43.22101 49.14143 39.25799 1.000 45.60297 122 THR B C 1
ATOM 2647 O O . THR B 1 122 ? 43.05859 49.57361 40.40283 1.000 40.78812 122 THR B O 1
ATOM 2651 N N . ASP B 1 123 ? 42.48550 49.52827 38.21345 1.000 43.57952 123 ASP B N 1
ATOM 2652 C CA . ASP B 1 123 ? 41.38484 50.48110 38.35189 1.000 55.33646 123 ASP B CA 1
ATOM 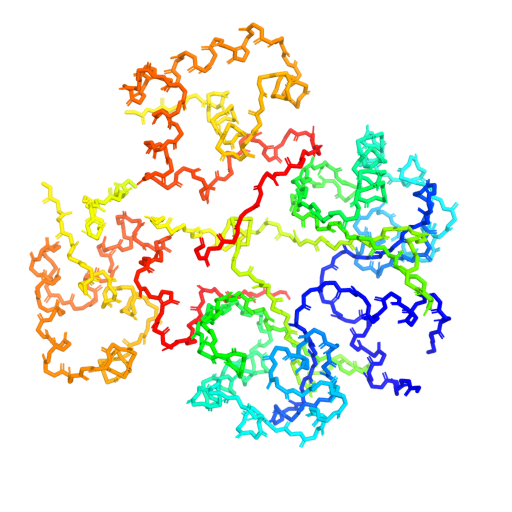2653 C C . ASP B 1 123 ? 40.48728 50.14733 39.53985 1.000 55.13753 123 ASP B C 1
ATOM 2654 O O . ASP B 1 123 ? 40.26459 50.98275 40.42245 1.000 53.38510 123 ASP B O 1
ATOM 2659 N N . THR B 1 124 ? 39.96314 48.92247 39.58392 1.000 53.56830 124 THR B N 1
ATOM 2660 C CA . THR B 1 124 ? 39.06713 48.57383 40.68299 1.000 56.19813 124 THR B CA 1
ATOM 2661 C C . THR B 1 124 ? 39.82175 48.50641 42.00271 1.000 52.05349 124 THR B C 1
ATOM 2662 O O . THR B 1 124 ? 39.27089 48.85399 43.05381 1.000 45.25284 124 THR B O 1
ATOM 2666 N N . ALA B 1 125 ? 41.08904 48.08077 41.96161 1.000 42.51668 125 ALA B N 1
ATOM 2667 C CA . ALA B 1 125 ? 41.88771 47.96976 43.17820 1.000 40.75072 125 ALA B CA 1
ATOM 2668 C C . ALA B 1 125 ? 42.11011 49.32927 43.84482 1.000 45.53508 125 ALA B C 1
ATOM 2669 O O . ALA B 1 125 ? 42.01679 49.43795 45.07281 1.000 46.00341 125 ALA B O 1
ATOM 2671 N N . ILE B 1 126 ? 42.43454 50.37570 43.06259 1.000 43.95415 126 ILE B N 1
ATOM 2672 C CA . ILE B 1 126 ? 42.60582 51.70865 43.66109 1.000 51.58823 126 ILE B CA 1
ATOM 2673 C C . ILE B 1 126 ? 41.27345 52.25251 44.14806 1.000 49.77501 126 ILE B C 1
ATOM 2674 O O . ILE B 1 126 ? 41.21817 53.00688 45.12799 1.000 48.36623 126 ILE B O 1
ATOM 2679 N N . LEU B 1 127 ? 40.19362 51.94483 43.42937 1.000 44.08991 127 LEU B N 1
ATOM 2680 C CA . LEU B 1 127 ? 38.86359 52.35247 43.87728 1.000 50.29904 127 LEU B CA 1
ATOM 2681 C C . LEU B 1 127 ? 38.58994 51.84671 45.28423 1.000 53.72387 127 LEU B C 1
ATOM 2682 O O . LEU B 1 127 ? 38.11117 52.60148 46.14151 1.000 47.96773 127 LEU B O 1
ATOM 2687 N N . GLU B 1 128 ? 38.94037 50.57888 45.54969 1.000 50.97553 128 GLU B N 1
ATOM 2688 C CA . GLU B 1 128 ? 38.69893 49.98327 46.86058 1.000 54.65408 128 GLU B CA 1
ATOM 2689 C C . GLU B 1 128 ? 39.37316 50.76808 47.97572 1.000 47.96689 128 GLU B C 1
ATOM 2690 O O . GLU B 1 128 ? 38.85942 50.80906 49.09754 1.000 50.83279 128 GLU B O 1
ATOM 2696 N N . VAL B 1 129 ? 40.52454 51.38141 47.70129 1.000 46.63194 129 VAL B N 1
ATOM 2697 C CA . VAL B 1 129 ? 41.22556 52.17044 48.70760 1.000 53.10426 129 VAL B CA 1
ATOM 2698 C C . VAL B 1 129 ? 40.99838 53.66839 48.51966 1.000 57.19512 129 VAL B C 1
ATOM 2699 O O . VAL B 1 129 ? 41.62279 54.47440 49.21437 1.000 56.81638 129 VAL B O 1
ATOM 2703 N N . GLY B 1 130 ? 40.11494 54.05792 47.60027 1.000 59.43100 130 GLY B N 1
ATOM 2704 C CA . GLY B 1 130 ? 39.70903 55.44803 47.46377 1.000 61.18429 130 GLY B CA 1
ATOM 2705 C C . GLY B 1 130 ? 40.77426 56.40228 46.96762 1.000 61.47622 130 GLY B C 1
ATOM 2706 O O . GLY B 1 130 ? 40.75597 57.58340 47.33340 1.000 57.08983 130 GLY B O 1
ATOM 2707 N N . HIS B 1 131 ? 41.71086 55.92336 46.15329 1.000 60.83259 131 HIS B N 1
ATOM 2708 C CA . HIS B 1 131 ? 42.73976 56.75521 45.55165 1.000 53.49860 131 HIS B CA 1
ATOM 2709 C C . HIS B 1 131 ? 42.62173 56.68744 44.03357 1.000 50.88007 131 HIS B C 1
ATOM 2710 O O . HIS B 1 131 ? 41.97539 55.79634 43.48067 1.000 50.21438 131 HIS B O 1
ATOM 2717 N N . TRP B 1 132 ? 43.26661 57.63030 43.35136 1.000 51.36740 132 TRP B N 1
ATOM 2718 C CA . TRP B 1 132 ? 43.29651 57.61533 41.89578 1.000 48.49713 132 TRP B CA 1
ATOM 2719 C C . TRP B 1 132 ? 44.66681 58.07083 41.41697 1.000 50.82222 132 TRP B C 1
ATOM 2720 O O . TRP B 1 132 ? 45.39839 58.75921 42.13506 1.000 47.82425 132 TRP B O 1
ATOM 2731 N N . VAL B 1 133 ? 45.01418 57.65943 40.19248 1.000 55.15659 133 VAL B N 1
ATOM 2732 C CA . VAL B 1 133 ? 46.32049 57.91956 39.59100 1.000 52.74846 133 VAL B CA 1
ATOM 2733 C C . VAL B 1 133 ? 46.12728 58.64681 38.26220 1.000 62.84287 133 VAL B C 1
ATOM 2734 O O . VAL B 1 133 ? 45.20168 58.33675 37.50513 1.000 67.58318 133 VAL B O 1
ATOM 2738 N N . CYS B 1 134 ? 47.03351 59.58468 37.95767 1.000 67.69014 134 CYS B N 1
ATOM 2739 C CA . CYS B 1 134 ? 46.87344 60.52797 36.85187 1.000 77.98705 134 CYS B CA 1
ATOM 2740 C C . CYS B 1 134 ? 47.32826 59.98799 35.49911 1.000 85.30981 134 CYS B C 1
ATOM 2741 O O . CYS B 1 134 ? 47.80513 60.77414 34.66580 1.000 93.42070 134 CYS B O 1
ATOM 2744 N N . ARG B 1 135 ? 47.19778 58.68858 35.25186 1.000 81.41985 135 ARG B N 1
ATOM 2745 C CA . ARG B 1 135 ? 47.41094 58.12882 33.91209 1.000 78.46220 135 ARG B CA 1
ATOM 2746 C C . ARG B 1 135 ? 48.79968 58.43589 33.34446 1.000 72.26795 135 ARG B C 1
ATOM 2747 O O . ARG B 1 135 ? 48.93127 59.07582 32.29803 1.000 67.84269 135 ARG B O 1
ATOM 2755 N N . THR B 1 153 ? 45.75448 79.56473 40.39832 1.000 85.62621 153 THR B N 1
ATOM 2756 C CA . THR B 1 153 ? 46.10211 78.16628 40.13833 1.000 88.27086 153 THR B CA 1
ATOM 2757 C C . THR B 1 153 ? 47.26635 77.69818 41.00529 1.000 85.94074 153 THR B C 1
ATOM 2758 O O . THR B 1 153 ? 48.36916 78.23127 40.90047 1.000 95.30208 153 THR B O 1
ATOM 2760 N N . LEU B 1 154 ? 47.02313 76.70424 41.85766 1.000 81.80202 154 LEU B N 1
ATOM 2761 C CA . LEU B 1 154 ? 48.07774 76.08031 42.65815 1.000 78.32120 154 LEU B CA 1
ATOM 2762 C C . LEU B 1 154 ? 48.64849 74.89396 41.88552 1.000 72.96556 154 LEU B C 1
ATOM 2763 O O . LEU B 1 154 ? 47.96544 73.88406 41.69153 1.000 71.28736 154 LEU B O 1
ATOM 2768 N N . LYS B 1 155 ? 49.90460 75.00489 41.46366 1.000 70.06791 155 LYS B N 1
ATOM 2769 C CA . LYS B 1 155 ? 50.54319 74.01188 40.61090 1.000 74.10006 155 LYS B CA 1
ATOM 2770 C C . LYS B 1 155 ? 51.68231 73.31888 41.35233 1.000 73.53955 155 LYS B C 1
ATOM 2771 O O . LYS B 1 155 ? 52.49996 73.97429 42.00554 1.000 74.76748 155 LYS B O 1
ATOM 2777 N N . LEU B 1 156 ? 51.73720 71.99125 41.24197 1.000 68.85470 156 LEU B N 1
ATOM 2778 C CA . LEU B 1 156 ? 52.78128 71.19047 41.86462 1.000 64.10438 156 LEU B CA 1
ATOM 2779 C C . LEU B 1 156 ? 53.55771 70.43385 40.79550 1.000 64.45431 156 LEU B C 1
ATOM 2780 O O . LEU B 1 156 ? 52.96487 69.84452 39.88740 1.000 65.53996 156 LEU B O 1
ATOM 2785 N N . THR B 1 157 ? 54.88569 70.45476 40.90439 1.000 63.82518 157 THR B N 1
ATOM 2786 C CA . THR B 1 157 ? 55.72452 69.69986 39.98662 1.000 65.98312 157 THR B CA 1
ATOM 2787 C C . THR B 1 157 ? 55.64118 68.20698 40.30779 1.000 66.23166 157 THR B C 1
ATOM 2788 O O . THR B 1 157 ? 55.04809 67.78911 41.30560 1.000 55.17304 157 THR B O 1
ATOM 2792 N N . ALA B 1 158 ? 56.26437 67.39593 39.44855 1.000 67.16009 158 ALA B N 1
ATOM 2793 C CA . ALA B 1 158 ? 56.28716 65.95226 39.67643 1.000 56.95333 158 ALA B CA 1
ATOM 2794 C C . ALA B 1 158 ? 56.96740 65.61569 40.99753 1.000 52.98634 158 ALA B C 1
ATOM 2795 O O . ALA B 1 158 ? 56.45461 64.81413 41.78898 1.000 50.47869 158 ALA B O 1
ATOM 2797 N N . ARG B 1 159 ? 58.11495 66.24431 41.26671 1.000 54.96310 159 ARG B N 1
ATOM 2798 C CA . ARG B 1 159 ? 58.87258 65.90559 42.46578 1.000 61.10415 159 ARG B CA 1
ATOM 2799 C C . ARG B 1 159 ? 58.20847 66.46193 43.72026 1.000 57.85596 159 ARG B C 1
ATOM 2800 O O . ARG B 1 159 ? 58.23269 65.81525 44.77505 1.000 53.68734 159 ARG B O 1
ATOM 2808 N N . GLU B 1 160 ? 57.59707 67.64912 43.62468 1.000 55.41672 160 GLU B N 1
ATOM 2809 C CA . GLU B 1 160 ? 56.88577 68.21182 44.77202 1.000 55.33683 160 GLU B CA 1
ATOM 2810 C C . GLU B 1 160 ? 55.70190 67.33730 45.18403 1.000 55.26606 160 GLU B C 1
ATOM 2811 O O . GLU B 1 160 ? 55.46211 67.12370 46.37777 1.000 51.82041 160 GLU B O 1
ATOM 2817 N N . SER B 1 161 ? 54.93698 66.84166 44.21276 1.000 51.51605 161 SER B N 1
ATOM 2818 C CA . SER B 1 161 ? 53.79664 65.99578 44.54516 1.000 55.51427 161 SER B CA 1
ATOM 2819 C C . SER B 1 161 ? 54.25221 64.70298 45.21049 1.000 51.35659 161 SER B C 1
ATOM 2820 O O . SER B 1 161 ? 53.59441 64.20281 46.13269 1.000 47.66868 161 SER B O 1
ATOM 2823 N N . GLU B 1 162 ? 55.38859 64.16194 44.76986 1.000 47.06123 162 GLU B N 1
ATOM 2824 C CA . GLU B 1 162 ? 55.94096 62.97442 45.41213 1.000 49.11740 162 GLU B CA 1
ATOM 2825 C C . GLU B 1 162 ? 56.28044 63.24789 46.87015 1.000 47.79993 162 GLU B C 1
ATOM 2826 O O . GLU B 1 162 ? 55.89704 62.48054 47.76199 1.000 44.67773 162 GLU B O 1
ATOM 2832 N N . VAL B 1 163 ? 57.01120 64.33882 47.13125 1.000 52.72555 163 VAL B N 1
ATOM 2833 C CA . VAL B 1 163 ? 57.32636 64.71035 48.50921 1.000 52.48759 163 VAL B CA 1
ATOM 2834 C C . VAL B 1 163 ? 56.04607 64.88370 49.31729 1.000 50.20010 163 VAL B C 1
ATOM 2835 O O . VAL B 1 163 ? 55.89302 64.30602 50.39917 1.000 48.21719 163 VAL B O 1
ATOM 2839 N N . LEU B 1 164 ? 55.11071 65.68934 48.80223 1.000 49.30786 164 LEU B N 1
ATOM 2840 C CA . LEU B 1 164 ? 53.86613 65.96284 49.52212 1.000 51.53039 164 LEU B CA 1
ATOM 2841 C C . LEU B 1 164 ? 53.13200 64.67674 49.88185 1.000 52.45268 164 LEU B C 1
ATOM 2842 O O . LEU B 1 164 ? 52.64427 64.52601 51.00923 1.000 47.47514 164 LEU B O 1
ATOM 2847 N N . PHE B 1 165 ? 53.04766 63.73974 48.93367 1.000 45.39390 165 PHE B N 1
ATOM 2848 C CA . PHE B 1 165 ? 52.40917 62.45616 49.20020 1.000 44.33845 165 PHE B CA 1
ATOM 2849 C C . PHE B 1 165 ? 53.10767 61.72318 50.34091 1.000 49.95800 165 PHE B C 1
ATOM 2850 O O . PHE B 1 165 ? 52.46208 61.28680 51.30030 1.000 43.14591 165 PHE B O 1
ATOM 2858 N N . LEU B 1 166 ? 54.43663 61.58499 50.25512 1.000 50.49818 166 LEU B N 1
ATOM 2859 C CA . LEU B 1 166 ? 55.18017 60.89082 51.30399 1.000 50.84564 166 LEU B CA 1
ATOM 2860 C C . LEU B 1 166 ? 55.06037 61.60747 52.64058 1.000 53.53072 166 LEU B C 1
ATOM 2861 O O . LEU B 1 166 ? 55.09942 60.96771 53.70053 1.000 52.32996 166 LEU B O 1
ATOM 2866 N N . LEU B 1 167 ? 54.93435 62.93273 52.60857 1.000 50.08321 167 LEU B N 1
ATOM 2867 C CA . LEU B 1 167 ? 54.68427 63.68371 53.83139 1.000 54.89573 167 LEU B CA 1
ATOM 2868 C C . LEU B 1 167 ? 53.31646 63.36024 54.40645 1.000 54.61235 167 LEU B C 1
ATOM 2869 O O . LEU B 1 167 ? 53.17946 63.20153 55.62396 1.000 55.48316 167 LEU B O 1
ATOM 2874 N N . LEU B 1 168 ? 52.29228 63.26104 53.54724 1.000 47.63418 168 LEU B N 1
ATOM 2875 C CA . LEU B 1 168 ? 50.93935 63.00842 54.03746 1.000 52.82044 168 LEU B CA 1
ATOM 2876 C C . LEU B 1 168 ? 50.84437 61.67449 54.76536 1.000 52.78849 168 LEU B C 1
ATOM 2877 O O . LEU B 1 168 ? 50.04837 61.53131 55.70218 1.000 48.26979 168 LEU B O 1
ATOM 2882 N N . TYR B 1 169 ? 51.65414 60.69612 54.36278 1.000 53.07313 169 TYR B N 1
ATOM 2883 C CA . TYR B 1 169 ? 51.59580 59.35248 54.91816 1.000 50.66015 169 TYR B CA 1
ATOM 2884 C C . TYR B 1 169 ? 52.74277 59.07020 55.88231 1.000 51.36662 169 TYR B C 1
ATOM 2885 O O . TYR B 1 169 ? 53.13071 57.91732 56.05866 1.000 48.73792 169 TYR B O 1
ATOM 2894 N N . GLY B 1 170 ? 53.28250 60.10633 56.51746 1.000 59.46772 170 GLY B N 1
ATOM 2895 C CA . GLY B 1 170 ? 54.14031 59.94327 57.67282 1.000 63.70417 170 GLY B CA 1
ATOM 2896 C C . GLY B 1 170 ? 55.61872 59.74053 57.41542 1.000 61.57762 170 GLY B C 1
ATOM 2897 O O . GLY B 1 170 ? 56.35645 59.49200 58.37500 1.000 59.09179 170 GLY B O 1
ATOM 2898 N N . LYS B 1 171 ? 56.08296 59.84401 56.17020 1.000 55.54654 171 LYS B N 1
ATOM 2899 C CA . LYS B 1 171 ? 57.48609 59.57408 55.87024 1.000 52.88354 171 LYS B CA 1
ATOM 2900 C C . LYS B 1 171 ? 58.36917 60.75417 56.28033 1.000 54.46835 171 LYS B C 1
ATOM 2901 O O . LYS B 1 171 ? 58.07889 61.90876 55.94873 1.000 52.49415 171 LYS B O 1
ATOM 2907 N N . LYS B 1 172 ? 59.44783 60.45119 57.00509 1.000 54.10572 172 LYS B N 1
ATOM 2908 C CA . LYS B 1 172 ? 60.44106 61.42128 57.43406 1.000 58.78578 172 LYS B CA 1
ATOM 2909 C C . LYS B 1 172 ? 61.33542 61.82643 56.26271 1.000 57.43191 172 LYS B C 1
ATOM 2910 O O . LYS B 1 172 ? 61.38799 61.13400 55.24174 1.000 55.13441 172 LYS B O 1
ATOM 2916 N N . PRO B 1 173 ? 62.05633 62.94964 56.38633 1.000 61.64252 173 PRO B N 1
ATOM 2917 C CA . PRO B 1 173 ? 62.87262 63.41966 55.24883 1.000 62.12597 173 PRO B CA 1
ATOM 2918 C C . PRO B 1 173 ? 63.91572 62.42275 54.76332 1.000 61.20079 173 PRO B C 1
ATOM 2919 O O . PRO B 1 173 ? 64.11948 62.29909 53.54799 1.000 60.23279 173 PRO B O 1
ATOM 2923 N N . GLN B 1 174 ? 64.58555 61.70388 55.66934 1.000 64.66531 174 GLN B N 1
ATOM 2924 C CA . GLN B 1 174 ? 65.57192 60.72457 55.22221 1.000 68.86245 174 GLN B CA 1
ATOM 2925 C C . GLN B 1 174 ? 64.91719 59.55037 54.49830 1.000 64.04600 174 GLN B C 1
ATOM 2926 O O . GLN B 1 174 ? 65.51307 58.99038 53.57147 1.000 57.08826 174 GLN B O 1
ATOM 2932 N N . HIS B 1 175 ? 63.70040 59.16547 54.89836 1.000 58.68874 175 HIS B N 1
ATOM 2933 C CA . HIS B 1 175 ? 62.97016 58.14261 54.15829 1.000 60.35612 175 HIS B CA 1
ATOM 2934 C C . HIS B 1 175 ? 62.59667 58.63981 52.76962 1.000 56.68881 175 HIS B C 1
ATOM 2935 O O . HIS B 1 175 ? 62.74838 57.91327 51.78288 1.000 63.96223 175 HIS B O 1
ATOM 2942 N N . ILE B 1 176 ? 62.09813 59.87387 52.67992 1.000 50.44778 176 ILE B N 1
ATOM 2943 C CA . ILE B 1 176 ? 61.75617 60.46749 51.39016 1.000 50.40167 176 ILE B CA 1
ATOM 2944 C C . ILE B 1 176 ? 62.97698 60.50885 50.48248 1.000 52.27352 176 ILE B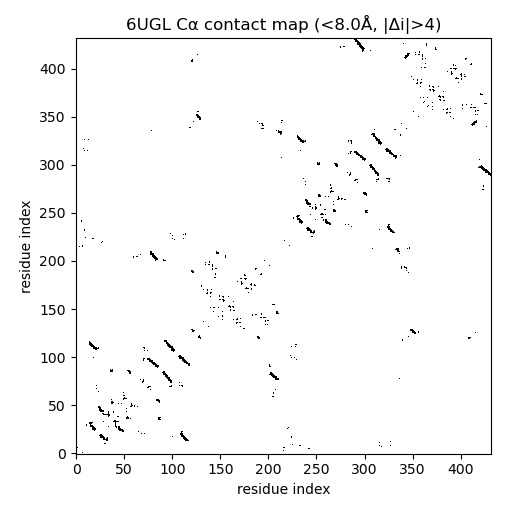 C 1
ATOM 2945 O O . ILE B 1 176 ? 62.89049 60.21414 49.28383 1.000 52.72879 176 ILE B O 1
ATOM 2950 N N . ALA B 1 177 ? 64.13138 60.88584 51.03904 1.000 63.09853 177 ALA B N 1
ATOM 2951 C CA . ALA B 1 177 ? 65.36647 60.90489 50.26480 1.000 52.90016 177 ALA B CA 1
ATOM 2952 C C . ALA B 1 177 ? 65.65771 59.54003 49.66313 1.000 57.93080 177 ALA B C 1
ATOM 2953 O O . ALA B 1 177 ? 66.05202 59.43704 48.49631 1.000 53.02200 177 ALA B O 1
ATOM 2955 N N . ARG B 1 178 ? 65.46202 58.48119 50.45224 1.000 60.11729 178 ARG B N 1
ATOM 2956 C CA . ARG B 1 178 ? 65.72655 57.11987 49.99656 1.000 63.61269 178 ARG B CA 1
ATOM 2957 C C . ARG B 1 178 ? 64.79396 56.71792 48.86222 1.000 59.75563 178 ARG B C 1
ATOM 2958 O O . ARG B 1 178 ? 65.22743 56.07828 47.89482 1.000 55.61087 178 ARG B O 1
ATOM 2966 N N . VAL B 1 179 ? 63.50672 57.06565 48.97308 1.000 55.90131 179 VAL B N 1
ATOM 2967 C CA . VAL B 1 179 ? 62.55140 56.72583 47.92447 1.000 53.45272 179 VAL B CA 1
ATOM 2968 C C . VAL B 1 179 ? 62.91734 57.42892 46.62357 1.000 53.46942 179 VAL B C 1
ATOM 2969 O O . VAL B 1 179 ? 62.90157 56.82073 45.54504 1.000 56.32618 179 VAL B O 1
ATOM 2973 N N . MET B 1 180 ? 63.26199 58.71186 46.70058 1.000 51.31778 180 MET B N 1
ATOM 2974 C CA . MET B 1 180 ? 63.49431 59.51566 45.50693 1.000 53.46278 180 MET B CA 1
ATOM 2975 C C . MET B 1 180 ? 64.94711 59.50411 45.04515 1.000 62.21386 180 MET B C 1
ATOM 2976 O O . MET B 1 180 ? 65.26608 60.14941 44.03803 1.000 59.64270 180 MET B O 1
ATOM 2981 N N . GLY B 1 181 ? 65.82772 58.79278 45.74740 1.000 66.67272 181 GLY B N 1
ATOM 2982 C CA . GLY B 1 181 ? 67.22104 58.71277 45.34459 1.000 71.05752 181 GLY B CA 1
ATOM 2983 C C . GLY B 1 181 ? 67.99655 60.00842 45.44202 1.000 71.36087 181 GLY B C 1
ATOM 2984 O O . GLY B 1 181 ? 68.90749 60.23903 44.63828 1.000 75.39791 181 GLY B O 1
ATOM 2985 N N . ILE B 1 182 ? 67.66525 60.86373 46.40910 1.000 68.90484 182 ILE B N 1
ATOM 2986 C CA . ILE B 1 182 ? 68.30901 62.16754 46.54455 1.000 63.91868 182 ILE B CA 1
ATOM 2987 C C . ILE B 1 182 ? 68.71885 62.38609 47.99440 1.000 64.98832 182 ILE B C 1
ATOM 2988 O O . ILE B 1 182 ? 68.62475 61.47135 48.82203 1.000 58.75533 182 ILE B O 1
ATOM 2993 N N . SER B 1 183 ? 69.17816 63.59706 48.30913 1.000 68.04977 183 SER B N 1
ATOM 2994 C CA . SER B 1 183 ? 69.66901 63.94184 49.63569 1.000 68.60366 183 SER B CA 1
ATOM 2995 C C . SER B 1 183 ? 68.58098 64.63534 50.44763 1.000 68.53978 183 SER B C 1
ATOM 2996 O O . SER B 1 183 ? 67.62363 65.19221 49.90323 1.000 65.74477 183 SER B O 1
ATOM 2999 N N . ILE B 1 184 ? 68.75041 64.59813 51.77317 1.000 67.69531 184 ILE B N 1
ATOM 3000 C CA . ILE B 1 184 ? 67.80035 65.24582 52.67476 1.000 68.51079 184 ILE B CA 1
ATOM 3001 C C . ILE B 1 184 ? 67.69671 66.73498 52.36878 1.000 74.07563 184 ILE B C 1
ATOM 3002 O O . ILE B 1 184 ? 66.60114 67.31120 52.38610 1.000 80.05160 184 ILE B O 1
ATOM 3007 N N . LYS B 1 185 ? 68.83200 67.38288 52.08674 1.000 73.84540 185 LYS B N 1
ATOM 3008 C CA . LYS B 1 185 ? 68.81449 68.80936 51.77070 1.000 74.15593 185 LYS B CA 1
ATOM 3009 C C . LYS B 1 185 ? 67.93685 69.08603 50.55678 1.000 75.23416 185 LYS B C 1
ATOM 3010 O O . LYS B 1 185 ? 67.08282 69.98076 50.58532 1.000 74.97080 185 LYS B O 1
ATOM 3012 N N . T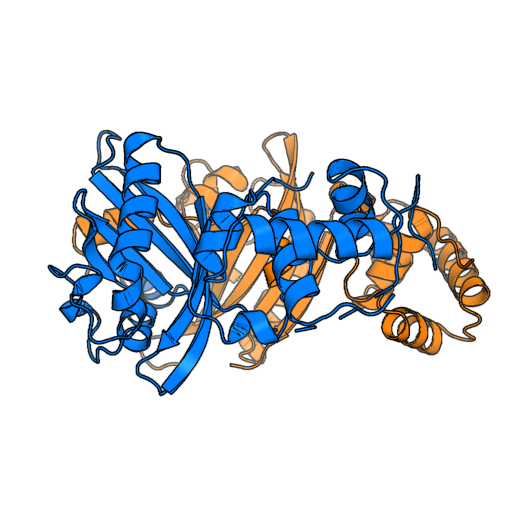HR B 1 186 ? 68.12528 68.31399 49.48203 1.000 74.74025 186 THR B N 1
ATOM 3013 C CA . THR B 1 186 ? 67.21254 68.38292 48.34432 1.000 74.78855 186 THR B CA 1
ATOM 3014 C C . THR B 1 186 ? 65.76303 68.26704 48.79692 1.000 71.16719 186 THR B C 1
ATOM 3015 O O . THR B 1 186 ? 64.90416 69.05518 48.38680 1.000 70.66247 186 THR B O 1
ATOM 3019 N N . VAL B 1 187 ? 65.47912 67.28282 49.65382 1.000 74.32940 187 VAL B N 1
ATOM 3020 C CA . VAL B 1 187 ? 64.11440 67.05374 50.12096 1.000 70.19914 187 VAL B CA 1
ATOM 3021 C C . VAL B 1 187 ? 63.61550 68.24422 50.93055 1.000 69.37120 187 VAL B C 1
ATOM 3022 O O . VAL B 1 187 ? 62.46477 68.67620 50.77923 1.000 68.93770 187 VAL B O 1
ATOM 3026 N N . GLU B 1 188 ? 64.46478 68.78430 51.81190 1.000 67.20395 188 GLU B N 1
ATOM 3027 C CA . GLU B 1 188 ? 64.10874 70.01124 52.51628 1.000 71.27728 188 GLU B CA 1
ATOM 3028 C C . GLU B 1 188 ? 63.76672 71.12080 51.53100 1.000 75.38406 188 GLU B C 1
ATOM 3029 O O . GLU B 1 188 ? 62.84787 71.91345 51.77005 1.000 77.11267 188 GLU B O 1
ATOM 3035 N N . GLY B 1 189 ? 64.49471 71.18644 50.41325 1.000 68.58704 189 GLY B N 1
ATOM 3036 C CA . GLY B 1 189 ? 64.19405 72.18542 49.40173 1.000 70.15494 189 GLY B CA 1
ATOM 3037 C C . GLY B 1 189 ? 62.76644 72.09528 48.90310 1.000 74.23405 189 GLY B C 1
ATOM 3038 O O . GLY B 1 189 ? 62.01998 73.07595 48.94067 1.000 71.26432 189 GLY B O 1
ATOM 3039 N N . TYR B 1 190 ? 62.36024 70.90677 48.44312 1.000 64.56626 190 TYR B N 1
ATOM 3040 C CA . TYR B 1 190 ? 61.00858 70.75082 47.92224 1.000 68.23923 190 TYR B CA 1
ATOM 3041 C C . TYR B 1 190 ? 59.97085 71.03425 48.99957 1.000 69.65621 190 TYR B C 1
ATOM 3042 O O . TYR B 1 190 ? 58.91167 71.60644 48.71949 1.000 72.23182 190 TYR B O 1
ATOM 3051 N N . GLU B 1 191 ? 60.26829 70.65373 50.24215 1.000 69.30283 191 GLU B N 1
ATOM 3052 C CA . GLU B 1 191 ? 59.30600 70.81961 51.32472 1.000 74.91612 191 GLU B CA 1
ATOM 3053 C C . GLU B 1 191 ? 59.00038 72.29182 51.57700 1.000 77.19045 191 GLU B C 1
ATOM 3054 O O . GLU B 1 191 ? 57.86440 72.65391 51.90158 1.000 77.73367 191 GLU B O 1
ATOM 3060 N N . ALA B 1 192 ? 60.00165 73.15531 51.43650 1.000 68.87383 192 ALA B N 1
ATOM 3061 C CA . ALA B 1 192 ? 59.76865 74.58462 51.58591 1.000 78.31094 192 ALA B CA 1
ATOM 3062 C C . ALA B 1 192 ? 59.03765 75.16492 50.38252 1.000 82.57936 192 ALA B C 1
ATOM 3063 O O . ALA B 1 192 ? 58.22610 76.08368 50.54237 1.000 73.58505 192 ALA B O 1
ATOM 3065 N N . LYS B 1 193 ? 59.30466 74.64145 49.18092 1.000 81.43305 193 LYS B N 1
ATOM 3066 C CA . LYS B 1 193 ? 58.56071 75.07060 47.99909 1.000 83.73681 193 LYS B CA 1
ATOM 3067 C C . LYS B 1 193 ? 57.07353 74.77250 48.14233 1.000 78.22144 193 LYS B C 1
ATOM 3068 O O . LYS B 1 193 ? 56.23017 75.56326 47.70157 1.000 77.56754 193 LYS B O 1
ATOM 3074 N N . LEU B 1 194 ? 56.73177 73.63625 48.76095 1.000 73.14790 194 LEU B N 1
ATOM 3075 C CA . LEU B 1 194 ? 55.33135 73.30525 49.01083 1.000 68.06897 194 LEU B CA 1
ATOM 3076 C C . LEU B 1 194 ? 54.73357 74.14014 50.13663 1.000 69.82966 194 LEU B C 1
ATOM 3077 O O . LEU B 1 194 ? 53.54319 74.46849 50.09256 1.000 71.70257 194 LEU B O 1
ATOM 3082 N N . ARG B 1 195 ? 55.52492 74.46611 51.15971 1.000 68.39785 195 ARG B N 1
ATOM 3083 C CA . ARG B 1 195 ? 54.99630 75.25449 52.26451 1.000 73.11802 195 ARG B CA 1
ATOM 3084 C C . ARG B 1 195 ? 54.62962 76.66255 51.81604 1.000 75.33007 195 ARG B C 1
ATOM 3085 O O . ARG B 1 195 ? 53.64239 77.22739 52.29898 1.000 78.48738 195 ARG B O 1
ATOM 3093 N N . SER B 1 196 ? 55.39781 77.24257 50.89148 1.000 79.17790 196 SER B N 1
ATOM 3094 C CA . SER B 1 196 ? 55.04004 78.56398 50.38811 1.000 83.98580 196 SER B CA 1
ATOM 3095 C C . SER B 1 196 ? 53.94919 78.49007 49.32589 1.000 82.41668 196 SER B C 1
ATOM 3096 O O . SER B 1 196 ? 53.11344 79.39489 49.24632 1.000 86.04142 196 SER B O 1
ATOM 3099 N N . LYS B 1 197 ? 53.92339 77.42603 48.51670 1.000 78.70956 197 LYS B N 1
ATOM 3100 C CA . LYS B 1 197 ? 52.88360 77.30945 47.49667 1.000 74.39172 197 LYS B CA 1
ATOM 3101 C C . LYS B 1 197 ? 51.50658 77.14457 48.12350 1.000 72.99888 197 LYS B C 1
ATOM 3102 O O . LYS B 1 197 ? 50.52632 77.71263 47.63117 1.000 77.52912 197 LYS B O 1
ATOM 3108 N N . PHE B 1 198 ? 51.40998 76.37715 49.20867 1.000 78.28790 198 PHE B N 1
ATOM 3109 C CA . PHE B 1 198 ? 50.15023 76.23008 49.93117 1.000 82.41628 198 PHE B CA 1
ATOM 3110 C C . PHE B 1 198 ? 49.89629 77.36876 50.91169 1.000 88.24311 198 PHE B C 1
ATOM 3111 O O . PHE B 1 198 ? 48.79253 77.45708 51.46099 1.000 89.21582 198 PHE B O 1
ATOM 3119 N N . GLY B 1 199 ? 50.88068 78.23425 51.14402 1.000 91.07737 199 GLY B N 1
ATOM 3120 C CA . GLY B 1 199 ? 50.74792 79.27834 52.13642 1.000 101.61968 199 GLY B CA 1
ATOM 3121 C C . GLY B 1 199 ? 50.85371 78.81243 53.56876 1.000 101.88008 199 GLY B C 1
ATOM 3122 O O . GLY B 1 199 ? 50.57326 79.59789 54.48249 1.000 110.50465 199 GLY B O 1
ATOM 3123 N N . ALA B 1 200 ? 51.24956 77.56517 53.79532 1.000 95.38042 200 ALA B N 1
ATOM 3124 C CA . ALA B 1 200 ? 51.35220 77.03535 55.14315 1.000 91.94672 200 ALA B CA 1
ATOM 3125 C C . ALA B 1 200 ? 52.63515 77.51015 55.81023 1.000 90.51195 200 ALA B C 1
ATOM 3126 O O . ALA B 1 200 ? 53.62909 77.82712 55.15036 1.000 89.03205 200 ALA B O 1
ATOM 3128 N N . LEU B 1 201 ? 52.60477 77.54982 57.13947 1.000 91.06091 201 LEU B N 1
ATOM 3129 C CA . LEU B 1 201 ? 53.73113 78.04560 57.91253 1.000 92.11683 201 LEU B CA 1
ATOM 3130 C C . LEU B 1 201 ? 54.59663 76.93851 58.48789 1.000 90.96940 201 LEU B C 1
ATOM 3131 O O . LEU B 1 201 ? 55.73202 77.21114 58.89232 1.000 90.89235 201 LEU B O 1
ATOM 3136 N N . SER B 1 202 ? 54.09496 75.70654 58.52870 1.000 80.67553 202 SER B N 1
ATOM 3137 C CA . SER B 1 202 ? 54.85704 74.58466 59.05160 1.000 79.97739 202 SER B CA 1
ATOM 3138 C C . SER B 1 202 ? 54.43893 73.32080 58.31553 1.000 81.14631 202 SER B C 1
ATOM 3139 O O . SER B 1 202 ? 53.44526 73.29784 57.58271 1.000 72.72104 202 SER B O 1
ATOM 3142 N N . LYS B 1 203 ? 55.21515 72.25727 58.52455 1.000 82.26192 203 LYS B N 1
ATOM 3143 C CA . LYS B 1 203 ? 54.84608 70.96410 57.95920 1.000 80.67431 203 LYS B CA 1
ATOM 3144 C C . LYS B 1 203 ? 53.47059 70.52581 58.45109 1.000 76.55420 203 LYS B C 1
ATOM 3145 O O . LYS B 1 203 ? 52.67493 69.98018 57.67967 1.000 68.56524 203 LYS B O 1
ATOM 3151 N N . ASP B 1 204 ? 53.15639 70.80401 59.71888 1.000 83.64833 204 ASP B N 1
ATOM 3152 C CA . ASP B 1 204 ? 51.83801 70.48804 60.26461 1.000 89.37592 204 ASP B CA 1
ATOM 3153 C C . ASP B 1 204 ? 50.72354 71.11843 59.43406 1.000 87.76168 204 ASP B C 1
ATOM 3154 O O . ASP B 1 204 ? 49.84213 70.42179 58.91502 1.000 80.05031 204 ASP B O 1
ATOM 3159 N N . GLN B 1 205 ? 50.74084 72.45018 59.31288 1.000 88.68121 205 GLN B N 1
ATOM 3160 C CA . GLN B 1 205 ? 49.68918 73.14270 58.57533 1.000 87.06609 205 GLN B CA 1
ATOM 3161 C C . GLN B 1 205 ? 49.68395 72.75007 57.10203 1.000 83.10156 205 GLN B C 1
ATOM 3162 O O . GLN B 1 205 ? 48.62068 72.74288 56.46992 1.000 79.88266 205 GLN B O 1
ATOM 3168 N N . LEU B 1 206 ? 50.85384 72.41518 56.54297 1.000 71.67573 206 LEU B N 1
ATOM 3169 C CA . LEU B 1 206 ? 50.92823 72.00356 55.14164 1.000 70.07188 206 LEU B CA 1
ATOM 3170 C C . LEU B 1 206 ? 50.17213 70.70200 54.90914 1.000 66.27812 206 LEU B C 1
ATOM 3171 O O . LEU B 1 206 ? 49.35705 70.60314 53.98298 1.000 63.88772 206 LEU B O 1
ATOM 3176 N N . ILE B 1 207 ? 50.43884 69.68779 55.73685 1.000 66.89435 207 ILE B N 1
ATOM 3177 C CA . ILE B 1 207 ? 49.66401 68.45136 55.67756 1.000 67.09056 207 ILE B CA 1
ATOM 3178 C C . ILE B 1 207 ? 48.18109 68.75690 55.81969 1.000 69.18000 207 ILE B C 1
ATOM 3179 O O . ILE B 1 207 ? 47.34236 68.22549 55.08167 1.000 64.05732 207 ILE B O 1
ATOM 3184 N N . ASP B 1 208 ? 47.83718 69.64139 56.75355 1.000 77.34646 208 ASP B N 1
ATOM 3185 C CA . ASP B 1 208 ? 46.43132 69.91903 57.00871 1.000 81.78998 208 ASP B CA 1
ATOM 3186 C C . ASP B 1 208 ? 45.76779 70.58814 55.81215 1.000 77.53181 208 ASP B C 1
ATOM 3187 O O . ASP B 1 208 ? 44.65787 70.20900 55.42291 1.000 75.33282 208 ASP B O 1
ATOM 3192 N N . LEU B 1 209 ? 46.43725 71.57289 55.20780 1.000 73.48133 209 LEU B N 1
ATOM 3193 C CA . LEU B 1 209 ? 45.87519 72.25025 54.04281 1.000 74.58552 209 LEU B CA 1
ATOM 3194 C C . LEU B 1 209 ? 45.77131 71.31871 52.83846 1.000 69.39463 209 LEU B C 1
ATOM 3195 O O . LEU B 1 209 ? 44.76175 71.33590 52.12474 1.000 69.99533 209 LEU B O 1
ATOM 3200 N N . ALA B 1 210 ? 46.80546 70.50998 52.58062 1.000 64.68721 210 ALA B N 1
ATOM 3201 C CA . ALA B 1 210 ? 46.74047 69.59366 51.44658 1.000 63.37729 210 ALA B CA 1
ATOM 3202 C C . ALA B 1 210 ? 45.63698 68.56263 51.64043 1.000 66.49908 210 ALA B C 1
ATOM 3203 O O . ALA B 1 210 ? 44.91875 68.22478 50.69267 1.000 66.16075 210 ALA B O 1
ATOM 3205 N N . LEU B 1 211 ? 45.48253 68.05797 52.86690 1.000 66.77635 211 LEU B N 1
ATOM 3206 C CA . LEU B 1 211 ? 44.37809 67.15116 53.16394 1.000 67.75959 211 LEU B CA 1
ATOM 3207 C C . LEU B 1 211 ? 43.04018 67.86187 53.02400 1.000 75.08233 211 LEU B C 1
ATOM 3208 O O . LEU B 1 211 ? 42.08460 67.30193 52.47527 1.000 73.04563 211 LEU B O 1
ATOM 3213 N N . ASP B 1 212 ? 42.96092 69.10139 53.51134 1.000 79.73606 212 ASP B N 1
ATOM 3214 C CA . ASP B 1 212 ? 41.73148 69.87511 53.40167 1.000 88.23303 212 ASP B CA 1
ATOM 3215 C C . ASP B 1 212 ? 41.32613 70.08661 51.94863 1.000 83.37166 212 ASP B C 1
ATOM 3216 O O . ASP B 1 212 ? 40.13471 70.22495 51.65239 1.000 84.43667 212 ASP B O 1
ATOM 3221 N N . ARG B 1 213 ? 42.29167 70.11191 51.03253 1.000 79.51858 213 ARG B N 1
ATOM 3222 C CA . ARG B 1 213 ? 42.01516 70.28781 49.61387 1.000 74.29028 213 ARG B CA 1
ATOM 3223 C C . ARG B 1 213 ? 41.85729 68.96655 48.87135 1.000 73.61496 213 ARG B C 1
ATOM 3224 O O . ARG B 1 213 ? 41.74870 68.96926 47.63945 1.000 71.98486 213 ARG B O 1
ATOM 3232 N N . GLY B 1 214 ? 41.84605 67.84434 49.58414 1.000 73.04196 214 GLY B N 1
ATOM 3233 C CA . GLY B 1 214 ? 41.59984 66.56990 48.94267 1.000 74.92030 214 GLY B CA 1
ATOM 3234 C C . GLY B 1 214 ? 42.80127 65.93298 48.28729 1.000 75.35865 214 GLY B C 1
ATOM 3235 O O . GLY B 1 214 ? 42.63948 65.14310 47.35049 1.000 74.68846 214 GLY B O 1
ATOM 3236 N N . PHE B 1 215 ? 44.01105 66.24809 48.74906 1.000 75.39301 215 PHE B N 1
ATOM 3237 C CA . PHE B 1 215 ? 45.18382 65.54630 48.25078 1.000 69.34920 215 PHE B CA 1
ATOM 3238 C C . PHE B 1 215 ? 45.32131 64.14803 48.84782 1.000 66.18321 215 PHE B C 1
ATOM 3239 O O . PHE B 1 215 ? 46.14568 63.36370 48.36591 1.000 52.93410 215 PHE B O 1
ATOM 3247 N N . GLY B 1 216 ? 44.51766 63.80742 49.86097 1.000 76.51142 216 GLY B N 1
ATOM 3248 C CA . GLY B 1 216 ? 44.56535 62.50253 50.50076 1.000 75.91045 216 GLY B CA 1
ATOM 3249 C C . GLY B 1 216 ? 44.07611 61.34134 49.65910 1.000 73.17037 216 GLY B C 1
ATOM 3250 O O . GLY B 1 216 ? 44.09992 60.19982 50.13211 1.000 71.13743 216 GLY B O 1
ATOM 3251 N N . SER B 1 217 ? 43.62555 61.59179 48.43026 1.000 66.78835 217 SER B N 1
ATOM 3252 C CA . SER B 1 217 ? 43.19914 60.52171 47.53853 1.000 59.68495 217 SER B CA 1
ATOM 3253 C C . SER B 1 217 ? 44.05908 60.42902 46.28510 1.000 59.18558 217 SER B C 1
ATOM 3254 O O . SER B 1 217 ? 43.72247 59.66698 45.37261 1.000 57.80695 217 SER B O 1
ATOM 3257 N N . VAL B 1 218 ? 45.17005 61.16323 46.21754 1.000 53.73913 218 VAL B N 1
ATOM 3258 C CA . VAL B 1 218 ? 46.01782 61.17013 45.03606 1.000 48.42449 218 VAL B CA 1
ATOM 3259 C C . VAL B 1 218 ? 47.24820 60.30504 45.28520 1.000 53.12538 218 VAL B C 1
ATOM 3260 O O . VAL B 1 218 ? 47.86664 60.36469 46.35789 1.000 54.98396 218 VAL B O 1
ATOM 3264 N N . ILE B 1 219 ? 47.59059 59.48429 44.29934 1.000 48.64819 219 ILE B N 1
ATOM 3265 C CA . ILE B 1 219 ? 48.88226 58.80875 44.22797 1.000 45.14299 219 ILE B CA 1
ATOM 3266 C C . ILE B 1 219 ? 49.60542 59.36003 43.00560 1.000 44.80307 219 ILE B C 1
ATOM 3267 O O . ILE B 1 219 ? 49.18936 59.08654 41.86969 1.000 46.70031 219 ILE B O 1
ATOM 3272 N N . PRO B 1 220 ? 50.66296 60.14772 43.17669 1.000 50.94506 220 PRO B N 1
ATOM 3273 C CA . PRO B 1 220 ? 51.36476 60.69954 42.00991 1.000 54.42687 220 PRO B CA 1
ATOM 3274 C C . PRO B 1 220 ? 51.91473 59.59837 41.10936 1.000 48.35958 220 PRO B C 1
ATOM 3275 O O . PRO B 1 220 ? 52.54263 58.64025 41.57382 1.000 44.14095 220 PRO B O 1
ATOM 3279 N N . LYS B 1 221 ? 51.65307 59.75125 39.80281 1.000 44.53787 221 LYS B N 1
ATOM 3280 C CA . LYS B 1 221 ? 51.87959 58.68161 38.83711 1.000 44.79190 221 LYS B CA 1
ATOM 3281 C C . LYS B 1 221 ? 53.35255 58.31298 38.72131 1.000 48.44410 221 LYS B C 1
ATOM 3282 O O . LYS B 1 221 ? 53.67474 57.16811 38.37327 1.000 47.96465 221 LYS B O 1
ATOM 3288 N N . THR B 1 222 ? 54.26035 59.25548 39.01042 1.000 48.84610 222 THR B N 1
ATOM 3289 C CA . THR B 1 222 ? 55.69060 58.94832 38.96125 1.000 44.91673 222 THR B CA 1
ATOM 3290 C C . THR B 1 222 ? 56.16630 58.08334 40.12535 1.000 41.88513 222 THR B C 1
ATOM 3291 O O . THR B 1 222 ? 57.27940 57.56484 40.05365 1.000 48.74973 222 THR B O 1
ATOM 3295 N N . LEU B 1 223 ? 55.37054 57.89959 41.18567 1.000 44.79528 223 LEU B N 1
ATOM 3296 C CA . LEU B 1 223 ? 55.79112 56.98342 42.24890 1.000 47.43906 223 LEU B CA 1
ATOM 3297 C C . LEU B 1 223 ? 55.69788 55.52171 41.84247 1.000 48.48503 223 LEU B C 1
ATOM 3298 O O . LEU B 1 223 ? 56.21354 54.65591 42.56363 1.000 43.36041 223 LEU B O 1
ATOM 3303 N N . LEU B 1 224 ? 55.07410 55.22305 40.71110 1.000 37.04943 224 LEU B N 1
ATOM 3304 C CA . LEU B 1 224 ? 54.93380 53.82360 40.32868 1.000 44.55347 224 LEU B CA 1
ATOM 3305 C C . LEU B 1 224 ? 56.25229 53.19536 39.90604 1.000 41.01478 224 LEU B C 1
ATOM 3306 O O . LEU B 1 224 ? 56.28432 51.98505 39.66814 1.000 44.23450 224 LEU B O 1
ATOM 3311 N N . ARG B 1 225 ? 57.33432 53.97027 39.81876 1.000 43.35145 225 ARG B N 1
ATOM 3312 C CA . ARG B 1 225 ? 58.65462 53.41865 39.54225 1.000 41.65643 225 ARG B CA 1
ATOM 3313 C C . ARG B 1 225 ? 59.67192 53.83116 40.60681 1.000 44.26394 225 ARG B C 1
ATOM 3314 O O . ARG B 1 225 ? 60.86863 53.92287 40.33398 1.000 44.26212 225 ARG B O 1
ATOM 3322 N N . LYS B 1 226 ? 59.21099 54.06527 41.83262 1.000 44.67581 226 LYS B N 1
ATOM 3323 C CA . LYS B 1 226 ? 60.07984 54.27581 42.98600 1.000 46.49773 226 LYS B CA 1
ATOM 3324 C C . LYS B 1 226 ? 59.71922 53.25029 44.05359 1.000 40.95299 226 LYS B C 1
ATOM 3325 O O . LYS B 1 226 ? 58.54717 52.90152 44.20909 1.000 37.36815 226 LYS B O 1
ATOM 3331 N N . GLN B 1 227 ? 60.72008 52.74599 44.77440 1.000 39.25590 227 GLN B N 1
ATOM 3332 C CA . GLN B 1 227 ? 60.48125 51.66720 45.73263 1.000 35.51926 227 GLN B CA 1
ATOM 3333 C C . GLN B 1 227 ? 59.92720 52.24427 47.03780 1.000 42.46186 227 GLN B C 1
ATOM 3334 O O . GLN B 1 227 ? 60.53318 53.14133 47.63700 1.000 38.28270 227 GLN B O 1
ATOM 3340 N N . LEU B 1 228 ? 58.76143 51.75340 47.46579 1.000 39.82914 228 LEU B N 1
ATOM 3341 C CA . LEU B 1 228 ? 58.16021 52.22751 48.70673 1.000 42.03389 228 LEU B CA 1
ATOM 3342 C C . LEU B 1 228 ? 57.13172 51.22638 49.22501 1.000 39.02192 228 LEU B C 1
ATOM 3343 O O . LEU B 1 228 ? 56.48489 50.50909 48.45647 1.000 37.15770 228 LEU B O 1
ATOM 3348 N N . SER B 1 229 ? 56.99437 51.19918 50.54711 1.000 41.12321 229 SER B N 1
ATOM 3349 C CA . SER B 1 229 ? 55.93883 50.46591 51.23825 1.000 36.06159 229 SER B CA 1
ATOM 3350 C C . SER B 1 229 ? 55.29825 51.47996 52.17110 1.000 34.83474 229 SER B C 1
ATOM 3351 O O . SER B 1 229 ? 55.96343 51.98304 53.08535 1.000 38.54624 229 SER B O 1
ATOM 3354 N N . VAL B 1 230 ? 54.02990 51.81284 51.91989 1.000 36.19670 230 VAL B N 1
ATOM 3355 C CA . VAL B 1 230 ? 53.35699 52.90483 52.61475 1.000 39.99459 230 VAL B CA 1
ATOM 3356 C C . VAL B 1 230 ? 51.97603 52.43465 53.06245 1.000 33.62209 230 VAL B C 1
ATOM 3357 O O . VAL B 1 230 ? 51.18390 51.95264 52.24566 1.000 35.96201 230 VAL B O 1
ATOM 3361 N N . VAL B 1 231 ? 51.68733 52.58016 54.35057 1.000 35.32485 231 VAL B N 1
ATOM 3362 C CA . VAL B 1 231 ? 50.37368 52.23063 54.88234 1.000 43.46462 231 VAL B CA 1
ATOM 3363 C C . VAL B 1 231 ? 49.38573 53.32894 54.49850 1.000 45.55378 231 VAL B C 1
ATOM 3364 O O . VAL B 1 231 ? 49.58786 54.50066 54.82906 1.000 50.85678 231 VAL B O 1
ATOM 3368 N N . LEU B 1 232 ? 48.32892 52.95122 53.77821 1.000 44.66144 232 LEU B N 1
ATOM 3369 C CA . LEU B 1 232 ? 47.26245 53.85260 53.34948 1.000 44.07235 232 LEU B CA 1
ATOM 3370 C C . LEU B 1 232 ? 46.14628 53.98006 54.38115 1.000 44.57245 232 LEU B C 1
ATOM 3371 O O . LEU B 1 232 ? 45.68179 55.08596 54.66186 1.000 48.73077 232 LEU B O 1
ATOM 3376 N N . SER B 1 233 ? 45.67131 52.86418 54.92414 1.000 46.18965 233 SER B N 1
ATOM 3377 C CA . SER B 1 233 ? 44.62074 52.91863 55.92398 1.000 39.64292 233 SER B CA 1
ATOM 3378 C C . SER B 1 233 ? 44.85617 51.86000 56.98991 1.000 44.62189 233 SER B C 1
ATOM 3379 O O . SER B 1 233 ? 45.58343 50.87744 56.79531 1.000 39.30947 233 SER B O 1
ATOM 3382 N N . ASP B 1 234 ? 44.22244 52.09540 58.13082 1.000 45.18695 234 ASP B N 1
ATOM 3383 C CA . ASP B 1 234 ? 44.35387 51.27704 59.32549 1.000 50.51436 234 ASP B CA 1
ATOM 3384 C C . ASP B 1 234 ? 42.96044 51.14280 59.92539 1.000 59.53691 234 ASP B C 1
ATOM 3385 O O . ASP B 1 234 ? 42.33290 52.15513 60.25571 1.000 64.64565 234 ASP B O 1
ATOM 3390 N N . HIS B 1 235 ? 42.47798 49.90270 60.06771 1.000 57.75685 235 HIS B N 1
ATOM 3391 C CA . HIS B 1 235 ? 41.06928 49.63770 60.35066 1.000 64.15930 235 HIS B CA 1
ATOM 3392 C C . HIS B 1 235 ? 40.90163 48.76517 61.58744 1.000 62.84660 235 HIS B C 1
ATOM 3393 O O . HIS B 1 235 ? 41.54721 47.71972 61.70617 1.000 55.48131 235 HIS B O 1
ATOM 3400 N N . THR B 1 236 ? 40.02271 49.18937 62.49402 1.000 68.08097 236 THR B N 1
ATOM 3401 C CA . THR B 1 236 ? 39.53968 48.31695 63.55608 1.000 71.97024 236 THR B CA 1
ATOM 3402 C C . THR B 1 236 ? 38.56851 47.29192 62.97680 1.000 80.81303 236 THR B C 1
ATOM 3403 O O . THR B 1 236 ? 37.83873 47.57055 62.02264 1.000 85.91199 236 THR B O 1
ATOM 3407 N N . ILE B 1 237 ? 38.56298 46.09402 63.55455 1.000 82.03875 237 ILE B N 1
ATOM 3408 C CA . ILE B 1 237 ? 37.59291 45.07935 63.14952 1.000 82.93066 237 ILE B CA 1
ATOM 3409 C C . ILE B 1 237 ? 36.81157 44.57499 64.35625 1.000 84.48646 237 ILE B C 1
ATOM 3410 O O . ILE B 1 237 ? 37.24749 43.65762 65.04961 1.000 83.25842 237 ILE B O 1
#

Solvent-accessible surface area: 19435 Å² total; per-residue (Å²): 231,39,74,144,84,20,13,26,0,0,124,57,3,44,10,41,0,0,0,7,46,75,114,2,36,3,29,28,3,6,78,40,16,0,108,19,2,33,21,192,145,5,91,71,0,80,51,79,28,5,111,91,8,67,13,57,7,19,85,8,0,61,48,17,50,138,11,0,92,101,0,19,124,57,24,112,68,12,42,0,0,6,0,1,34,9,60,84,68,118,83,44,13,0,3,14,18,8,20,12,8,99,36,119,132,37,134,41,53,0,1,1,5,4,0,38,59,37,128,118,4,30,21,28,104,88,5,3,20,66,130,85,42,59,39,79,4,28,0,0,4,4,0,7,19,16,47,21,114,26,85,63,0,8,124,19,19,66,57,61,86,148,54,1,73,30,40,20,57,107,0,78,90,83,24,54,9,155,42,55,103,85,0,40,53,49,0,51,31,96,9,45,10,12,91,29,18,174,59,0,60,170,57,61,6,3,2,46,3,44,46,118,95,22,138,190,14,70,155,94,33,51,30,0,0,100,60,4,32,16,43,0,0,0,5,40,94,114,3,39,2,19,14,5,6,80,33,16,0,95,24,3,32,16,170,141,4,88,49,0,74,49,79,26,6,109,96,11,62,12,61,6,24,86,16,0,60,55,21,30,109,10,0,105,78,0,33,137,56,21,47,11,2,25,0,0,4,0,1,33,8,58,88,67,117,78,53,12,1,1,16,24,8,31,13,1,101,49,115,163,33,143,28,45,0,1,1,4,12,0,23,61,2,20,38,0,2,17,11,13,22,31,13,17,17,6,161,138,26,81,0,60,22,95,6,1,0,0,0,0,0,15,24,46,64,29,115,25,53,63,0,7,174,23,15,69,62,61,77,76,56,1,102,32,48,7,48,107,0,63,89,82,13,53,9,147,39,94,116,82,0,62,90,63,0,101,119,116,34,0,26,33,0,0,2,53,49,0,12,169,28,42,3,2,1,54,22,38,67,46,110,171

InterPro domains:
  IPR000014 PAS domain [TIGR00229] (12-124)
  IPR000014 PAS domain [cd00130] (24-121)
  IPR000792 Transcription regulator LuxR, C-terminal [PF00196] (156-210)
  IPR000792 Transcription regulator LuxR, C-terminal [PR00038] (156-170)
  IPR000792 Transcription regulator LuxR, C-terminal [PR00038] (170-186)
  IPR000792 Transcription regulator LuxR, C-terminal [PR00038] (186-198)
  IPR000792 Transcription regulator LuxR, C-terminal [PS50043] (149-214)
  IPR000792 Transcription regulator LuxR, C-terminal [SM00421] (153-210)
  IPR000792 Transcription regulator LuxR, C-terminal [cd06170] (156-212)
  IPR013656 PAS fold 4 [PF08448] (13-124)
  IPR016032 Signal transduction response regulator, C-terminal effector [SSF46894] (149-215)
  IPR035965 PAS domain superfamily [SSF55785] (12-123)
  IPR036388 Winged helix-like DNA-binding domain superfamily [G3DSA:1.10.10.10] (149-214)

Foldseek 3Di:
DDDVVVVVCVQPVDFWKAWAFLQQQGQFTHCVNCVQLPHPGRVVSHRHHLCPGPWQSNVCSVVVNVQFNCCQVPQDKFWKWFWGQTPVRDIWIWTKIKGFDADPVGHGGTIMITIDTDPAWFDDPPDIDDFDADLVLLQLLLQVLQPDDLVRSCVQQVHDSVVSVVSCVVLCVRLVHPDSVRSNNRCVRRPSNVDHRPVSNPRGGMGTGHDDDDD/DDDPVRVVCVQPPDFWKAWAFLQQAGQFTHCVVCVQQVNNPRCVSHRDHLCPTPWQLNVCSVVVRVQFNCCQVPQKKFWKWFWGQTPVGDIFTWIKIKGFDADPVGHGGTIMITIDTDDPVRLVVLQADEDCVQDDDLLLLLLLQCLLQPHDLVRSCQQVVHDSVVSVVSQVVQCVSQVHDDSVVSSVSCVVVPSLRYDYNVSNNTGDMTTNDIGDD

B-factor: mean 49.13, std 17.02, range [20.45, 123.14]

Nearest PDB structures (foldseek):
  6kju-assembly1_B  TM=9.977E-01  e=9.108E-45  Vibrio cholerae
  6ugl-assembly1_A  TM=1.004E+00  e=6.621E-41  Vibrio cholerae O1 str. 2010EL-1786
  6kju-assembly1_A  TM=8.231E-01  e=8.922E-40  Vibrio cholerae
  6ugl-assembly1_B  TM=8.185E-01  e=7.319E-36  Vibrio cholerae O1 str. 2010EL-1786
  3p7n-assembly2_B  TM=4.314E-01  e=5.438E-08  Erythrobacter litoralis HTCC2594

Sequence (432 aa):
HLTLEQISLFKQLPGYWGCKDLNSVFVYANQAYGELIGLKRAEDCIGRTDFEMPSPTAACAAEFQQQDRYVIETGHSVKVLDIHPYPDGHWHAHIFTKTPWRDSQGKIQGTIFFGQDLTHWVCRATGLSTLKLTARESEVLFLLLYGKKPQHIARVMGISIKTVEGYEAKLRSKFGALSKDQLIDLALDRGFGSVIPKTLLRKQLSVVLSDHTIPHLTLEQISLFKQLPGYWGCKDLNSVFVYANQAYGELIGLKRAEDCIGRTDFEMPSPTAACAAEFQQQDRYVIETGHSVKVLDIHPYPDGHWHAHIFTKTPWRDSQGKIQGTIFFGQDLTDTAILEVGHWVCRTLKLTARESEVLFLLLYGKKPQHIARVMGISIKTVEGYEAKLRSKFGALSKDQLIDLALDRGFGSVIPKTLLRKQLSVVLSDHTI

CATH classification: 3.30.450.20

Radius of gyration: 22.74 Å; Cα contacts (8 Å, |Δi|>4): 867; chains: 2; bounding box: 54×62×48 Å

Secondary structure (DSSP, 8-state):
---HHHHHHHHH--SEEEEEETT-BEEEE-HHHHHHTT-SSGGGGTT-BGGGSSSGGGGGHHHHHHHHHHHHHH---EEEEEEEE-TTSSEEEEEEEEEEEE-TTS-EEEEEEEEEE----EE-SSSEE-----HHHHHHHHHHHTT--HHHHHHHHTS-HHHHHHHHHHHHHHTT-SSHHHHHHHHHTTTGGG---TTGGGS-EEEEPP--B--/---HHHHHHHHH-SSEEEEEETT--EEEE-HHHHHHHT-SSGGGGTT--GGGSSSGGGGGHHHHHHHHHHHHHH--EEEEEEEEE-TTSSEEEEEEEEEEEE-TTS-EEEEEEEEEE-BHHHHHHTT-EE----EE-HHHHHHHHHHHTT--HHHHHHHHTS-HHHHHHHHHHHHHHTT-SSHHHHHHHHHHTTGGGEE-GGGGGS-EEEEEEEE--